Protein 6LN0 (pdb70)

Secondary structure (DSSP, 8-state):
--GGG----EEEEEEEE-S-GGG---SSEEEEEE--TT----SHHHHHHHHHH-HHHHHHHHHH-S-SS-EEEE-GGGGGGTEEEEEEE----SSSTTHHHHHHHHHHHH--SSS-EEEEPSS-STT---HHHHHHHHHHH--SSEEEEEEE-S-SSHHHHHHHHT-EEEEEESSSSS-EEEEE-HHHHHHHTEE-SSSB-SSPPTT-EEEE--HHHHHHHHHTT--HHHHHHHHHHTT----EEEETTEEEE---TTTHHHHHHHHHHHTS---B-HHHHHHHHHHTTT--HHHHHHHHHHTT--BTB---HHHHHHHHHHTBT-EEEEEETTT--EEEEES-EE--SS--TTS--EEETTTTEEE-EEEEESSEEEEEEEESS--SSSEEEEETTEEEEE-SSS-BSS--S--EEEEEEEE--

InterPro domains:
  IPR001205 RNA-directed RNA polymerase, C-terminal domain [PF00680] (4105-4417)
  IPR002589 Macro domain [PF01661] (970-1069)
  IPR002589 Macro domain [PS51154] (939-1108)
  IPR002589 Macro domain [SM00506] (951-1076)
  IPR007094 RNA-directed RNA polymerase, catalytic domain [PS50507] (4230-4391)
  IPR008740 Peptidase C30, coronavirus [PF05409] (2537-2825)
  IPR008740 Peptidase C30, coronavirus [PS51442] (2509-2816)
  IPR009003 Peptidase S1, PA clan [SSF50494] (2509-2810)
  IPR009461 Non-structural protein NSP16, coronavirus-like [PF06460] (5991-6260)
  IPR009466 Non-structural protein 14, coronavirus [PF06471] (5151-5659)
  IPR009469 RNA-dependent RNA polymerase, N-terminal, coronavirus [PF06478] (3630-3985)
  IPR013016 Peptidase C16, coronavirus [PF08715] (1163-1264)
  IPR014822 Non-structural protein NSP9, coronavirus [PF08710] (3378-3486)
  IPR014822 Non-structural protein NSP9, coronavirus [PS51951] (3378-3486)
  IPR014828 Non-structural protein NSP7, coronavirus [PF08716] (3093-3188)
  IPR014828 Non-structural protein NSP7, coronavirus [PS51949] (3093-3188)
  IPR014829 Non-structural protein NSP8, coronavirus [PF08717] (3189-3371)
  IPR014829 Non-structural protein NSP8, coronavirus [PS51950] (3189-3390)
  IPR018995 RNA synthesis protein NSP10, coronavirus [PF09401] (3496-3614)
  IPR018995 RNA synthesis protein NSP10, coronavirus [PS51952] (3488-3625)

Radius of gyration: 37.44 Å; Cα contacts (8 Å, |Δi|>4): 862; chains: 1; bounding box: 105×47×66 Å

Organism: NCBI:txid1586324

Sequence (425 aa):
LPPEAIKQPSPTKVELVVGELASIKFDNSVLVNPANAQLTNGGGAARAIAKLAGPKYQEYCNSVAPISGPLTTDSFDAKKLGVACILHVVPPKGSDPNVQELLYQAYKSILTEPAHYVIPILGAGIFGCNPVHSLDAFRKACPSDIGRVTLVTMNKNHLQVWDALNRTIVRTTTDYDQVTTKALTPQGVLEANLFDGEDFVQEPKPGQIYLEVTEEVQNQAKELDLNLQQYCVYLKTCHHKWVVSRTNGLMHLKQKDNNCFVSAGVNLFQNTAYQFRPAIDALYREYLNGNPNRFVAWIYASTNRRVGEMGCPQQVISLLVSNSDAAFSATTACCNTYFNHTGVISVAREYDPIQPKVYCMKCDVWTPFTPQSGKGAVAIGTSADEPTGPAIKFAAAHCWYTNGKKTVNGYDTKANVVATYHRFD

Nearest PDB structures (foldseek):
  6ln0-assembly1_A  TM=1.002E+00  e=4.516E-94  Porcine deltacoronavirus
  4x2z-assembly1_A  TM=6.711E-01  e=6.986E-16  Avian infectious bronchitis virus (strain Beaudette)
  3ewo-assembly3_B  TM=8.599E-01  e=9.770E-12  unclassified
  5bz0-assembly1_A  TM=7.865E-01  e=4.297E-13  Avian infectious bronchitis virus (strain Beaudette)
  3ejf-assembly1_A  TM=8.485E-01  e=4.659E-11  Infectious bronchitis virus

Foldseek 3Di:
DDVQFADFWDFEDEDEDADADLPDQAALEAEEAAAAQQLCLPDDNSVVLDVQQDDVVVVVSVVVGGDDAKDKAASHNNVVRHHRIYIYGHQDQAPDPPRLVSLLVRLLSPADHQGEYEEEQFFDDPSGHDSLSSLLSNVVRHDGTNYYYYYYYNPVCVVVSNVQSQWDWAWEDQAVPDIDIDTAHLVVQVVQQWADLDHGDSDDDPPDYTYRCDVVSVVLCVLLVADSNLVVLLRVQLPDDWWWDCDPNATATPDDLQCQLQRQLVVLVVPADWAFDDVLNVQVVCSRVTRVRNNSSSQCSQQVHHRNDHDHSVSSNQVRQQRTPAKWWWAWPVPGDIDIDGTAAEQAPPDDQAFQFHADPVVGDTTGTATDDGFWHKYFYKDQDAHQAWFWFDDPSGIWIAGRPRRTPDDPDRTITTMHIGTRD

B-factor: mean 60.05, std 14.32, range [29.2, 106.57]

CATH classification: 3.40.220.10 (+1 more: 1.10.8.1190)

Structure (mmCIF, N/CA/C/O backbone):
data_6LN0
#
_entry.id   6LN0
#
_cell.length_a   139.922
_cell.length_b   71.348
_cell.length_c   64.433
_cell.angle_alpha   90.000
_cell.angle_beta   92.260
_cell.angle_gamma   90.000
#
_symmetry.space_group_name_H-M   'C 1 2 1'
#
loop_
_entity.id
_entity.type
_entity.pdbx_description
1 polymer 'Non-structural protein 3'
2 non-polymer 'ZINC ION'
3 water water
#
loop_
_atom_site.group_PDB
_atom_site.id
_atom_site.type_symbol
_atom_site.label_atom_id
_atom_site.label_alt_id
_atom_site.label_comp_id
_atom_site.label_asym_id
_atom_site.label_entity_id
_atom_site.label_seq_id
_atom_site.pdbx_PDB_ins_code
_atom_site.Cartn_x
_atom_site.Cartn_y
_atom_site.Cartn_z
_atom_site.occupancy
_atom_site.B_iso_or_equiv
_atom_site.auth_seq_id
_atom_site.auth_comp_id
_atom_site.auth_asym_id
_atom_site.auth_atom_id
_atom_site.pdbx_PDB_model_num
ATOM 1 N N . LEU A 1 1 ? -32.232 -9.060 16.929 1.00 63.88 1 LEU A N 1
ATOM 2 C CA . LEU A 1 1 ? -32.799 -8.120 15.970 1.00 58.15 1 LEU A CA 1
ATOM 3 C C . LEU A 1 1 ? -33.269 -6.732 16.452 1.00 62.84 1 LEU A C 1
ATOM 4 O O . LEU A 1 1 ? -33.657 -5.937 15.612 1.00 71.06 1 LEU A O 1
ATOM 9 N N . PRO A 1 2 ? -33.296 -6.422 17.751 1.00 64.50 2 PRO A N 1
ATOM 10 C CA . PRO A 1 2 ? -33.831 -5.110 18.166 1.00 65.63 2 PRO A CA 1
ATOM 11 C C . PRO A 1 2 ? -33.020 -3.977 17.569 1.00 64.03 2 PRO A C 1
ATOM 12 O O . PRO A 1 2 ? -31.781 -4.006 17.587 1.00 61.35 2 PRO A O 1
ATOM 16 N N . PRO A 1 3 ? -33.692 -2.940 17.071 1.00 67.73 3 PRO A N 1
ATOM 17 C CA . PRO A 1 3 ? -32.974 -1.885 16.347 1.00 65.64 3 PRO A CA 1
ATOM 18 C C . PRO A 1 3 ? -31.972 -1.133 17.196 1.00 64.05 3 PRO A C 1
ATOM 19 O O . PRO A 1 3 ? -30.997 -0.616 16.650 1.00 68.95 3 PRO A O 1
ATOM 23 N N . GLU A 1 4 ? -32.158 -1.042 18.508 1.00 63.47 4 GLU A N 1
ATOM 24 C CA . GLU A 1 4 ? -31.187 -0.273 19.282 1.00 63.75 4 GLU A CA 1
ATOM 25 C C . GLU A 1 4 ? -29.869 -1.010 19.469 1.00 64.76 4 GLU A C 1
ATOM 26 O O . GLU A 1 4 ? -28.895 -0.387 19.906 1.00 66.22 4 GLU A O 1
ATOM 32 N N . ALA A 1 5 ? -29.808 -2.304 19.134 1.00 65.57 5 ALA A N 1
ATOM 33 C CA . ALA A 1 5 ? -28.616 -3.122 19.332 1.00 64.55 5 ALA A CA 1
ATOM 34 C C . ALA A 1 5 ? -27.671 -3.113 18.131 1.00 66.67 5 ALA A C 1
ATOM 35 O O . ALA A 1 5 ? -26.580 -3.697 18.209 1.00 62.06 5 ALA A O 1
ATOM 37 N N . ILE A 1 6 ? -28.060 -2.473 17.035 1.00 67.40 6 ILE A N 1
ATOM 38 C CA . ILE A 1 6 ? -27.316 -2.572 15.787 1.00 70.30 6 ILE A CA 1
ATOM 39 C C . ILE A 1 6 ? -26.136 -1.609 15.813 1.00 71.51 6 ILE A C 1
ATOM 40 O O . ILE A 1 6 ? -26.262 -0.448 16.225 1.00 73.18 6 ILE A O 1
ATOM 45 N N . LYS A 1 7 ? -24.963 -2.100 15.413 1.00 69.94 7 LYS A N 1
ATOM 46 C CA . LYS A 1 7 ? -23.809 -1.247 15.160 1.00 72.22 7 LYS A CA 1
ATOM 47 C C . LYS A 1 7 ? -23.230 -1.597 13.798 1.00 74.54 7 LYS A C 1
ATOM 48 O O . LYS A 1 7 ? -23.139 -2.774 13.440 1.00 78.29 7 LYS A O 1
ATOM 54 N N . GLN A 1 8 ? -22.867 -0.577 13.028 1.00 81.89 8 GLN A N 1
ATOM 55 C CA . GLN A 1 8 ? -22.359 -0.820 11.687 1.00 82.10 8 GLN A CA 1
ATOM 56 C C . GLN A 1 8 ? -21.020 -1.548 11.760 1.00 80.05 8 GLN A C 1
ATOM 57 O O . GLN A 1 8 ? -20.257 -1.362 12.712 1.00 77.99 8 GLN A O 1
ATOM 63 N N . PRO A 1 9 ? -20.740 -2.421 10.779 1.00 83.31 9 PRO A N 1
ATOM 64 C CA . PRO A 1 9 ? -19.484 -3.183 10.762 1.00 80.68 9 PRO A CA 1
ATOM 65 C C . PRO A 1 9 ? -18.229 -2.437 11.195 1.00 81.35 9 PRO A C 1
ATOM 66 O O . PRO A 1 9 ? -18.091 -1.227 10.990 1.00 82.82 9 PRO A O 1
ATOM 70 N N . SER A 1 10 ? -17.316 -3.190 11.813 1.00 80.76 10 SER A N 1
ATOM 71 C CA . SER A 1 10 ? -16.047 -2.716 12.348 1.00 76.69 10 SER A CA 1
ATOM 72 C C . SER A 1 10 ? -15.149 -3.929 12.517 1.00 81.58 10 SER A C 1
ATOM 73 O O . SER A 1 10 ? -15.654 -5.025 12.770 1.00 80.71 10 SER A O 1
ATOM 76 N N . PRO A 1 11 ? -13.836 -3.781 12.356 1.00 83.24 11 PRO A N 1
ATOM 77 C CA . PRO A 1 11 ? -12.948 -4.936 12.546 1.00 81.84 11 PRO A CA 1
ATOM 78 C C . PRO A 1 11 ? -13.156 -5.528 13.931 1.00 79.28 11 PRO A C 1
ATOM 79 O O . PRO A 1 11 ? -13.178 -4.800 14.924 1.00 79.42 11 PRO A O 1
ATOM 83 N N . THR A 1 12 ? -13.336 -6.853 13.995 1.00 76.67 12 THR A N 1
ATOM 84 C CA . THR A 1 12 ? -13.646 -7.482 15.276 1.00 76.41 12 THR A CA 1
ATOM 85 C C . THR A 1 12 ? -12.465 -7.413 16.223 1.00 78.31 12 THR A C 1
ATOM 86 O O . THR A 1 12 ? -11.330 -7.723 15.846 1.00 81.00 12 THR A O 1
ATOM 90 N N . LYS A 1 13 ? -12.745 -7.023 17.463 1.00 74.72 13 LYS A N 1
ATOM 91 C CA . LYS A 1 13 ? -11.774 -7.086 18.549 1.00 74.52 13 LYS A CA 1
ATOM 92 C C . LYS A 1 13 ? -12.443 -7.826 19.705 1.00 73.36 13 LYS A C 1
ATOM 93 O O . LYS A 1 13 ? -13.205 -7.246 20.486 1.00 70.74 13 LYS A O 1
ATOM 99 N N . VAL A 1 14 ? -12.165 -9.129 19.760 1.00 72.60 14 VAL A N 1
ATOM 100 C CA . VAL A 1 14 ? -12.638 -10.010 20.814 1.00 65.49 14 VAL A CA 1
ATOM 101 C C . VAL A 1 14 ? -11.982 -9.635 22.135 1.00 71.95 14 VAL A C 1
ATOM 102 O O . VAL A 1 14 ? -10.811 -9.234 22.175 1.00 77.37 14 VAL A O 1
ATOM 106 N N . GLU A 1 15 ? -12.729 -9.760 23.227 1.00 65.78 15 GLU A N 1
ATOM 107 C CA . GLU A 1 15 ? -12.162 -9.602 24.556 1.00 66.94 15 GLU A CA 1
ATOM 108 C C . GLU A 1 15 ? -12.711 -10.697 25.463 1.00 75.29 15 GLU A C 1
ATOM 109 O O . GLU A 1 15 ? -13.902 -11.026 25.414 1.00 76.64 15 GLU A O 1
ATOM 115 N N . LEU A 1 16 ? -11.831 -11.280 26.273 1.00 73.92 16 LEU A N 1
ATOM 116 C CA . LEU A 1 16 ? -12.186 -12.375 27.164 1.00 66.52 16 LEU A CA 1
ATOM 117 C C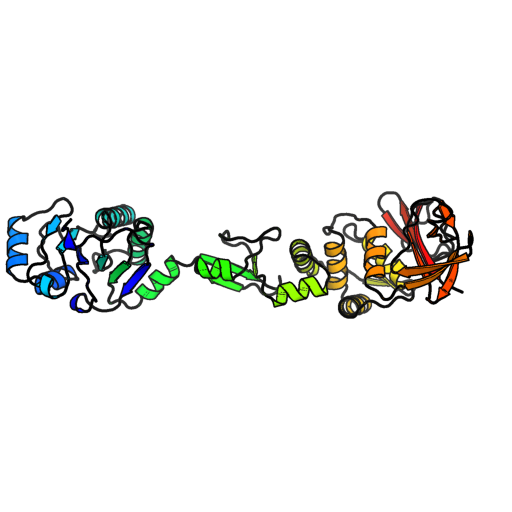 . LEU A 1 16 ? -12.148 -11.838 28.583 1.00 76.08 16 LEU A C 1
ATOM 118 O O . LEU A 1 16 ? -11.069 -11.564 29.118 1.00 78.92 16 LEU A O 1
ATOM 123 N N . VAL A 1 17 ? -13.319 -11.695 29.190 1.00 77.37 17 VAL A N 1
ATOM 124 C CA . VAL A 1 17 ? -13.446 -11.039 30.482 1.00 74.91 17 VAL A CA 1
ATOM 125 C C . VAL A 1 17 ? -13.644 -12.081 31.579 1.00 78.68 17 VAL A C 1
ATOM 126 O O . VAL A 1 17 ? -14.200 -13.172 31.366 1.00 70.85 17 VAL A O 1
ATOM 130 N N . VAL A 1 18 ? -13.172 -11.722 32.774 1.00 85.45 18 VAL A N 1
ATOM 131 C CA . VAL A 1 18 ? -12.909 -12.624 33.890 1.00 84.58 18 VAL A CA 1
ATOM 132 C C . VAL A 1 18 ? -14.178 -13.062 34.627 1.00 80.78 18 VAL A C 1
ATOM 133 O O . VAL A 1 18 ? -14.643 -14.195 34.444 1.00 78.90 18 VAL A O 1
ATOM 137 N N . GLY A 1 19 ? -14.748 -12.167 35.457 1.00 84.37 19 GLY A N 1
ATOM 138 C CA . GLY A 1 19 ? -15.774 -12.517 36.433 1.00 88.25 19 GLY A CA 1
ATOM 139 C C . GLY A 1 19 ? -17.145 -12.845 35.873 1.00 84.63 19 GLY A C 1
ATOM 140 O O . GLY A 1 19 ? -17.285 -13.265 34.721 1.00 87.93 19 GLY A O 1
ATOM 141 N N . GLU A 1 20 ? -18.182 -12.651 36.691 1.00 86.91 20 GLU A N 1
ATOM 142 C CA . GLU A 1 20 ? -19.517 -13.103 36.296 1.00 83.42 20 GLU A CA 1
ATOM 143 C C . GLU A 1 20 ? -20.324 -12.017 35.579 1.00 79.14 20 GLU A C 1
ATOM 144 O O . GLU A 1 20 ? -19.943 -10.853 35.522 1.00 76.30 20 GLU A O 1
ATOM 150 N N . LEU A 1 21 ? -21.465 -12.436 35.023 1.00 75.14 21 LEU A N 1
ATOM 151 C CA . LEU A 1 21 ? -22.171 -11.648 34.016 1.00 74.50 21 LEU A CA 1
ATOM 152 C C . LEU A 1 21 ? -22.566 -10.277 34.539 1.00 74.00 21 LEU A C 1
ATOM 153 O O . LEU A 1 21 ? -22.377 -9.273 33.844 1.00 75.62 21 LEU A O 1
ATOM 158 N N . ALA A 1 22 ? -23.073 -10.208 35.777 1.00 71.58 22 ALA A N 1
ATOM 159 C CA . ALA A 1 22 ? -23.434 -8.925 36.375 1.00 75.21 22 ALA A CA 1
ATOM 160 C C . ALA A 1 22 ? -22.315 -7.894 36.275 1.00 71.95 22 ALA A C 1
ATOM 161 O O . ALA A 1 22 ? -22.585 -6.692 36.255 1.00 70.74 22 ALA A O 1
ATOM 163 N N . SER A 1 23 ? -21.069 -8.336 36.170 1.00 80.13 23 SER A N 1
ATOM 164 C CA . SER A 1 23 ? -19.923 -7.445 36.082 1.00 75.92 23 SER A CA 1
ATOM 165 C C . SER A 1 23 ? -19.811 -6.710 34.753 1.00 74.33 23 SER A C 1
ATOM 166 O O . SER A 1 23 ? -19.241 -5.610 34.720 1.00 81.02 23 SER A O 1
ATOM 169 N N . ILE A 1 24 ? -20.363 -7.264 33.669 1.00 72.52 24 ILE A N 1
ATOM 170 C CA . ILE A 1 24 ? -19.913 -6.869 32.342 1.00 71.78 24 ILE A CA 1
ATOM 171 C C . ILE A 1 24 ? -20.296 -5.422 32.056 1.00 71.41 24 ILE A C 1
ATOM 172 O O . ILE A 1 24 ? -21.334 -4.919 32.509 1.00 71.22 24 ILE A O 1
ATOM 177 N N . LYS A 1 25 ? -19.432 -4.742 31.315 1.00 68.68 25 LYS A N 1
ATOM 178 C CA . LYS A 1 25 ? -19.694 -3.415 30.768 1.00 71.66 25 LYS A CA 1
ATOM 179 C C . LYS A 1 25 ? -20.569 -3.561 29.518 1.00 74.44 25 LYS A C 1
ATOM 180 O O . LYS A 1 25 ? -20.066 -3.837 28.422 1.00 74.54 25 LYS A O 1
ATOM 186 N N . PHE A 1 26 ? -21.888 -3.373 29.667 1.00 69.48 26 PHE A N 1
ATOM 187 C CA . PHE A 1 26 ? -22.833 -3.597 28.577 1.00 65.57 26 PHE A CA 1
ATOM 188 C C . PHE A 1 26 ? -22.990 -2.352 27.697 1.00 67.76 26 PHE A C 1
ATOM 189 O O . PHE A 1 26 ? -22.515 -1.261 28.018 1.00 72.71 26 PHE A O 1
ATOM 197 N N . ASP A 1 27 ? -23.676 -2.537 26.563 1.00 69.37 27 ASP A N 1
ATOM 198 C CA . ASP A 1 27 ? -23.868 -1.504 25.544 1.00 67.35 27 ASP A CA 1
ATOM 199 C C . ASP A 1 27 ? -24.903 -1.954 24.508 1.00 68.38 27 ASP A C 1
ATOM 200 O O . ASP A 1 27 ? -24.549 -2.295 23.369 1.00 65.38 27 ASP A O 1
ATOM 205 N N . ASN A 1 28 ? -26.184 -1.954 24.898 1.00 69.22 28 ASN A N 1
ATOM 206 C CA . ASN A 1 28 ? -27.283 -2.483 24.077 1.00 65.13 28 ASN A CA 1
ATOM 207 C C . ASN A 1 28 ? -26.941 -3.872 23.544 1.00 59.78 28 ASN A C 1
ATOM 208 O O . ASN A 1 28 ? -27.155 -4.197 22.378 1.00 57.17 28 ASN A O 1
ATOM 213 N N . SER A 1 29 ? -26.437 -4.704 24.441 1.00 58.42 29 SER A N 1
ATOM 214 C CA . SER A 1 29 ? -25.759 -5.926 24.067 1.00 55.38 29 SER A CA 1
ATOM 215 C C . SER A 1 29 ? -26.750 -7.054 23.849 1.00 53.96 29 SER A C 1
ATOM 216 O O . SER A 1 29 ? -27.868 -7.047 24.363 1.00 55.24 29 SER A O 1
ATOM 219 N N . VAL A 1 30 ? -26.322 -8.030 23.061 1.00 55.47 30 VAL A N 1
ATOM 220 C CA . VAL A 1 30 ? -27.005 -9.309 22.980 1.00 48.71 30 VAL A CA 1
ATOM 221 C C . VAL A 1 30 ? -26.326 -10.216 23.987 1.00 56.72 30 VAL A C 1
ATOM 222 O O . VAL A 1 30 ? -25.157 -10.571 23.826 1.00 53.84 30 VAL A O 1
ATOM 226 N N . LEU A 1 31 ? -27.049 -10.567 25.042 1.00 55.06 31 LEU A N 1
ATOM 227 C CA . LEU A 1 31 ? -26.524 -11.455 26.063 1.00 50.64 31 LEU A CA 1
ATOM 228 C C . LEU A 1 31 ? -26.930 -12.867 25.699 1.00 48.13 31 LEU A C 1
ATOM 229 O O . LEU A 1 31 ? -28.128 -13.156 25.600 1.00 51.79 31 LEU A O 1
ATOM 234 N N . VAL A 1 32 ? -25.943 -13.742 25.485 1.00 44.60 32 VAL A N 1
ATOM 235 C CA . VAL A 1 32 ? -26.221 -15.128 25.126 1.00 48.52 32 VAL A CA 1
ATOM 236 C C . VAL A 1 32 ? -26.449 -15.953 26.386 1.00 47.74 32 VAL A C 1
ATOM 237 O O . VAL A 1 32 ? -25.696 -15.856 27.361 1.00 45.26 32 VAL A O 1
ATOM 241 N N . ASN A 1 33 ? -27.470 -16.799 26.344 1.00 49.17 33 ASN A N 1
ATOM 242 C CA . ASN A 1 33 ? -27.862 -17.649 27.469 1.00 53.76 33 ASN A CA 1
ATOM 243 C C . ASN A 1 33 ? -27.713 -19.106 27.063 1.00 50.31 33 ASN A C 1
ATOM 244 O O . ASN A 1 33 ? -28.502 -19.601 26.235 1.00 49.77 33 ASN A O 1
ATOM 249 N N . PRO A 1 34 ? -26.753 -19.833 27.603 1.00 54.68 34 PRO A N 1
ATOM 250 C CA . PRO A 1 34 ? -26.581 -21.243 27.233 1.00 53.97 34 PRO A CA 1
ATOM 251 C C . PRO A 1 34 ? -27.548 -22.110 28.028 1.00 59.45 34 PRO A C 1
ATOM 252 O O . PRO A 1 34 ? -27.399 -22.290 29.241 1.00 59.43 34 PRO A O 1
ATOM 256 N N . ALA A 1 35 ? -28.548 -22.649 27.339 1.00 52.87 35 ALA A N 1
ATOM 257 C CA . ALA A 1 35 ? -29.779 -23.083 27.957 1.00 56.74 35 ALA A CA 1
ATOM 258 C C . ALA A 1 35 ? -30.075 -24.520 27.569 1.00 64.58 35 ALA A C 1
ATOM 259 O O . ALA A 1 35 ? -29.420 -25.105 26.700 1.00 63.66 35 ALA A O 1
ATOM 261 N N . ASN A 1 36 ? -31.081 -25.088 28.230 1.00 64.66 36 ASN A N 1
ATOM 262 C CA . ASN A 1 36 ? -31.644 -26.363 27.818 1.00 63.13 36 ASN A CA 1
ATOM 263 C C . ASN A 1 36 ? -32.947 -26.099 27.081 1.00 61.32 36 ASN A C 1
ATOM 264 O O . ASN A 1 36 ? -33.497 -25.005 27.143 1.00 63.39 36 ASN A O 1
ATOM 269 N N . ALA A 1 37 ? -33.430 -27.114 26.364 1.00 64.22 37 ALA A N 1
ATOM 270 C CA . ALA A 1 37 ? -34.633 -26.939 25.556 1.00 65.54 37 ALA A CA 1
ATOM 271 C C . ALA A 1 37 ? -35.837 -26.488 26.377 1.00 74.00 37 ALA A C 1
ATOM 272 O O . ALA A 1 37 ? -36.762 -25.889 25.810 1.00 72.66 37 ALA A O 1
ATOM 274 N N . GLN A 1 38 ? -35.847 -26.746 27.691 1.00 73.54 38 GLN A N 1
ATOM 275 C CA . GLN A 1 38 ? -36.957 -26.368 28.558 1.00 70.68 38 GLN A CA 1
ATOM 276 C C . GLN A 1 38 ? -36.725 -25.050 29.278 1.00 69.63 38 GLN A C 1
ATOM 277 O O . GLN A 1 38 ? -37.536 -24.677 30.130 1.00 71.97 38 GLN A O 1
ATOM 283 N N . LEU A 1 39 ? -35.629 -24.351 28.974 1.00 67.61 39 LEU A N 1
ATOM 284 C CA . LEU A 1 39 ? -35.345 -23.021 29.532 1.00 65.98 39 LEU A CA 1
ATOM 285 C C . LEU A 1 39 ? -35.552 -22.980 31.043 1.00 63.54 39 LEU A C 1
ATOM 286 O O . LEU A 1 39 ? -35.858 -21.939 31.624 1.00 69.16 39 LEU A O 1
ATOM 291 N N . THR A 1 40 ? -35.372 -24.120 31.692 1.00 64.08 40 THR A N 1
ATOM 292 C CA . THR A 1 40 ? -35.489 -24.169 33.137 1.00 66.86 40 THR A CA 1
ATOM 293 C C . THR A 1 40 ? -34.535 -23.206 33.827 1.00 63.14 40 THR A C 1
ATOM 294 O O . THR A 1 40 ? -34.756 -22.869 34.990 1.00 63.50 40 THR A O 1
ATOM 298 N N . ASN A 1 41 ? -33.497 -22.742 33.139 1.00 61.64 41 ASN A N 1
ATOM 299 C CA . ASN A 1 41 ? -32.439 -21.941 33.753 1.00 63.05 41 ASN A CA 1
ATOM 300 C C . ASN A 1 41 ? -31.990 -22.550 35.079 1.00 69.95 41 ASN A C 1
ATOM 301 O O . ASN A 1 41 ? -31.920 -21.879 36.112 1.00 73.81 41 ASN A O 1
ATOM 306 N N . GLY A 1 42 ? -31.689 -23.852 35.033 1.00 75.82 42 GLY A N 1
ATOM 307 C CA . GLY A 1 42 ? -31.253 -24.624 36.186 1.00 71.64 42 GLY A CA 1
ATOM 308 C C . GLY A 1 42 ? -30.064 -24.052 36.935 1.00 69.32 42 GLY A C 1
ATOM 309 O O . GLY A 1 42 ? -30.152 -23.774 38.135 1.00 70.53 42 GLY A O 1
ATOM 310 N N . GLY A 1 43 ? -28.948 -23.873 36.256 1.00 67.31 43 GLY A N 1
ATOM 311 C CA . GLY A 1 43 ? -27.762 -23.305 36.872 1.00 70.60 43 GLY A CA 1
ATOM 312 C C . GLY A 1 43 ? -26.832 -22.656 35.872 1.00 67.02 43 GLY A C 1
ATOM 313 O O . GLY A 1 43 ? -27.248 -22.221 34.793 1.00 65.56 43 GLY A O 1
ATOM 314 N N . GLY A 1 44 ? -25.562 -22.583 36.247 1.00 67.75 44 GLY A N 1
ATOM 315 C CA . GLY A 1 44 ? -24.539 -22.027 35.396 1.00 68.02 44 GLY A CA 1
ATOM 316 C C . GLY A 1 44 ? -24.825 -20.576 35.076 1.00 71.42 44 GLY A C 1
ATOM 317 O O . GLY A 1 44 ? -25.462 -19.848 35.852 1.00 72.35 44 GLY A O 1
ATOM 318 N N . ALA A 1 45 ? -24.343 -20.151 33.904 1.00 61.93 45 ALA A N 1
ATOM 319 C CA . ALA A 1 45 ? -24.659 -18.816 33.409 1.00 66.25 45 ALA A CA 1
ATOM 320 C C . ALA A 1 45 ? -26.161 -18.618 33.213 1.00 62.03 45 ALA A C 1
ATOM 321 O O . ALA A 1 45 ? -26.658 -17.501 33.387 1.00 57.53 45 ALA A O 1
ATOM 323 N N . ALA A 1 46 ? -26.898 -19.691 32.883 1.00 61.11 46 ALA A N 1
ATOM 324 C CA . ALA A 1 46 ? -28.313 -19.568 32.543 1.00 56.05 46 ALA A CA 1
ATOM 325 C C . ALA A 1 46 ? -29.148 -19.154 33.751 1.00 68.05 46 ALA A C 1
ATOM 326 O O . ALA A 1 46 ? -30.077 -18.344 33.625 1.00 68.51 46 ALA A O 1
ATOM 328 N N . ARG A 1 47 ? -28.850 -19.706 34.931 1.00 69.41 47 ARG A N 1
ATOM 329 C CA . ARG A 1 47 ? -29.538 -19.240 36.128 1.00 66.95 47 ARG A CA 1
ATOM 330 C C . ARG A 1 47 ? -29.037 -17.870 36.563 1.00 67.37 47 ARG A C 1
ATOM 331 O O . ARG A 1 47 ? -29.783 -17.132 37.214 1.00 72.12 47 ARG A O 1
ATOM 339 N N . ALA A 1 48 ? -27.800 -17.505 36.222 1.00 60.51 48 ALA A N 1
ATOM 340 C CA . ALA A 1 48 ? -27.321 -16.177 36.591 1.00 60.30 48 ALA A CA 1
ATOM 341 C C . ALA A 1 48 ? -27.962 -15.102 35.727 1.00 62.53 48 ALA A C 1
ATOM 342 O O . ALA A 1 48 ? -28.080 -13.944 36.151 1.00 61.52 48 ALA A O 1
ATOM 344 N N . ILE A 1 49 ? -28.368 -15.468 34.512 1.00 62.80 49 ILE A N 1
ATOM 345 C CA . ILE A 1 49 ? -29.068 -14.537 33.638 1.00 65.16 49 ILE A CA 1
ATOM 346 C C . ILE A 1 49 ? -30.519 -14.420 34.071 1.00 61.02 49 ILE A C 1
ATOM 347 O O . ILE A 1 49 ? -31.077 -13.320 34.137 1.00 61.68 49 ILE A O 1
ATOM 352 N N . ALA A 1 50 ? -31.135 -15.561 34.374 1.00 63.48 50 ALA A N 1
ATOM 353 C CA . ALA A 1 50 ? -32.518 -15.593 34.822 1.00 65.88 50 ALA A CA 1
ATOM 354 C C . ALA A 1 50 ? -32.727 -14.730 36.061 1.00 62.77 50 ALA A C 1
ATOM 355 O O . ALA A 1 50 ? -33.703 -13.973 36.137 1.00 66.91 50 ALA A O 1
ATOM 357 N N . LYS A 1 51 ? -31.828 -14.810 37.042 1.00 62.78 51 LYS A N 1
ATOM 358 C CA . LYS A 1 51 ? -31.981 -13.960 38.219 1.00 66.79 51 LYS A CA 1
ATOM 359 C C . LYS A 1 51 ? -31.374 -12.583 38.011 1.00 65.68 51 LYS A C 1
ATOM 360 O O . LYS A 1 51 ? -30.865 -11.966 38.957 1.00 73.60 51 LYS A O 1
ATOM 366 N N . LEU A 1 52 ? -31.412 -12.107 36.781 1.00 64.53 52 LEU A N 1
ATOM 367 C CA . LEU A 1 52 ? -30.927 -10.787 36.427 1.00 67.45 52 LEU A CA 1
ATOM 368 C C . LEU A 1 52 ? -31.988 -10.120 35.567 1.00 61.18 52 LEU A C 1
ATOM 369 O O . LEU A 1 52 ? -32.153 -8.895 35.578 1.00 57.38 52 LEU A O 1
ATOM 374 N N . ALA A 1 53 ? -32.697 -10.946 34.811 1.00 56.69 53 ALA A N 1
ATOM 375 C CA . ALA A 1 53 ? -33.768 -10.501 33.947 1.00 56.93 53 ALA A CA 1
ATOM 376 C C . ALA A 1 53 ? -35.095 -10.421 34.681 1.00 62.70 53 ALA A C 1
ATOM 377 O O . ALA A 1 53 ? -35.981 -9.670 34.257 1.00 55.58 53 ALA A O 1
ATOM 379 N N . GLY A 1 54 ? -35.248 -11.190 35.757 1.00 64.12 54 GLY A N 1
ATOM 380 C CA . GLY A 1 54 ? -36.389 -11.077 36.622 1.00 61.97 54 GLY A CA 1
ATOM 381 C C . GLY A 1 54 ? -37.300 -12.276 36.525 1.00 64.85 54 GLY A C 1
ATOM 382 O O . GLY A 1 54 ? -37.049 -13.227 35.776 1.00 60.82 54 GLY A O 1
ATOM 383 N N . PRO A 1 55 ? -38.391 -12.244 37.296 1.00 60.95 55 PRO A N 1
ATOM 384 C CA . PRO A 1 55 ? -39.308 -13.387 37.330 1.00 58.54 55 PRO A CA 1
ATOM 385 C C . PRO A 1 55 ? -40.258 -13.411 36.148 1.00 56.71 55 PRO A C 1
ATOM 386 O O . PRO A 1 55 ? -40.612 -14.490 35.661 1.00 52.54 55 PRO A O 1
ATOM 390 N N . LYS A 1 56 ? -40.686 -12.239 35.674 1.00 60.15 56 LYS A N 1
ATOM 391 C CA . LYS A 1 56 ? -41.493 -12.218 34.456 1.00 62.03 56 LYS A CA 1
ATOM 392 C C . LYS A 1 56 ? -40.704 -12.780 33.275 1.00 57.47 56 LYS A C 1
ATOM 393 O O . LYS A 1 56 ? -41.275 -13.426 32.385 1.00 58.23 56 LYS A O 1
ATOM 399 N N . TYR A 1 57 ? -39.387 -12.587 33.268 1.00 55.31 57 TYR A N 1
ATOM 400 C CA . TYR A 1 57 ? -38.560 -13.265 32.269 1.00 59.19 57 TYR A CA 1
ATOM 401 C C . TYR A 1 57 ? -38.739 -14.778 32.354 1.00 57.89 57 TYR A C 1
ATOM 402 O O . TYR A 1 57 ? -39.016 -15.440 31.344 1.00 56.04 57 TYR A O 1
ATOM 411 N N . GLN A 1 58 ? -38.645 -15.339 33.568 1.00 53.61 58 GLN A N 1
ATOM 412 C CA . GLN A 1 58 ? -38.751 -16.790 33.710 1.00 52.04 58 GLN A CA 1
ATOM 413 C C . GLN A 1 58 ? -40.134 -17.314 33.333 1.00 58.88 58 GLN A C 1
ATOM 414 O O . GLN A 1 58 ? -40.244 -18.437 32.805 1.00 57.44 58 GLN A O 1
ATOM 420 N N . GLU A 1 59 ? -41.197 -16.535 33.593 1.00 54.74 59 GLU A N 1
ATOM 421 C CA . GLU A 1 59 ? -42.542 -16.991 33.235 1.00 58.33 59 GLU A CA 1
ATOM 422 C C . GLU A 1 59 ? -42.721 -17.042 31.725 1.00 53.73 59 GLU A C 1
ATOM 423 O O . GLU A 1 59 ? -43.339 -17.975 31.194 1.00 50.11 59 GLU A O 1
ATOM 429 N N . TYR A 1 60 ? -42.209 -16.033 31.012 1.00 54.26 60 TYR A N 1
ATOM 430 C CA . TYR A 1 60 ? -42.327 -16.060 29.560 1.00 49.98 60 TYR A CA 1
ATOM 431 C C . TYR A 1 60 ? -41.563 -17.247 28.978 1.00 51.14 60 TYR A C 1
ATOM 432 O O . TYR A 1 60 ? -42.038 -17.893 28.039 1.00 54.83 60 TYR A O 1
ATOM 441 N N . CYS A 1 61 ? -40.412 -17.596 29.562 1.00 48.51 61 CYS A N 1
ATOM 442 C CA . CYS A 1 61 ? -39.696 -18.787 29.093 1.00 56.21 61 CYS A CA 1
ATOM 443 C C . CYS A 1 61 ? -40.535 -20.052 29.250 1.00 58.03 61 CYS A C 1
ATOM 444 O O . CYS A 1 61 ? -40.509 -20.934 28.374 1.00 55.58 61 CYS A O 1
ATOM 447 N N . ASN A 1 62 ? -41.277 -20.173 30.366 1.00 57.57 62 ASN A N 1
ATOM 448 C CA . ASN A 1 62 ? -42.092 -21.374 30.572 1.00 52.29 62 ASN A CA 1
ATOM 449 C C . ASN A 1 62 ? -43.241 -21.445 29.573 1.00 54.69 62 ASN A C 1
ATOM 450 O O . ASN A 1 62 ? -43.572 -22.534 29.082 1.00 54.43 62 ASN A O 1
ATOM 455 N N . SER A 1 63 ? -43.873 -20.301 29.281 1.00 54.08 63 SER A N 1
ATOM 456 C CA . SER A 1 63 ? -44.880 -20.232 28.221 1.00 53.83 63 SER A CA 1
ATOM 457 C C . SER A 1 63 ? -44.393 -20.913 26.947 1.00 59.40 63 SER A C 1
ATOM 458 O O . SER A 1 63 ? -45.070 -21.791 26.398 1.00 61.98 63 SER A O 1
ATOM 461 N N . VAL A 1 64 ? -43.207 -20.513 26.460 1.00 55.75 64 VAL A N 1
ATOM 462 C CA . VAL A 1 64 ? -42.739 -20.985 25.153 1.00 59.17 64 VAL A CA 1
ATOM 463 C C . VAL A 1 64 ? -42.056 -22.342 25.243 1.00 59.15 64 VAL A C 1
ATOM 464 O O . VAL A 1 64 ? -41.860 -22.999 24.209 1.00 60.34 64 VAL A O 1
ATOM 468 N N . ALA A 1 65 ? -41.707 -22.783 26.454 1.00 61.74 65 ALA A N 1
ATOM 469 C CA . ALA A 1 65 ? -41.826 -24.193 26.831 1.00 63.75 65 ALA A CA 1
ATOM 470 C C . ALA A 1 65 ? -40.679 -24.971 26.180 1.00 63.42 65 ALA A C 1
ATOM 471 O O . ALA A 1 65 ? -39.539 -24.669 26.543 1.00 71.40 65 ALA A O 1
ATOM 473 N N . PRO A 1 66 ? -40.835 -25.947 25.270 1.00 66.55 66 PRO A N 1
ATOM 474 C CA . PRO A 1 66 ? -39.595 -26.462 24.678 1.00 67.41 66 PRO A CA 1
ATOM 475 C C . PRO A 1 66 ? -39.219 -25.676 23.431 1.00 67.14 66 PRO A C 1
ATOM 476 O O . PRO A 1 66 ? -40.071 -25.333 22.608 1.00 61.68 66 PRO A O 1
ATOM 480 N N . ILE A 1 67 ? -37.925 -25.364 23.303 1.00 69.69 67 ILE A N 1
ATOM 481 C CA . ILE A 1 67 ? -37.399 -24.662 22.132 1.00 68.80 67 ILE A CA 1
ATOM 482 C C . ILE A 1 67 ? -36.516 -25.607 21.335 1.00 72.18 67 ILE A C 1
ATOM 483 O O . ILE A 1 67 ? -35.644 -26.289 21.894 1.00 68.86 67 ILE A O 1
ATOM 488 N N . SER A 1 68 ? -36.725 -25.615 20.021 1.00 76.19 68 SER A N 1
ATOM 489 C CA . SER A 1 68 ? -35.947 -26.413 19.084 1.00 70.27 68 SER A CA 1
ATOM 490 C C . SER A 1 68 ? -34.732 -25.658 18.533 1.00 78.10 68 SER A C 1
ATOM 491 O O . SER A 1 68 ? -33.621 -26.204 18.485 1.00 81.78 68 SER A O 1
ATOM 494 N N . GLY A 1 69 ? -34.920 -24.414 18.096 1.00 73.00 69 GLY A N 1
ATOM 495 C CA . GLY A 1 69 ? -33.814 -23.608 17.632 1.00 64.37 69 GLY A CA 1
ATOM 496 C C . GLY A 1 69 ? -33.616 -22.421 18.543 1.00 63.77 69 GLY A C 1
ATOM 497 O O . GLY A 1 69 ? -34.335 -22.260 19.539 1.00 59.66 69 GLY A O 1
ATOM 498 N N . PRO A 1 70 ? -32.653 -21.554 18.211 1.00 54.50 70 PRO A N 1
ATOM 499 C CA . PRO A 1 70 ? -32.384 -20.385 19.061 1.00 49.41 70 PRO A CA 1
ATOM 500 C C . PRO A 1 70 ? -33.603 -19.488 19.169 1.00 52.61 70 PRO A C 1
ATOM 501 O O . PRO A 1 70 ? -34.371 -19.341 18.220 1.00 55.02 70 PRO A O 1
ATOM 505 N N . LEU A 1 71 ? -33.771 -18.894 20.348 1.00 48.29 71 LEU A N 1
ATOM 506 C CA . LEU A 1 71 ? -34.887 -18.015 20.649 1.00 48.14 71 LEU A CA 1
ATOM 507 C C . LEU A 1 71 ? -34.356 -16.654 21.078 1.00 47.42 71 LEU A C 1
ATOM 508 O O . LEU A 1 71 ? -33.436 -16.574 21.899 1.00 49.93 71 LEU A O 1
ATOM 513 N N . THR A 1 72 ? -34.921 -15.585 20.530 1.00 44.15 72 THR A N 1
ATOM 514 C CA . THR A 1 72 ? -34.579 -14.259 21.024 1.00 50.67 72 THR A CA 1
ATOM 515 C C . THR A 1 72 ? -35.656 -13.768 21.971 1.00 44.47 72 THR A C 1
ATOM 516 O O . THR A 1 72 ? -36.845 -13.975 21.747 1.00 49.14 72 THR A O 1
ATOM 520 N N . THR A 1 73 ? -35.224 -13.084 23.011 1.00 43.70 73 THR A N 1
ATOM 521 C CA . THR A 1 73 ? -36.083 -12.638 24.074 1.00 41.93 73 THR A CA 1
ATOM 522 C C . THR A 1 73 ? -35.668 -11.231 24.466 1.00 48.63 73 THR A C 1
ATOM 523 O O . THR A 1 73 ? -34.493 -10.863 24.345 1.00 50.19 73 THR A O 1
ATOM 527 N N . ASP A 1 74 ? -36.643 -10.434 24.897 1.00 44.09 74 ASP A N 1
ATOM 528 C CA . ASP A 1 74 ? -36.346 -9.154 25.512 1.00 44.66 74 ASP A CA 1
ATOM 529 C C . ASP A 1 74 ? -35.513 -9.380 26.772 1.00 47.81 74 ASP A C 1
ATOM 530 O O . ASP A 1 74 ? -35.445 -10.478 27.306 1.00 47.05 74 ASP A O 1
ATOM 535 N N . SER A 1 75 ? -34.858 -8.330 27.253 1.00 53.05 75 SER A N 1
ATOM 536 C CA . SER A 1 75 ? -34.015 -8.479 28.437 1.00 52.56 75 SER A CA 1
ATOM 537 C C . SER A 1 75 ? -34.718 -8.149 29.753 1.00 57.86 75 SER A C 1
ATOM 538 O O . SER A 1 75 ? -34.077 -8.230 30.809 1.00 56.51 75 SER A O 1
ATOM 541 N N . PHE A 1 76 ? -35.993 -7.747 29.719 1.00 52.98 76 PHE A N 1
ATOM 542 C CA . PHE A 1 76 ? -36.771 -7.500 30.925 1.00 49.17 76 PHE A CA 1
ATOM 543 C C . PHE A 1 76 ? -36.017 -6.651 31.941 1.00 55.92 76 PHE A C 1
ATOM 544 O O . PHE A 1 76 ? -35.623 -5.522 31.633 1.00 59.26 76 PHE A O 1
ATOM 552 N N . ASP A 1 77 ? -35.810 -7.179 33.154 1.00 58.74 77 ASP A N 1
ATOM 553 C CA . ASP A 1 77 ? -35.181 -6.380 34.204 1.00 58.58 77 ASP A CA 1
ATOM 554 C C . ASP A 1 77 ? -33.755 -5.990 33.847 1.00 63.37 77 ASP A C 1
ATOM 555 O O . ASP A 1 77 ? -33.315 -4.888 34.197 1.00 65.99 77 ASP A O 1
ATOM 560 N N . ALA A 1 78 ? -33.028 -6.856 33.130 1.00 56.89 78 ALA A N 1
ATOM 561 C CA . ALA A 1 78 ? -31.635 -6.578 32.800 1.00 60.19 78 ALA A CA 1
ATOM 562 C C . ALA A 1 78 ? -31.465 -5.429 31.821 1.00 61.32 78 ALA A C 1
ATOM 563 O O . ALA A 1 78 ? -30.324 -5.013 31.582 1.00 62.41 78 ALA A O 1
ATOM 565 N N . LYS A 1 79 ? -32.556 -4.912 31.247 1.00 60.32 79 LYS A N 1
ATOM 566 C CA . LYS A 1 79 ? -32.441 -3.750 30.369 1.00 61.93 79 LYS A CA 1
ATOM 567 C C . LYS A 1 79 ? -31.765 -2.577 31.083 1.00 63.30 79 LYS A C 1
ATOM 568 O O . LYS A 1 79 ? -30.997 -1.834 30.462 1.00 61.81 79 LYS A O 1
ATOM 574 N N . LYS A 1 80 ? -32.019 -2.412 32.399 1.00 67.63 80 LYS A N 1
ATOM 575 C CA . LYS A 1 80 ? -31.366 -1.356 33.180 1.00 64.51 80 LYS A CA 1
ATOM 576 C C . LYS A 1 80 ? -29.855 -1.384 33.014 1.00 65.34 80 LYS A C 1
ATOM 577 O O . LYS A 1 80 ? -29.197 -0.342 33.101 1.00 67.80 80 LYS A O 1
ATOM 583 N N . LEU A 1 81 ? -29.289 -2.565 32.792 1.00 67.85 81 LEU A N 1
ATOM 584 C CA . LEU A 1 81 ? -27.847 -2.733 32.777 1.00 67.64 81 LEU A CA 1
ATOM 585 C C . LEU A 1 81 ? -27.218 -2.486 31.413 1.00 64.74 81 LEU A C 1
ATOM 586 O O . LEU A 1 81 ? -25.991 -2.355 31.339 1.00 67.32 81 LEU A O 1
ATOM 591 N N . GLY A 1 82 ? -28.017 -2.381 30.351 1.00 63.44 82 GLY A N 1
ATOM 592 C CA . GLY A 1 82 ? -27.514 -2.224 28.998 1.00 57.28 82 GLY A CA 1
ATOM 593 C C . GLY A 1 82 ? -27.709 -3.428 28.099 1.00 57.70 82 GLY A C 1
ATOM 594 O O . GLY A 1 82 ? -27.136 -3.457 27.006 1.00 59.47 82 GLY A O 1
ATOM 595 N N . VAL A 1 83 ? -28.489 -4.419 28.526 1.00 54.51 83 VAL A N 1
ATOM 596 C CA . VAL A 1 83 ? -28.747 -5.627 27.752 1.00 54.50 83 VAL A CA 1
ATOM 597 C C . VAL A 1 83 ? -29.979 -5.379 26.888 1.00 58.10 83 VAL A C 1
ATOM 598 O O . VAL A 1 83 ? -31.094 -5.237 27.405 1.00 53.04 83 VAL A O 1
ATOM 602 N N . ALA A 1 84 ? -29.776 -5.321 25.564 1.00 52.56 84 ALA A N 1
ATOM 603 C CA . ALA A 1 84 ? -30.894 -5.073 24.664 1.00 50.69 84 ALA A CA 1
ATOM 604 C C . ALA A 1 84 ? -31.795 -6.288 24.562 1.00 52.30 84 ALA A C 1
ATOM 605 O O . ALA A 1 84 ? -33.016 -6.148 24.455 1.00 55.30 84 ALA A O 1
ATOM 607 N N . CYS A 1 85 ? -31.217 -7.487 24.580 1.00 52.16 85 CYS A N 1
ATOM 608 C CA . CYS A 1 85 ? -32.018 -8.698 24.488 1.00 48.99 85 CYS A CA 1
ATOM 609 C C . CYS A 1 85 ? -31.170 -9.894 24.905 1.00 51.97 85 CYS A C 1
ATOM 610 O O . CYS A 1 85 ? -29.960 -9.783 25.121 1.00 48.29 85 CYS A O 1
ATOM 613 N N . ILE A 1 86 ? -31.836 -11.046 25.004 1.00 51.21 86 ILE A N 1
ATOM 614 C CA . ILE A 1 86 ? -31.250 -12.296 25.466 1.00 45.99 86 ILE A CA 1
ATOM 615 C C . ILE A 1 86 ? -31.468 -13.344 24.388 1.00 46.65 86 ILE A C 1
ATOM 616 O O . ILE A 1 86 ? -32.592 -13.534 23.922 1.00 46.65 86 ILE A O 1
ATOM 621 N N . LEU A 1 87 ? -30.400 -14.028 24.005 1.00 41.89 87 LEU A N 1
ATOM 622 C CA . LEU A 1 87 ? -30.455 -15.035 22.961 1.00 47.57 87 LEU A CA 1
ATOM 623 C C . LEU A 1 87 ? -30.193 -16.394 23.596 1.00 47.19 87 LEU A C 1
ATOM 624 O O . LEU A 1 87 ? -29.242 -16.541 24.369 1.00 49.16 87 LEU A O 1
ATOM 629 N N . HIS A 1 88 ? -31.039 -17.369 23.293 1.00 43.10 88 HIS A N 1
ATOM 630 C CA . HIS A 1 88 ? -30.978 -18.681 23.922 1.00 50.61 88 HIS A CA 1
ATOM 631 C C . HIS A 1 88 ? -30.534 -19.701 22.896 1.00 52.32 88 HIS A C 1
ATOM 632 O O . HIS A 1 88 ? -31.142 -19.802 21.828 1.00 55.06 88 HIS A O 1
ATOM 639 N N . VAL A 1 89 ? -29.520 -20.491 23.246 1.00 48.80 89 VAL A N 1
ATOM 640 C CA . VAL A 1 89 ? -29.055 -21.584 22.406 1.00 57.90 89 VAL A CA 1
ATOM 641 C C . VAL A 1 89 ? -28.700 -22.785 23.269 1.00 57.72 89 VAL A C 1
ATOM 642 O O . VAL A 1 89 ? -28.227 -22.645 24.401 1.00 55.41 89 VAL A O 1
ATOM 646 N N . VAL A 1 90 ? -28.912 -23.972 22.708 1.00 53.97 90 VAL A N 1
ATOM 647 C CA . VAL A 1 90 ? -28.710 -25.235 23.414 1.00 57.32 90 VAL A CA 1
ATOM 648 C C . VAL A 1 90 ? -27.339 -25.802 23.057 1.00 64.91 90 VAL A C 1
ATOM 649 O O . VAL A 1 90 ? -27.171 -26.365 21.962 1.00 65.56 90 VAL A O 1
ATOM 653 N N . PRO A 1 91 ? -26.335 -25.668 23.921 1.00 62.82 91 PRO A N 1
ATOM 654 C CA . PRO A 1 91 ? -25.038 -26.260 23.625 1.00 62.76 91 PRO A CA 1
ATOM 655 C C . PRO A 1 91 ? -25.171 -27.771 23.463 1.00 69.44 91 PRO A C 1
ATOM 656 O O . PRO A 1 91 ? -26.079 -28.389 24.043 1.00 74.53 91 PRO A O 1
ATOM 660 N N . PRO A 1 92 ? -24.299 -28.384 22.675 1.00 70.68 92 PRO A N 1
ATOM 661 C CA . PRO A 1 92 ? -24.206 -29.844 22.712 1.00 74.39 92 PRO A CA 1
ATOM 662 C C . PRO A 1 92 ? -23.599 -30.265 24.039 1.00 78.08 92 PRO A C 1
ATOM 663 O O . PRO A 1 92 ? -22.839 -29.518 24.665 1.00 76.36 92 PRO A O 1
ATOM 667 N N . LYS A 1 93 ? -23.940 -31.472 24.484 1.00 81.13 93 LYS A N 1
ATOM 668 C CA . LYS A 1 93 ? -23.519 -31.882 25.818 1.00 88.82 93 LYS A CA 1
ATOM 669 C C . LYS A 1 93 ? -22.129 -32.539 25.845 1.00 88.66 93 LYS A C 1
ATOM 670 O O . LYS A 1 93 ? -21.777 -33.186 26.838 1.00 93.24 93 LYS A O 1
ATOM 676 N N . GLY A 1 94 ? -21.333 -32.390 24.790 1.00 82.10 94 GLY A N 1
ATOM 677 C CA . GLY A 1 94 ? -19.937 -32.776 24.896 1.00 86.64 94 GLY A CA 1
ATOM 678 C C . GLY A 1 94 ? -19.664 -34.238 25.130 1.00 90.13 94 GLY A C 1
ATOM 679 O O . GLY A 1 94 ? -18.575 -34.587 25.585 1.00 90.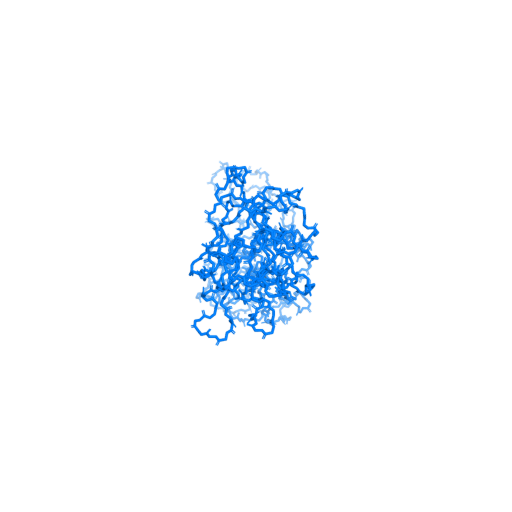97 94 GLY A O 1
ATOM 680 N N . SER A 1 95 ? -20.623 -35.107 24.835 1.00 92.60 95 SER A N 1
ATOM 681 C CA . SER A 1 95 ? -20.489 -36.533 25.088 1.00 92.76 95 SER A CA 1
ATOM 682 C C . SER A 1 95 ? -20.945 -37.336 23.883 1.00 96.61 95 SER A C 1
ATOM 683 O O . SER A 1 95 ? -21.496 -38.426 24.034 1.00 98.52 95 SER A O 1
ATOM 686 N N . ASP A 1 96 ? -20.726 -36.811 22.684 1.00 96.23 96 ASP A N 1
ATOM 687 C CA . ASP A 1 96 ? -21.381 -37.353 21.506 1.00 98.92 96 ASP A CA 1
ATOM 688 C C . ASP A 1 96 ? -20.648 -36.861 20.272 1.00 98.53 96 ASP A C 1
ATOM 689 O O . ASP A 1 96 ? -19.996 -35.809 20.309 1.00 94.23 96 ASP A O 1
ATOM 694 N N . PRO A 1 97 ? -20.749 -37.589 19.160 1.00 103.00 97 PRO A N 1
ATOM 695 C CA . PRO A 1 97 ? -20.177 -37.114 17.897 1.00 100.93 97 PRO A CA 1
ATOM 696 C C . PRO A 1 97 ? -21.201 -36.361 17.059 1.00 102.58 97 PRO A C 1
ATOM 697 O O . PRO A 1 97 ? -22.378 -36.721 16.982 1.00 105.32 97 PRO A O 1
ATOM 701 N N . ASN A 1 98 ? -20.743 -35.266 16.463 1.00 99.66 98 ASN A N 1
ATOM 702 C CA . ASN A 1 98 ? -19.416 -34.741 16.764 1.00 101.03 98 ASN A CA 1
ATOM 703 C C . ASN A 1 98 ? -19.583 -33.446 17.537 1.00 96.50 98 ASN A C 1
ATOM 704 O O . ASN A 1 98 ? -20.177 -32.492 17.037 1.00 93.85 98 ASN A O 1
ATOM 709 N N . VAL A 1 99 ? -19.047 -33.410 18.757 1.00 95.44 99 VAL A N 1
ATOM 710 C CA . VAL A 1 99 ? -19.346 -32.286 19.631 1.00 90.21 99 VAL A CA 1
ATOM 711 C C . VAL A 1 99 ? -18.734 -30.988 19.117 1.00 86.66 99 VAL A C 1
ATOM 712 O O . VAL A 1 99 ? -19.313 -29.912 19.309 1.00 87.17 99 VAL A O 1
ATOM 716 N N . GLN A 1 100 ? -17.573 -31.044 18.464 1.00 86.36 100 GLN A N 1
ATOM 717 C CA . GLN A 1 100 ? -16.939 -29.798 18.042 1.00 88.07 100 GLN A CA 1
ATOM 718 C C . GLN A 1 100 ? -17.553 -29.223 16.774 1.00 83.32 100 GLN A C 1
ATOM 719 O O . GLN A 1 100 ? -17.415 -28.020 16.525 1.00 78.51 100 GLN A O 1
ATOM 725 N N . GLU A 1 101 ? -18.228 -30.048 15.975 1.00 85.07 101 GLU A N 1
ATOM 726 C CA . GLU A 1 101 ? -19.069 -29.514 14.911 1.00 85.74 101 GLU A CA 1
ATOM 727 C C . GLU A 1 101 ? -20.281 -28.793 15.498 1.00 83.49 101 GLU A C 1
ATOM 728 O O . GLU A 1 101 ? -20.542 -27.627 15.175 1.00 79.63 101 GLU A O 1
ATOM 734 N N . LEU A 1 102 ? -21.018 -29.469 16.389 1.00 81.09 102 LEU A N 1
ATOM 735 C CA . LEU A 1 102 ? -22.165 -28.845 17.042 1.00 79.43 102 LEU A CA 1
ATOM 736 C C . LEU A 1 102 ? -21.757 -27.613 17.842 1.00 77.16 102 LEU A C 1
ATOM 737 O O . LEU A 1 102 ? -22.532 -26.652 17.945 1.00 74.96 102 LEU A O 1
ATOM 742 N N . LEU A 1 103 ? -20.558 -27.625 18.426 1.00 75.07 103 LEU A N 1
ATOM 743 C CA . LEU A 1 103 ? -20.026 -26.414 19.037 1.00 73.12 103 LEU A CA 1
ATOM 744 C C . LEU A 1 103 ? -19.885 -25.308 18.000 1.00 72.72 103 LEU A C 1
ATOM 745 O O . LEU A 1 103 ? -20.266 -24.155 18.242 1.00 67.18 103 LEU A O 1
ATOM 750 N N . TYR A 1 104 ? -19.343 -25.651 16.827 1.00 72.75 104 TYR A N 1
ATOM 751 C CA . TYR A 1 104 ? -19.131 -24.648 15.791 1.00 72.17 104 TYR A CA 1
ATOM 752 C C . TYR A 1 104 ? -20.453 -24.126 15.255 1.00 68.46 104 TYR A C 1
ATOM 753 O O . TYR A 1 104 ? -20.606 -22.919 15.032 1.00 66.87 104 TYR A O 1
ATOM 762 N N . GLN A 1 105 ? -21.414 -25.012 15.023 1.00 68.59 105 GLN A N 1
ATOM 763 C CA . GLN A 1 105 ? -22.704 -24.533 14.560 1.00 70.92 105 GLN A CA 1
ATOM 764 C C . GLN A 1 105 ? -23.518 -23.883 15.677 1.00 72.84 105 GLN A C 1
ATOM 765 O O . GLN A 1 105 ? -24.578 -23.312 15.395 1.00 71.02 105 GLN A O 1
ATOM 771 N N . ALA A 1 106 ? -23.046 -23.933 16.929 1.00 68.68 106 ALA A N 1
ATOM 772 C CA . ALA A 1 106 ? -23.698 -23.158 17.977 1.00 67.14 106 ALA A CA 1
ATOM 773 C C . ALA A 1 106 ? -23.248 -21.706 17.940 1.00 64.08 106 ALA A C 1
ATOM 774 O O . ALA A 1 106 ? -24.072 -20.795 18.057 1.00 61.70 106 ALA A O 1
ATOM 776 N N . TYR A 1 107 ? -21.952 -21.464 17.757 1.00 65.76 107 TYR A N 1
ATOM 777 C CA . TYR A 1 107 ? -21.479 -20.085 17.669 1.00 63.58 107 TYR A CA 1
ATOM 778 C C . TYR A 1 107 ? -21.886 -19.440 16.351 1.00 64.40 107 TYR A C 1
ATOM 779 O O . TYR A 1 107 ? -22.131 -18.226 16.301 1.00 59.24 107 TYR A O 1
ATOM 788 N N . LYS A 1 108 ? -21.914 -20.230 15.266 1.00 67.57 108 LYS A N 1
ATOM 789 C CA . LYS A 1 108 ? -22.491 -19.763 14.009 1.00 66.16 108 LYS A CA 1
ATOM 790 C C . LYS A 1 108 ? -23.923 -19.326 14.232 1.00 65.55 108 LYS A C 1
ATOM 791 O O . LYS A 1 108 ? -24.367 -18.291 13.722 1.00 66.40 108 LYS A O 1
ATOM 797 N N . SER A 1 109 ? -24.650 -20.107 15.021 1.00 66.09 109 SER A N 1
ATOM 798 C CA . SER A 1 109 ? -26.027 -19.811 15.351 1.00 62.52 109 SER A CA 1
ATOM 799 C C . SER A 1 109 ? -26.177 -18.494 16.103 1.00 59.23 109 SER A C 1
ATOM 800 O O . SER A 1 109 ? -27.248 -17.883 16.047 1.00 57.89 109 SER A O 1
ATOM 803 N N . ILE A 1 110 ? -25.123 -18.032 16.765 1.00 56.80 110 ILE A N 1
ATOM 804 C CA . ILE A 1 110 ? -25.192 -16.853 17.617 1.00 54.90 110 ILE A CA 1
ATOM 805 C C . ILE A 1 110 ? -24.802 -15.594 16.860 1.00 59.79 110 ILE A C 1
ATOM 806 O O . ILE A 1 110 ? -25.477 -14.564 16.946 1.00 56.60 110 ILE A O 1
ATOM 811 N N . LEU A 1 111 ? -23.682 -15.654 16.139 1.00 62.21 111 LEU A N 1
ATOM 812 C CA . LEU A 1 111 ? -23.001 -14.461 15.640 1.00 62.29 111 LEU A CA 1
ATOM 813 C C . LEU A 1 111 ? -23.436 -14.247 14.196 1.00 66.17 111 LEU A C 1
ATOM 814 O O . LEU A 1 111 ? -22.772 -14.673 13.249 1.00 63.97 111 LEU A O 1
ATOM 819 N N . THR A 1 112 ? -24.582 -13.588 14.038 1.00 65.48 112 THR A N 1
ATOM 820 C CA . THR A 1 112 ? -25.235 -13.457 12.749 1.00 67.11 112 THR A CA 1
ATOM 821 C C . THR A 1 112 ? -25.501 -12.019 12.352 1.00 70.72 112 THR A C 1
ATOM 822 O O . THR A 1 112 ? -25.713 -11.755 11.165 1.00 74.95 112 THR A O 1
ATOM 826 N N . GLU A 1 113 ? -25.485 -11.092 13.294 1.00 69.31 113 GLU A N 1
ATOM 827 C CA . GLU A 1 113 ? -25.888 -9.712 13.091 1.00 68.79 113 GLU A CA 1
ATOM 828 C C . GLU A 1 113 ? -24.824 -8.802 13.676 1.00 70.11 113 GLU A C 1
ATOM 829 O O . GLU A 1 113 ? -24.064 -9.214 14.554 1.00 70.27 113 GLU A O 1
ATOM 835 N N . PRO A 1 114 ? -24.723 -7.581 13.208 1.00 73.10 114 PRO A N 1
ATOM 836 C CA . PRO A 1 114 ? -23.660 -6.712 13.730 1.00 72.31 114 PRO A CA 1
ATOM 837 C C . PRO A 1 114 ? -24.081 -6.018 15.019 1.00 69.54 114 PRO A C 1
ATOM 838 O O . PRO A 1 114 ? -24.633 -4.913 15.022 1.00 68.89 114 PRO A O 1
ATOM 842 N N . ALA A 1 115 ? -23.820 -6.714 16.125 1.00 65.83 115 ALA A N 1
ATOM 843 C CA . ALA A 1 115 ? -24.187 -6.294 17.468 1.00 63.66 115 ALA A CA 1
ATOM 844 C C . ALA A 1 115 ? -23.036 -6.627 18.402 1.00 60.08 115 ALA A C 1
ATOM 845 O O . ALA A 1 115 ? -22.095 -7.338 18.031 1.00 59.98 115 ALA A O 1
ATOM 847 N N . HIS A 1 116 ? -23.127 -6.124 19.633 1.00 58.39 116 HIS A N 1
ATOM 848 C CA . HIS A 1 116 ? -22.158 -6.444 20.673 1.00 58.45 116 HIS A CA 1
ATOM 849 C C . HIS A 1 116 ? -22.638 -7.669 21.440 1.00 56.49 116 HIS A C 1
ATOM 850 O O . HIS A 1 116 ? -23.633 -7.608 22.166 1.00 60.21 116 HIS A O 1
ATOM 857 N N . TYR A 1 117 ? -21.910 -8.764 21.314 1.00 59.12 117 TYR A N 1
ATOM 858 C CA . TYR A 1 117 ? -22.276 -10.026 21.930 1.00 55.50 117 TYR A CA 1
ATOM 859 C C . TYR A 1 117 ? -21.514 -10.224 23.232 1.00 58.59 117 TYR A C 1
ATOM 860 O O . TYR A 1 117 ? -20.328 -9.892 23.332 1.00 61.62 117 TYR A O 1
ATOM 869 N N . VAL A 1 118 ? -22.201 -10.775 24.226 1.00 52.23 118 VAL A N 1
ATOM 870 C CA . VAL A 1 118 ? -21.585 -11.180 25.478 1.00 51.08 118 VAL A CA 1
ATOM 871 C C . VAL A 1 118 ? -21.852 -12.663 25.613 1.00 53.51 118 VAL A C 1
ATOM 872 O O . VAL A 1 118 ? -23.013 -13.087 25.636 1.00 55.91 118 VAL A O 1
ATOM 876 N N . ILE A 1 119 ? -20.791 -13.459 25.642 1.00 48.63 119 ILE A N 1
ATOM 877 C CA . ILE A 1 119 ? -20.987 -14.898 25.536 1.00 54.08 119 ILE A CA 1
ATOM 878 C C . ILE A 1 119 ? -20.258 -15.616 26.667 1.00 61.38 119 ILE A C 1
ATOM 879 O O . ILE A 1 119 ? -19.019 -15.593 26.732 1.00 57.64 119 ILE A O 1
ATOM 884 N N . PRO A 1 120 ? -20.985 -16.224 27.602 1.00 61.16 120 PRO A N 1
ATOM 885 C CA . PRO A 1 120 ? -20.385 -17.282 28.422 1.00 61.51 120 PRO A CA 1
ATOM 886 C C . PRO A 1 120 ? -19.876 -18.395 27.519 1.00 62.15 120 PRO A C 1
ATOM 887 O O . PRO A 1 120 ? -20.600 -18.881 26.646 1.00 62.07 120 PRO A O 1
ATOM 891 N N . ILE A 1 121 ? -18.620 -18.797 27.732 1.00 62.94 121 ILE A N 1
ATOM 892 C CA . ILE A 1 121 ? -18.052 -19.871 26.926 1.00 64.73 121 ILE A CA 1
ATOM 893 C C . ILE A 1 121 ? -18.949 -21.091 27.029 1.00 65.84 121 ILE A C 1
ATOM 894 O O . ILE A 1 121 ? -19.376 -21.477 28.126 1.00 71.10 121 ILE A O 1
ATOM 899 N N . LEU A 1 122 ? -19.289 -21.668 25.878 1.00 63.20 122 LEU A N 1
ATOM 900 C CA . LEU A 1 122 ? -20.240 -22.766 25.833 1.00 67.77 122 LEU A CA 1
ATOM 901 C C . LEU A 1 122 ? -19.578 -24.048 26.312 1.00 71.71 122 LEU A C 1
ATOM 902 O O . LEU A 1 122 ? -18.369 -24.236 26.169 1.00 70.51 122 LEU A O 1
ATOM 907 N N . GLY A 1 123 ? -20.380 -24.932 26.894 1.00 76.20 123 GLY A N 1
ATOM 908 C CA . GLY A 1 123 ? -19.854 -26.200 27.355 1.00 75.07 123 GLY A CA 1
ATOM 909 C C . GLY A 1 123 ? -19.172 -26.161 28.702 1.00 77.41 123 GLY A C 1
ATOM 910 O O . GLY A 1 123 ? -18.217 -26.914 28.927 1.00 83.03 123 GLY A O 1
ATOM 911 N N . ALA A 1 124 ? -19.620 -25.297 29.607 1.00 79.18 124 ALA A N 1
ATOM 912 C CA . ALA A 1 124 ? -19.206 -25.406 30.995 1.00 81.42 124 ALA A CA 1
ATOM 913 C C . ALA A 1 124 ? -20.073 -26.444 31.716 1.00 80.87 124 ALA A C 1
ATOM 914 O O . ALA A 1 124 ? -21.092 -26.917 31.200 1.00 75.13 124 ALA A O 1
ATOM 916 N N . GLY A 1 125 ? -19.648 -26.811 32.919 1.00 82.79 125 GLY A N 1
ATOM 917 C CA . GLY A 1 125 ? -20.296 -27.862 33.672 1.00 83.78 125 GLY A CA 1
ATOM 918 C C . GLY A 1 125 ? -19.559 -29.188 33.557 1.00 87.09 125 GLY A C 1
ATOM 919 O O . GLY A 1 125 ? -18.716 -29.398 32.680 1.00 89.56 125 GLY A O 1
ATOM 920 N N . ILE A 1 126 ? -19.873 -30.098 34.485 1.00 86.59 126 ILE A N 1
ATOM 921 C CA . ILE A 1 126 ? -19.332 -31.455 34.427 1.00 92.54 126 ILE A CA 1
ATOM 922 C C . ILE A 1 126 ? -19.954 -32.276 33.306 1.00 95.03 126 ILE A C 1
ATOM 923 O O . ILE A 1 126 ? -19.460 -33.369 32.994 1.00 90.91 126 ILE A O 1
ATOM 928 N N . PHE A 1 127 ? -21.051 -31.791 32.722 1.00 93.21 127 PHE A N 1
ATOM 929 C CA . PHE A 1 127 ? -21.613 -32.350 31.506 1.00 91.03 127 PHE A CA 1
ATOM 930 C C . PHE A 1 127 ? -21.117 -31.621 30.260 1.00 91.74 127 PHE A C 1
ATOM 931 O O . PHE A 1 127 ? -21.708 -31.762 29.184 1.00 89.91 127 PHE A O 1
ATOM 939 N N . GLY A 1 128 ? -20.034 -30.867 30.379 1.00 88.76 128 GLY A N 1
ATOM 940 C CA . GLY A 1 128 ? -19.669 -29.861 29.403 1.00 90.62 128 GLY A CA 1
ATOM 941 C C . GLY A 1 128 ? -18.789 -30.352 28.277 1.00 90.59 128 GLY A C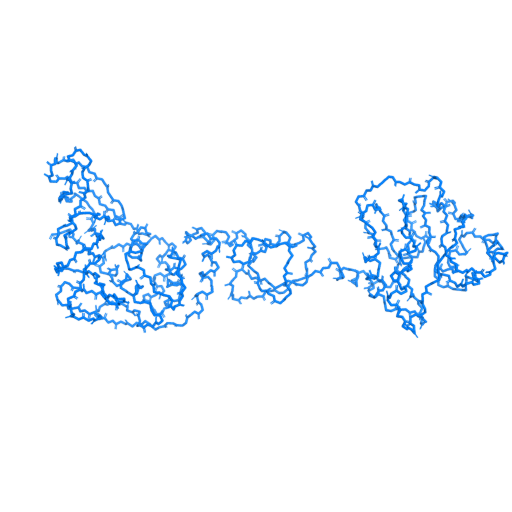 1
ATOM 942 O O . GLY A 1 128 ? -18.886 -31.497 27.819 1.00 91.42 128 GLY A O 1
ATOM 943 N N . CYS A 1 129 ? -17.926 -29.452 27.811 1.00 86.13 129 CYS A N 1
ATOM 944 C CA . CYS A 1 129 ? -17.056 -29.709 26.678 1.00 86.92 129 CYS A CA 1
ATOM 945 C C . CYS A 1 129 ? -15.686 -29.129 26.975 1.00 81.91 129 CYS A C 1
ATOM 946 O O . CYS A 1 129 ? -15.540 -28.226 27.804 1.00 77.29 129 CYS A O 1
ATOM 949 N N . ASN A 1 130 ? -14.684 -29.672 26.296 1.00 81.14 130 ASN A N 1
ATOM 950 C CA . ASN A 1 130 ? -13.329 -29.160 26.408 1.00 81.65 130 ASN A CA 1
ATOM 951 C C . ASN A 1 130 ? -13.311 -27.674 26.058 1.00 80.01 130 ASN A C 1
ATOM 952 O O . ASN A 1 130 ? -13.676 -27.311 24.929 1.00 79.79 130 ASN A O 1
ATOM 957 N N . PRO A 1 131 ? -12.903 -26.789 26.973 1.00 77.75 131 PRO A N 1
ATOM 958 C CA . PRO A 1 131 ? -12.956 -25.349 26.670 1.00 76.78 131 PRO A CA 1
ATOM 959 C C . PRO A 1 131 ? -12.031 -24.931 25.550 1.00 81.03 131 PRO A C 1
ATOM 960 O O . PRO A 1 131 ? -12.246 -23.864 24.953 1.00 79.99 131 PRO A O 1
ATOM 964 N N . VAL A 1 132 ? -10.998 -25.717 25.244 1.00 83.08 132 VAL A N 1
ATOM 965 C CA . VAL A 1 132 ? -10.159 -25.347 24.113 1.00 79.13 132 VAL A CA 1
ATOM 966 C C . VAL A 1 132 ? -10.903 -25.579 22.802 1.00 80.47 132 VAL A C 1
ATOM 967 O O . VAL A 1 132 ? -10.711 -24.838 21.834 1.00 82.00 132 VAL A O 1
ATOM 971 N N . HIS A 1 133 ? -11.792 -26.567 22.753 1.00 77.43 133 HIS A N 1
ATOM 972 C CA . HIS A 1 133 ? -12.631 -26.743 21.568 1.00 78.35 133 HIS A CA 1
ATOM 973 C C . HIS A 1 133 ? -13.649 -25.625 21.439 1.00 79.88 133 HIS A C 1
ATOM 974 O O . HIS A 1 133 ? -13.877 -25.106 20.332 1.00 78.19 133 HIS A O 1
ATOM 981 N N . SER A 1 134 ? -14.284 -25.254 22.560 1.00 75.70 134 SER A N 1
ATOM 982 C CA . SER A 1 134 ? -15.225 -24.141 22.536 1.00 76.32 134 SER A CA 1
ATOM 983 C C . SER A 1 134 ? -14.557 -22.853 22.083 1.00 69.71 134 SER A C 1
ATOM 984 O O . SER A 1 134 ? -15.071 -22.156 21.198 1.00 66.88 134 SER A O 1
ATOM 987 N N . LEU A 1 135 ? -13.430 -22.495 22.701 1.00 68.84 135 LEU A N 1
ATOM 988 C CA . LEU A 1 135 ? -12.747 -21.287 22.263 1.00 70.54 135 LEU A CA 1
ATOM 989 C C . LEU A 1 135 ? -12.295 -21.406 20.813 1.00 73.21 135 LEU A C 1
ATOM 990 O O . LEU A 1 135 ? -12.218 -20.396 20.099 1.00 73.43 135 LEU A O 1
ATOM 995 N N . ASP A 1 136 ? -12.031 -22.632 20.351 1.00 73.75 136 ASP A N 1
ATOM 996 C CA . ASP A 1 136 ? -11.599 -22.839 18.973 1.00 77.35 136 ASP A CA 1
ATOM 997 C C . ASP A 1 136 ? -12.783 -22.811 18.013 1.00 75.63 136 ASP A C 1
ATOM 998 O O . ASP A 1 136 ? -12.709 -22.192 16.940 1.00 71.95 136 ASP A O 1
ATOM 1003 N N . ALA A 1 137 ? -13.880 -23.493 18.377 1.00 74.56 137 ALA A N 1
ATOM 1004 C CA . ALA A 1 137 ? -15.106 -23.382 17.592 1.00 70.78 137 ALA A CA 1
ATOM 1005 C C . ALA A 1 137 ? -15.482 -21.923 17.394 1.00 66.61 137 ALA A C 1
ATOM 1006 O O . ALA A 1 137 ? -15.918 -21.525 16.309 1.00 67.29 137 ALA A O 1
ATOM 1008 N N . PHE A 1 138 ? -15.263 -21.101 18.419 1.00 64.56 138 PHE A N 1
ATOM 1009 C CA . PHE A 1 138 ? -15.711 -19.717 18.361 1.00 67.66 138 PHE A CA 1
ATOM 1010 C C . PHE A 1 138 ? -14.896 -18.909 17.360 1.00 69.71 138 PHE A C 1
ATOM 1011 O O . PHE A 1 138 ? -15.465 -18.131 16.580 1.00 67.77 138 PHE A O 1
ATOM 1019 N N . ARG A 1 139 ? -13.563 -19.068 17.364 1.00 69.05 139 ARG A N 1
ATOM 1020 C CA . ARG A 1 139 ? -12.769 -18.334 16.382 1.00 67.92 139 ARG A CA 1
ATOM 1021 C C . ARG A 1 139 ? -13.047 -18.834 14.967 1.00 66.83 139 ARG A C 1
ATOM 1022 O O . ARG A 1 139 ? -13.055 -18.038 14.024 1.00 67.36 139 ARG A O 1
ATOM 1030 N N . LYS A 1 140 ? -13.341 -20.125 14.804 1.00 64.98 140 LYS A N 1
ATOM 1031 C CA . LYS A 1 140 ? -13.751 -20.621 13.491 1.00 68.65 140 LYS A CA 1
ATOM 1032 C C . LYS A 1 140 ? -15.069 -19.993 13.024 1.00 70.84 140 LYS A C 1
ATOM 1033 O O . LYS A 1 140 ? -15.302 -19.870 11.815 1.00 73.47 140 LYS A O 1
ATOM 1039 N N . ALA A 1 141 ? -15.946 -19.598 13.955 1.00 71.68 141 ALA A N 1
ATOM 1040 C CA . ALA A 1 141 ? -17.253 -19.072 13.581 1.00 62.09 141 ALA A CA 1
ATOM 1041 C C . ALA A 1 141 ? -17.326 -17.556 13.610 1.00 61.99 141 ALA A C 1
ATOM 1042 O O . ALA A 1 141 ? -18.187 -16.977 12.924 1.00 61.80 141 ALA A O 1
ATOM 1044 N N . CYS A 1 142 ? -16.453 -16.905 14.367 1.00 57.99 142 CYS A N 1
ATOM 1045 C CA . CYS A 1 142 ? -16.539 -15.465 14.517 1.00 64.33 142 CYS A CA 1
ATOM 1046 C C . CYS A 1 142 ? -16.289 -14.759 13.195 1.00 73.51 142 CYS A C 1
ATOM 1047 O O . CYS A 1 142 ? -15.214 -14.946 12.598 1.00 74.85 142 CYS A O 1
ATOM 1050 N N . PRO A 1 143 ? -17.244 -13.979 12.682 1.00 75.36 143 PRO A N 1
ATOM 1051 C CA . PRO A 1 143 ? -16.996 -13.176 11.485 1.00 72.05 143 PRO A CA 1
ATOM 1052 C C . PRO A 1 143 ? -15.973 -12.089 11.762 1.00 75.86 143 PRO A C 1
ATOM 1053 O O . PRO A 1 143 ? -15.658 -11.771 12.908 1.00 76.06 143 PRO A O 1
ATOM 1057 N N . SER A 1 144 ? -15.466 -11.492 10.674 1.00 70.17 144 SER A N 1
ATOM 1058 C CA . SER A 1 144 ? -14.351 -10.548 10.745 1.00 74.34 144 SER A CA 1
ATOM 1059 C C . SER A 1 144 ? -14.780 -9.096 10.933 1.00 78.51 144 SER A C 1
ATOM 1060 O O . SER A 1 144 ? -13.939 -8.257 11.276 1.00 80.16 144 SER A O 1
ATOM 1063 N N . ASP A 1 145 ? -16.065 -8.782 10.773 1.00 75.93 145 ASP A N 1
ATOM 1064 C CA . ASP A 1 145 ? -16.522 -7.397 10.764 1.00 77.05 145 ASP A CA 1
ATOM 1065 C C . ASP A 1 145 ? -17.521 -7.096 11.878 1.00 82.21 145 ASP A C 1
ATOM 1066 O O . ASP A 1 145 ? -18.244 -6.100 11.800 1.00 82.76 145 ASP A O 1
ATOM 1071 N N . ILE A 1 146 ? -17.562 -7.914 12.925 1.00 76.44 146 ILE A N 1
ATOM 1072 C CA . ILE A 1 146 ? -18.604 -7.821 13.940 1.00 74.33 146 ILE A CA 1
ATOM 1073 C C . ILE A 1 146 ? -18.004 -7.227 15.215 1.00 75.96 146 ILE A C 1
ATOM 1074 O O . ILE A 1 146 ? -18.073 -7.818 16.298 1.00 76.07 146 ILE A O 1
ATOM 1079 N N . GLY A 1 147 ? -17.371 -6.059 15.071 1.00 72.67 147 GLY A N 1
ATOM 1080 C CA . GLY A 1 147 ? -16.907 -5.204 16.155 1.00 70.71 147 GLY A CA 1
ATOM 1081 C C . GLY A 1 147 ? -16.467 -5.829 17.461 1.00 69.16 147 GLY A C 1
ATOM 1082 O O . GLY A 1 147 ? -15.812 -6.874 17.486 1.00 72.14 147 GLY A O 1
ATOM 1083 N N . ARG A 1 148 ? -16.828 -5.180 18.562 1.00 69.04 148 ARG A N 1
ATOM 1084 C CA . ARG A 1 148 ? -16.422 -5.636 19.885 1.00 70.80 148 ARG A CA 1
ATOM 1085 C C . ARG A 1 148 ? -17.249 -6.850 20.324 1.00 70.22 148 ARG A C 1
ATOM 1086 O O . ARG A 1 148 ? -18.478 -6.863 20.178 1.00 67.31 148 ARG A O 1
ATOM 1094 N N . VAL A 1 149 ? -16.567 -7.880 20.842 1.00 68.83 149 VAL A N 1
ATOM 1095 C CA . VAL A 1 149 ? -17.198 -9.118 21.315 1.00 68.22 149 VAL A CA 1
ATOM 1096 C C . VAL A 1 149 ? -16.611 -9.502 22.668 1.00 67.65 149 VAL A C 1
ATOM 1097 O O . VAL A 1 149 ? -15.397 -9.416 22.875 1.00 70.98 149 VAL A O 1
ATOM 1101 N N . THR A 1 150 ? -17.465 -9.967 23.577 1.00 66.60 150 THR A N 1
ATOM 1102 C CA . THR A 1 150 ? -17.082 -10.234 24.956 1.00 62.86 150 THR A CA 1
ATOM 1103 C C . THR A 1 150 ? -17.410 -11.674 25.309 1.00 61.98 150 THR A C 1
ATOM 1104 O O . THR A 1 150 ? -18.583 -12.058 25.313 1.00 63.90 150 THR A O 1
ATOM 1108 N N . LEU A 1 151 ? -16.389 -12.462 25.619 1.00 62.31 151 LEU A N 1
ATOM 1109 C CA . LEU A 1 151 ? -16.600 -13.771 26.216 1.00 60.61 151 LEU A CA 1
ATOM 1110 C C . LEU A 1 151 ? -16.366 -13.696 27.711 1.00 60.99 151 LEU A C 1
ATOM 1111 O O . LEU A 1 151 ? -15.629 -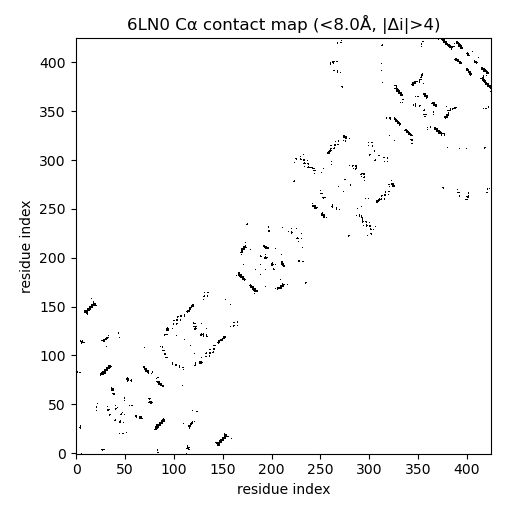12.842 28.209 1.00 65.23 151 LEU A O 1
ATOM 1116 N N . VAL A 1 152 ? -16.987 -14.628 28.421 1.00 61.14 152 VAL A N 1
ATOM 1117 C CA . VAL A 1 152 ? -17.075 -14.585 29.871 1.00 67.32 152 VAL A CA 1
ATOM 1118 C C . VAL A 1 152 ? -16.695 -15.951 30.407 1.00 64.71 152 VAL A C 1
ATOM 1119 O O . VAL A 1 152 ? -17.213 -16.971 29.935 1.00 59.11 152 VAL A O 1
ATOM 1123 N N . THR A 1 153 ? -15.816 -15.966 31.414 1.00 71.30 153 THR A N 1
ATOM 1124 C CA . THR A 1 153 ? -15.205 -17.220 31.839 1.00 80.14 153 THR A CA 1
ATOM 1125 C C . THR A 1 153 ? -15.488 -17.561 33.311 1.00 78.54 153 THR A C 1
ATOM 1126 O O . THR A 1 153 ? -16.401 -18.345 33.591 1.00 76.97 153 THR A O 1
ATOM 1130 N N . MET A 1 154 ? -14.738 -16.963 34.248 1.00 79.76 154 MET A N 1
ATOM 1131 C CA . MET A 1 154 ? -14.627 -17.404 35.651 1.00 86.26 154 MET A CA 1
ATOM 1132 C C . MET A 1 154 ? -13.854 -18.724 35.798 1.00 86.10 154 MET A C 1
ATOM 1133 O O . MET A 1 154 ? -14.181 -19.554 36.647 1.00 87.79 154 MET A O 1
ATOM 1138 N N . ASN A 1 155 ? -12.812 -18.915 34.984 1.00 87.80 155 ASN A N 1
ATOM 1139 C CA . ASN A 1 155 ? -11.896 -20.041 35.154 1.00 87.06 155 ASN A CA 1
ATOM 1140 C C . ASN A 1 155 ? -10.430 -19.624 35.161 1.00 85.37 155 ASN A C 1
ATOM 1141 O O . ASN A 1 155 ? -9.586 -20.432 35.558 1.00 89.71 155 ASN A O 1
ATOM 1146 N N . LYS A 1 156 ? -10.099 -18.404 34.729 1.00 82.42 156 LYS A N 1
ATOM 1147 C CA . LYS A 1 156 ? -8.778 -17.807 34.933 1.00 84.30 156 LYS A CA 1
ATOM 1148 C C . LYS A 1 156 ? -7.630 -18.590 34.284 1.00 87.51 156 LYS A C 1
ATOM 1149 O O . LYS A 1 156 ? -6.510 -18.075 34.187 1.00 87.67 156 LYS A O 1
ATOM 1155 N N . ASN A 1 157 ? -7.880 -19.839 33.864 1.00 86.90 157 ASN A N 1
ATOM 1156 C CA . ASN A 1 157 ? -6.976 -20.574 32.982 1.00 88.00 157 ASN A CA 1
ATOM 1157 C C . ASN A 1 157 ? -7.329 -20.388 31.522 1.00 86.07 157 ASN A C 1
ATOM 1158 O O . ASN A 1 157 ? -6.488 -20.639 30.648 1.00 82.21 157 ASN A O 1
ATOM 1163 N N . HIS A 1 158 ? -8.559 -19.962 31.253 1.00 81.99 158 HIS A N 1
ATOM 1164 C CA . HIS A 1 158 ? -9.022 -19.780 29.894 1.00 74.93 158 HIS A CA 1
ATOM 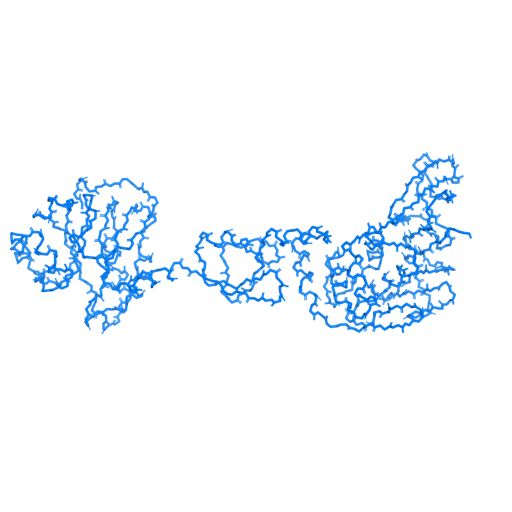1165 C C . HIS A 1 158 ? -8.403 -18.561 29.230 1.00 74.52 158 HIS A C 1
ATOM 1166 O O . HIS A 1 158 ? -8.426 -18.475 27.997 1.00 73.87 158 HIS A O 1
ATOM 1173 N N . LEU A 1 159 ? -7.843 -17.612 29.992 1.00 71.67 159 LEU A N 1
ATOM 1174 C CA . LEU A 1 159 ? -7.163 -16.522 29.297 1.00 75.08 159 LEU A CA 1
ATOM 1175 C C . LEU A 1 159 ? -5.909 -17.026 28.598 1.00 80.00 159 LEU A C 1
ATOM 1176 O O . LEU A 1 159 ? -5.493 -16.451 27.582 1.00 79.36 159 LEU A O 1
ATOM 1181 N N . GLN A 1 160 ? -5.312 -18.103 29.110 1.00 80.89 160 GLN A N 1
ATOM 1182 C CA . GLN A 1 160 ? -4.186 -18.725 28.418 1.00 81.12 160 GLN A CA 1
ATOM 1183 C C . GLN A 1 160 ? -4.651 -19.568 27.236 1.00 77.87 160 GLN A C 1
ATOM 1184 O O . GLN A 1 160 ? -4.117 -19.441 26.123 1.00 78.26 160 GLN A O 1
ATOM 1190 N N . VAL A 1 161 ? -5.623 -20.459 27.469 1.00 71.68 161 VAL A N 1
ATOM 1191 C CA . VAL A 1 161 ? -6.167 -21.276 26.386 1.00 67.45 161 VAL A CA 1
ATOM 1192 C C . VAL A 1 161 ? -6.553 -20.389 25.211 1.00 71.45 161 VAL A C 1
ATOM 1193 O O . VAL A 1 161 ? -6.371 -20.757 24.042 1.00 72.83 161 VAL A O 1
ATOM 1197 N N . TRP A 1 162 ? -7.043 -19.182 25.507 1.00 69.53 162 TRP A N 1
ATOM 1198 C CA . TRP A 1 162 ? -7.375 -18.234 24.450 1.00 69.89 162 TRP A CA 1
ATOM 1199 C C . TRP A 1 162 ? -6.112 -17.714 23.778 1.00 65.42 162 TRP A C 1
ATOM 1200 O O . TRP A 1 162 ? -5.993 -17.748 22.552 1.00 63.86 162 TRP A O 1
ATOM 1211 N N . ASP A 1 163 ? -5.160 -17.235 24.575 1.00 68.24 163 ASP A N 1
ATOM 1212 C CA . ASP A 1 163 ? -3.933 -16.667 24.031 1.00 72.62 163 ASP A CA 1
ATOM 1213 C C . ASP A 1 163 ? -3.174 -17.673 23.163 1.00 74.16 163 ASP A C 1
ATOM 1214 O O . ASP A 1 163 ? -2.631 -17.310 22.114 1.00 69.67 163 ASP A O 1
ATOM 1219 N N . ALA A 1 164 ? -3.138 -18.946 23.573 1.00 72.98 164 ALA A N 1
ATOM 1220 C CA . ALA A 1 164 ? -2.440 -19.962 22.788 1.00 69.86 164 ALA A CA 1
ATOM 1221 C C . ALA A 1 164 ? -3.120 -20.195 21.444 1.00 72.69 164 ALA A C 1
ATOM 1222 O O . ALA A 1 164 ? -2.450 -20.274 20.407 1.00 74.78 164 ALA A O 1
ATOM 1224 N N . LEU A 1 165 ? -4.450 -20.296 21.441 1.00 72.55 165 LEU A N 1
ATOM 1225 C CA . LEU A 1 165 ? -5.202 -20.561 20.222 1.00 70.68 165 LEU A CA 1
ATOM 1226 C C . LEU A 1 165 ? -5.064 -19.456 19.183 1.00 67.22 165 LEU A C 1
ATOM 1227 O O . LEU A 1 165 ? -5.400 -19.686 18.017 1.00 70.66 165 LEU A O 1
ATOM 1232 N N . ASN A 1 166 ? -4.588 -18.273 19.566 1.00 65.46 166 ASN A N 1
ATOM 1233 C CA . ASN A 1 166 ? -4.351 -17.184 18.626 1.00 70.08 166 ASN A CA 1
ATOM 1234 C C . ASN A 1 166 ? -2.863 -16.915 18.427 1.00 72.41 166 ASN A C 1
ATOM 1235 O O . ASN A 1 166 ? -2.475 -15.806 18.042 1.00 69.46 166 ASN A O 1
ATOM 1240 N N . ARG A 1 167 ? -2.026 -17.916 18.681 1.00 68.94 167 ARG A N 1
ATOM 1241 C CA . ARG A 1 167 ? -0.601 -17.816 18.449 1.00 67.73 167 ARG A CA 1
ATOM 1242 C C . ARG A 1 167 ? -0.132 -19.037 17.679 1.00 64.06 167 ARG A C 1
ATOM 1243 O O . ARG A 1 167 ? -0.656 -20.142 17.855 1.00 61.37 167 ARG A O 1
ATOM 1251 N N . THR A 1 168 ? 0.839 -18.814 16.803 1.00 65.86 168 THR A N 1
ATOM 1252 C CA . THR A 1 168 ? 1.429 -19.861 15.985 1.00 63.46 168 THR A CA 1
ATOM 1253 C C . THR A 1 168 ? 2.871 -20.087 16.430 1.00 56.49 168 THR A C 1
ATOM 1254 O O . THR A 1 168 ? 3.595 -19.136 16.750 1.00 57.02 168 THR A O 1
ATOM 1258 N N . ILE A 1 169 ? 3.269 -21.348 16.472 1.00 55.36 169 ILE A N 1
ATOM 1259 C CA . ILE A 1 169 ? 4.580 -21.744 16.978 1.00 56.18 169 ILE A CA 1
ATOM 1260 C C . ILE A 1 169 ? 5.614 -21.644 15.857 1.00 55.58 169 ILE A C 1
ATOM 1261 O O . ILE A 1 169 ? 5.472 -22.279 14.809 1.00 55.76 169 ILE A O 1
ATOM 1266 N N . VAL A 1 170 ? 6.657 -20.848 16.075 1.00 54.23 170 VAL A N 1
ATOM 1267 C CA . VAL A 1 170 ? 7.634 -20.515 15.047 1.00 52.20 170 VAL A CA 1
ATOM 1268 C C . VAL A 1 170 ? 9.037 -20.811 15.563 1.00 53.88 170 VAL A C 1
ATOM 1269 O O . VAL A 1 170 ? 9.390 -20.400 16.674 1.00 54.00 170 VAL A O 1
ATOM 1273 N N . ARG A 1 171 ? 9.841 -21.502 14.753 1.00 51.48 171 ARG A N 1
ATOM 1274 C CA . ARG A 1 171 ? 11.252 -21.733 15.052 1.00 46.20 171 ARG A CA 1
ATOM 1275 C C . ARG A 1 171 ? 12.080 -20.699 14.310 1.00 45.53 171 ARG A C 1
ATOM 1276 O O . ARG A 1 171 ? 11.945 -20.554 13.092 1.00 45.93 171 ARG A O 1
ATOM 1284 N N . THR A 1 172 ? 12.931 -19.985 15.046 1.00 43.84 172 THR A N 1
ATOM 1285 C CA . THR A 1 172 ? 13.663 -18.845 14.524 1.00 43.83 172 THR A CA 1
ATOM 1286 C C . THR A 1 172 ? 15.102 -18.891 15.009 1.00 47.25 172 THR A C 1
ATOM 1287 O O . THR A 1 172 ? 15.412 -19.515 16.030 1.00 40.10 172 THR A O 1
ATOM 1291 N N . THR A 1 173 ? 15.969 -18.167 14.290 1.00 41.05 173 THR A N 1
ATOM 1292 C CA . THR A 1 173 ? 17.365 -18.057 14.677 1.00 38.42 173 THR A CA 1
ATOM 1293 C C . THR A 1 173 ? 17.903 -16.724 14.169 1.00 41.54 173 THR A C 1
ATOM 1294 O O . THR A 1 173 ? 17.394 -16.163 13.193 1.00 43.94 173 THR A O 1
ATOM 1298 N N . THR A 1 174 ? 18.927 -16.208 14.840 1.00 39.30 174 THR A N 1
ATOM 1299 C CA . THR A 1 174 ? 19.712 -15.113 14.278 1.00 46.49 174 THR A CA 1
ATOM 1300 C C . THR A 1 174 ? 21.069 -15.598 13.768 1.00 48.84 174 THR A C 1
ATOM 1301 O O . THR A 1 174 ? 21.845 -14.806 13.224 1.00 47.64 174 THR A O 1
ATOM 1305 N N . ASP A 1 175 ? 21.278 -16.911 13.797 1.00 52.89 175 ASP A N 1
ATOM 1306 C CA . ASP A 1 175 ? 22.536 -17.558 14.134 1.00 50.27 175 ASP A CA 1
ATOM 1307 C C . ASP A 1 175 ? 22.878 -18.739 13.227 1.00 43.94 175 ASP A C 1
ATOM 1308 O O . ASP A 1 175 ? 24.039 -18.970 12.875 1.00 42.44 175 ASP A O 1
ATOM 1313 N N . TYR A 1 176 ? 21.853 -19.519 12.909 1.00 39.55 176 TYR A N 1
ATOM 1314 C CA . TYR A 1 176 ? 21.972 -20.954 12.696 1.00 44.35 176 TYR A CA 1
ATOM 1315 C C . TYR A 1 176 ? 22.939 -21.603 13.697 1.00 45.43 176 TYR A C 1
ATOM 1316 O O . TYR A 1 176 ? 23.640 -22.566 13.385 1.00 47.21 176 TYR A O 1
ATOM 1325 N N . ASP A 1 177 ? 22.959 -21.083 14.918 1.00 48.58 177 ASP A N 1
ATOM 1326 C CA . ASP A 1 177 ? 23.589 -21.722 16.065 1.00 48.05 177 ASP A CA 1
ATOM 1327 C C . ASP A 1 177 ? 22.467 -22.032 17.048 1.00 45.01 177 ASP A C 1
ATOM 1328 O O . ASP A 1 177 ? 21.860 -23.108 16.983 1.00 47.96 177 ASP A O 1
ATOM 1333 N N . GLN A 1 178 ? 22.122 -21.081 17.908 1.00 50.04 178 GLN A N 1
ATOM 1334 C CA . GLN A 1 178 ? 20.970 -21.267 18.784 1.00 47.47 178 GLN A CA 1
ATOM 1335 C C . GLN A 1 178 ? 19.677 -21.096 17.994 1.00 46.86 178 GLN A C 1
ATOM 1336 O O . GLN A 1 178 ? 19.525 -20.134 17.236 1.00 46.43 178 GLN A O 1
ATOM 1342 N N . VAL A 1 179 ? 18.739 -22.020 18.172 1.00 47.66 179 VAL A N 1
ATOM 1343 C CA . VAL A 1 179 ? 17.414 -21.939 17.564 1.00 43.89 179 VAL A CA 1
ATOM 1344 C C . VAL A 1 179 ? 16.381 -21.730 18.671 1.00 51.77 179 VAL A C 1
ATOM 1345 O O . VAL A 1 179 ? 16.378 -22.445 19.685 1.00 50.28 179 VAL A O 1
ATOM 1349 N N . THR A 1 180 ? 15.502 -20.756 18.483 1.00 53.51 180 THR A N 1
ATOM 1350 C CA . THR A 1 180 ? 14.500 -20.434 19.483 1.00 48.38 180 THR A CA 1
ATOM 1351 C C . THR A 1 180 ? 13.114 -20.670 18.917 1.00 50.97 180 THR A C 1
ATOM 1352 O O . THR A 1 180 ? 12.799 -20.190 17.824 1.00 54.29 180 THR A O 1
ATOM 1356 N N . THR A 1 181 ? 12.294 -21.387 19.679 1.00 46.81 181 THR A N 1
ATOM 1357 C CA . THR A 1 181 ? 10.911 -21.672 19.329 1.00 56.39 181 THR A CA 1
ATOM 1358 C C . THR A 1 181 ? 10.002 -20.681 20.046 1.00 53.75 181 THR A C 1
ATOM 1359 O O . THR A 1 181 ? 10.000 -20.624 21.277 1.00 56.36 181 THR A O 1
ATOM 1363 N N . LYS A 1 182 ? 9.231 -19.917 19.280 1.00 54.95 182 LYS A N 1
ATOM 1364 C CA . LYS A 1 182 ? 8.372 -18.867 19.813 1.00 53.97 182 LYS A CA 1
ATOM 1365 C C . LYS A 1 182 ? 6.910 -19.141 19.477 1.00 59.32 182 LYS A C 1
ATOM 1366 O O . LYS A 1 182 ? 6.595 -19.787 18.471 1.00 59.33 182 LYS A O 1
ATOM 1372 N N . ALA A 1 183 ? 6.019 -18.643 20.335 1.00 58.66 183 ALA A N 1
ATOM 1373 C CA . ALA A 1 183 ? 4.589 -18.565 20.048 1.00 60.73 183 ALA A CA 1
ATOM 1374 C C . ALA A 1 183 ? 4.287 -17.119 19.691 1.00 62.00 183 ALA A C 1
ATOM 1375 O O . ALA A 1 183 ? 4.376 -16.238 20.548 1.00 66.82 183 ALA A O 1
ATOM 1377 N N . LEU A 1 184 ? 3.954 -16.856 18.436 1.00 56.63 184 LEU A N 1
ATOM 1378 C CA . LEU A 1 184 ? 3.821 -15.480 17.980 1.00 60.54 184 LEU A CA 1
ATOM 1379 C C . LEU A 1 184 ? 2.379 -15.180 17.606 1.00 68.66 184 LEU A C 1
ATOM 1380 O O . LEU A 1 184 ? 1.669 -16.051 17.090 1.00 70.47 184 LEU A O 1
ATOM 1385 N N . THR A 1 185 ? 1.946 -13.945 17.884 1.00 67.34 185 THR A N 1
ATOM 1386 C CA . THR A 1 185 ? 0.666 -13.474 17.379 1.00 71.21 185 THR A CA 1
ATOM 1387 C C . THR A 1 185 ? 0.835 -13.051 15.926 1.00 72.07 185 THR A C 1
ATOM 1388 O O . THR A 1 185 ? 1.941 -12.718 15.496 1.00 66.63 185 THR A O 1
ATOM 1392 N N . PRO A 1 186 ? -0.249 -13.055 15.138 1.00 76.48 186 PRO A N 1
ATOM 1393 C CA . PRO A 1 186 ? -0.126 -12.614 13.740 1.00 68.14 186 PRO A CA 1
ATOM 1394 C C . PRO A 1 186 ? 0.538 -11.248 13.640 1.00 70.41 186 PRO A C 1
ATOM 1395 O O . PRO A 1 186 ? 1.129 -10.915 12.608 1.00 76.91 186 PRO A O 1
ATOM 1399 N N . GLN A 1 187 ? 0.486 -10.460 14.719 1.00 72.14 187 GLN A N 1
ATOM 1400 C CA . GLN A 1 187 ? 1.254 -9.220 14.754 1.00 71.52 187 GLN A CA 1
ATOM 1401 C C . GLN A 1 187 ? 2.730 -9.492 15.014 1.00 72.58 187 GLN A C 1
ATOM 1402 O O . GLN A 1 187 ? 3.599 -8.946 14.325 1.00 72.28 187 GLN A O 1
ATOM 1408 N N . GLY A 1 188 ? 3.035 -10.321 16.019 1.00 70.66 188 GLY A N 1
ATOM 1409 C CA . GLY A 1 188 ? 4.421 -10.640 16.315 1.00 66.35 188 GLY A CA 1
ATOM 1410 C C . GLY A 1 188 ? 5.150 -11.264 15.140 1.00 67.75 188 GLY A C 1
ATOM 1411 O O . GLY A 1 188 ? 6.354 -11.043 14.965 1.00 62.49 188 GLY A O 1
ATOM 1412 N N . VAL A 1 189 ? 4.428 -12.031 14.312 1.00 65.05 189 VAL A N 1
ATOM 1413 C CA . VAL A 1 189 ? 5.033 -12.678 13.151 1.00 64.86 189 VAL A CA 1
ATOM 1414 C C . VAL A 1 189 ? 5.638 -11.639 12.215 1.00 70.49 189 VAL A C 1
ATOM 1415 O O . VAL A 1 189 ? 6.774 -11.791 11.745 1.00 67.85 189 VAL A O 1
ATOM 1419 N N . LEU A 1 190 ? 4.906 -10.555 11.949 1.00 66.85 190 LEU A N 1
ATOM 1420 C CA . LEU A 1 190 ? 5.447 -9.513 11.088 1.00 67.04 190 LEU A CA 1
ATOM 1421 C C . LEU A 1 190 ? 6.502 -8.682 11.805 1.00 69.29 190 LEU A C 1
ATOM 1422 O O . LEU A 1 190 ? 7.443 -8.187 11.172 1.00 67.80 190 LEU A O 1
ATOM 1427 N N . GLU A 1 191 ? 6.373 -8.511 13.115 1.00 66.25 191 GLU A N 1
ATOM 1428 C CA . GLU A 1 191 ? 7.452 -7.874 13.862 1.00 68.61 191 GLU A CA 1
ATOM 1429 C C . GLU A 1 191 ? 8.718 -8.721 13.874 1.00 65.28 191 GLU A C 1
ATOM 1430 O O . GLU A 1 191 ? 9.814 -8.192 14.094 1.00 62.48 191 GLU A O 1
ATOM 1436 N N . ALA A 1 192 ? 8.587 -10.025 13.637 1.00 65.35 192 ALA A N 1
ATOM 1437 C CA . ALA A 1 192 ? 9.726 -10.922 13.729 1.00 63.81 192 ALA A CA 1
ATOM 1438 C C . ALA A 1 192 ? 10.641 -10.815 12.521 1.00 61.14 192 ALA A C 1
ATOM 1439 O O . ALA A 1 192 ? 11.821 -11.141 12.635 1.00 62.60 192 ALA A O 1
ATOM 1441 N N . ASN A 1 193 ? 10.126 -10.350 11.381 1.00 59.00 193 ASN A N 1
ATOM 1442 C CA . ASN A 1 193 ? 10.882 -10.275 10.143 1.00 56.61 193 ASN A CA 1
ATOM 1443 C C . ASN A 1 193 ? 11.374 -11.660 9.735 1.00 57.27 193 ASN A C 1
ATOM 1444 O O . ASN A 1 193 ? 12.551 -11.868 9.457 1.00 51.85 193 ASN A O 1
ATOM 1449 N N . LEU A 1 194 ? 10.464 -12.622 9.726 1.00 58.15 194 LEU A N 1
ATOM 1450 C CA . LEU A 1 194 ? 10.856 -13.977 9.379 1.00 52.00 194 LEU A CA 1
ATOM 1451 C C . LEU A 1 194 ? 11.339 -14.019 7.944 1.00 54.97 194 LEU A C 1
ATOM 1452 O O . LEU A 1 194 ? 10.661 -13.524 7.040 1.00 55.14 194 LEU A O 1
ATOM 1457 N N . PHE A 1 195 ? 12.523 -14.607 7.748 1.00 52.82 195 PHE A N 1
ATOM 1458 C CA . PHE A 1 195 ? 13.175 -14.698 6.449 1.00 53.51 195 PHE A CA 1
ATOM 1459 C C . PHE A 1 195 ? 13.395 -16.159 6.066 1.00 52.53 195 PHE A C 1
ATOM 1460 O O . PHE A 1 195 ? 13.951 -16.943 6.841 1.00 47.41 195 PHE A O 1
ATOM 1468 N N . ASP A 1 196 ? 12.962 -16.496 4.860 1.00 56.72 196 ASP A N 1
ATOM 1469 C CA . ASP A 1 196 ? 12.912 -17.814 4.246 1.00 55.69 196 ASP A CA 1
ATOM 1470 C C . ASP A 1 196 ? 14.253 -18.293 3.698 1.00 63.95 196 ASP A C 1
ATOM 1471 O O . ASP A 1 196 ? 14.382 -19.471 3.344 1.00 59.63 196 ASP A O 1
ATOM 1476 N N . GLY A 1 197 ? 15.243 -17.415 3.597 1.00 61.54 197 GLY A N 1
ATOM 1477 C CA . GLY A 1 197 ? 16.389 -17.641 2.756 1.00 56.71 197 GLY A CA 1
ATOM 1478 C C . GLY A 1 197 ? 16.285 -16.969 1.401 1.00 62.60 197 GLY A C 1
ATOM 1479 O O . GLY A 1 197 ? 17.318 -16.698 0.776 1.00 62.55 197 GLY A O 1
ATOM 1480 N N . GLU A 1 198 ? 15.064 -16.680 0.945 1.00 65.23 198 GLU A N 1
ATOM 1481 C CA . GLU A 1 198 ? 14.802 -15.941 -0.284 1.00 65.15 198 GLU A CA 1
ATOM 1482 C C . GLU A 1 198 ? 13.990 -14.673 -0.061 1.00 66.43 198 GLU A C 1
ATOM 1483 O O . GLU A 1 198 ? 14.256 -13.651 -0.697 1.00 68.23 198 GLU A O 1
ATOM 1489 N N . ASP A 1 199 ? 13.026 -14.703 0.852 1.00 70.58 199 ASP A N 1
ATOM 1490 C CA . ASP A 1 199 ? 12.060 -13.623 1.002 1.00 69.69 199 ASP A CA 1
ATOM 1491 C C . ASP A 1 199 ? 11.440 -13.714 2.388 1.00 65.15 199 ASP A C 1
ATOM 1492 O O . ASP A 1 199 ? 11.506 -14.756 3.045 1.00 62.64 199 ASP A O 1
ATOM 1497 N N . PHE A 1 200 ? 10.825 -12.616 2.826 1.00 67.57 200 PHE A N 1
ATOM 1498 C CA . PHE A 1 200 ? 10.187 -12.603 4.137 1.00 57.68 200 PHE A CA 1
ATOM 1499 C C . PHE A 1 200 ? 8.886 -13.389 4.099 1.00 61.03 200 PHE A C 1
ATOM 1500 O O . PHE A 1 200 ? 8.264 -13.527 3.044 1.00 64.08 200 PHE A O 1
ATOM 1508 N N . VAL A 1 201 ? 8.495 -13.936 5.258 1.00 59.34 201 VAL A N 1
ATOM 1509 C CA . VAL A 1 201 ? 7.402 -14.906 5.351 1.00 60.84 201 VAL A CA 1
ATOM 1510 C C . VAL A 1 201 ? 6.396 -14.427 6.391 1.00 65.15 201 VAL A C 1
ATOM 1511 O O . VAL A 1 201 ? 6.753 -14.188 7.550 1.00 64.09 201 VAL A O 1
ATOM 1515 N N . GLN A 1 202 ? 5.139 -14.306 6.000 1.00 65.33 202 GLN A N 1
ATOM 1516 C CA . GLN A 1 202 ? 4.168 -13.855 6.975 1.00 69.90 202 GLN A CA 1
ATOM 1517 C C . GLN A 1 202 ? 3.250 -14.956 7.464 1.00 72.39 202 GLN A C 1
ATOM 1518 O O . GLN A 1 202 ? 2.504 -14.721 8.418 1.00 73.66 202 GLN A O 1
ATOM 1524 N N . GLU A 1 203 ? 3.300 -16.150 6.880 1.00 69.97 203 GLU A N 1
ATOM 1525 C CA . GLU A 1 203 ? 2.778 -17.329 7.568 1.00 69.92 203 GLU A CA 1
ATOM 1526 C C . GLU A 1 203 ? 3.803 -18.447 7.516 1.00 63.43 203 GLU A C 1
ATOM 1527 O O . GLU A 1 203 ? 3.889 -19.186 6.516 1.00 63.76 203 GLU A O 1
ATOM 1533 N N . PRO A 1 204 ? 4.581 -18.606 8.578 1.00 63.58 204 PRO A N 1
ATOM 1534 C CA . PRO A 1 204 ? 5.562 -19.694 8.645 1.00 64.46 204 PRO A CA 1
ATOM 1535 C C . PRO A 1 204 ? 4.904 -21.067 8.654 1.00 61.05 204 PRO A C 1
ATOM 1536 O O . PRO A 1 204 ? 3.893 -21.282 9.325 1.00 68.50 204 PRO A O 1
ATOM 1540 N N . LYS A 1 205 ? 5.498 -21.999 7.914 1.00 58.84 205 LYS A N 1
ATOM 1541 C CA . LYS A 1 205 ? 5.110 -23.395 8.023 1.00 60.68 205 LYS A CA 1
ATOM 1542 C C . LYS A 1 205 ? 5.662 -23.987 9.321 1.00 62.67 205 LYS A C 1
ATOM 1543 O O . LYS A 1 205 ? 6.704 -23.551 9.814 1.00 65.37 205 LYS A O 1
ATOM 1549 N N . PRO A 1 206 ? 4.979 -24.971 9.907 1.00 61.60 206 PRO A N 1
ATOM 1550 C CA . PRO A 1 206 ? 5.452 -25.520 11.187 1.00 61.71 206 PRO A CA 1
ATOM 1551 C C . PRO A 1 206 ? 6.731 -26.346 11.037 1.00 66.97 206 PRO A C 1
ATOM 1552 O O . PRO A 1 206 ? 6.985 -26.991 10.013 1.00 58.83 206 PRO A O 1
ATOM 1556 N N . GLY A 1 207 ? 7.553 -26.308 12.090 1.00 64.74 207 GLY A N 1
ATOM 1557 C CA . GLY A 1 207 ? 8.780 -27.067 12.145 1.00 59.02 207 GLY A CA 1
ATOM 1558 C C . GLY A 1 207 ? 9.961 -26.437 11.447 1.00 63.88 207 GLY A C 1
ATOM 1559 O O . GLY A 1 207 ? 11.109 -26.809 11.738 1.00 58.66 207 GLY A O 1
ATOM 1560 N N . GLN A 1 208 ? 9.722 -25.492 10.547 1.00 60.09 208 GLN A N 1
ATOM 1561 C CA . GLN A 1 208 ? 10.761 -24.916 9.722 1.00 50.85 208 GLN A CA 1
ATOM 1562 C C . GLN A 1 208 ? 11.435 -23.763 10.458 1.00 53.35 208 GLN A C 1
ATOM 1563 O O . GLN A 1 208 ? 10.801 -23.024 11.219 1.00 52.69 208 GLN A O 1
ATOM 1569 N N . ILE A 1 209 ? 12.739 -23.625 10.241 1.00 47.10 209 ILE A N 1
ATOM 1570 C CA . ILE A 1 209 ? 13.534 -22.622 10.927 1.00 46.44 209 ILE A CA 1
ATOM 1571 C C . ILE A 1 209 ? 13.663 -21.403 10.032 1.00 48.19 209 ILE A C 1
ATOM 1572 O O . ILE A 1 209 ? 13.979 -21.527 8.844 1.00 51.39 209 ILE A O 1
ATOM 1577 N N . TYR A 1 210 ? 13.420 -20.227 10.597 1.00 43.06 210 TYR A N 1
ATOM 1578 C CA . TYR A 1 210 ? 13.428 -18.981 9.857 1.00 43.65 210 TYR A CA 1
ATOM 1579 C C . TYR A 1 210 ? 14.475 -18.061 10.460 1.00 44.09 210 TYR A C 1
ATOM 1580 O O . TYR A 1 210 ? 14.730 -18.085 11.671 1.00 43.64 210 TYR A O 1
ATOM 1589 N N . LEU A 1 211 ? 15.097 -17.264 9.607 1.00 42.11 211 LEU A N 1
ATOM 1590 C CA . LEU A 1 211 ? 15.993 -16.224 10.091 1.00 47.13 211 LEU A CA 1
ATOM 1591 C C . LEU A 1 211 ? 15.137 -15.074 10.617 1.00 50.99 211 LEU A C 1
ATOM 1592 O O . LEU A 1 211 ? 14.292 -14.535 9.893 1.00 46.03 211 LEU A O 1
ATOM 1597 N N . GLU A 1 212 ? 15.325 -14.730 11.882 1.00 52.28 212 GLU A N 1
ATOM 1598 C CA . GLU A 1 212 ? 14.714 -13.544 12.458 1.00 49.21 212 GLU A CA 1
ATOM 1599 C C . GLU A 1 212 ? 15.614 -12.368 12.139 1.00 45.43 21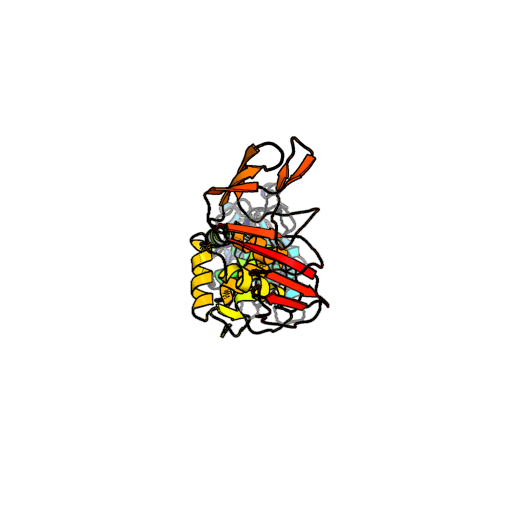2 GLU A C 1
ATOM 1600 O O . GLU A 1 212 ? 16.683 -12.215 12.728 1.00 49.08 212 GLU A O 1
ATOM 1606 N N . VAL A 1 213 ? 15.213 -11.544 11.190 1.00 50.44 213 VAL A N 1
ATOM 1607 C CA . VAL A 1 213 ? 16.112 -10.490 10.743 1.00 49.30 213 VAL A CA 1
ATOM 1608 C C . VAL A 1 213 ? 16.016 -9.305 11.696 1.00 54.02 213 VAL A C 1
ATOM 1609 O O . VAL A 1 213 ? 15.196 -8.401 11.511 1.00 55.69 213 VAL A O 1
ATOM 1613 N N . THR A 1 214 ? 16.831 -9.326 12.747 1.00 51.22 214 THR A N 1
ATOM 1614 C CA . THR A 1 214 ? 16.897 -8.203 13.664 1.00 55.19 214 THR A 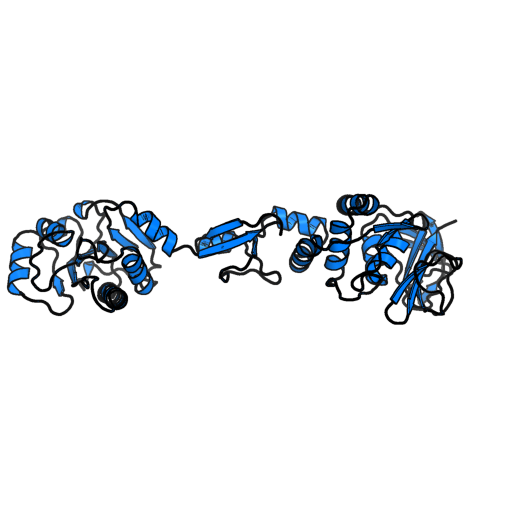CA 1
ATOM 1615 C C . THR A 1 214 ? 17.729 -7.109 13.016 1.00 59.26 214 THR A C 1
ATOM 1616 O O . THR A 1 214 ? 18.120 -7.208 11.851 1.00 66.01 214 THR A O 1
ATOM 1620 N N . GLU A 1 215 ? 18.018 -6.044 13.753 1.00 61.54 215 GLU A N 1
ATOM 1621 C CA . GLU A 1 215 ? 18.902 -5.033 13.188 1.00 70.18 215 GLU A CA 1
ATOM 1622 C C . GLU A 1 215 ? 20.364 -5.413 13.367 1.00 63.02 215 GLU A C 1
ATOM 1623 O O . GLU A 1 215 ? 21.213 -4.945 12.603 1.00 62.71 215 GLU A O 1
ATOM 1629 N N . GLU A 1 216 ? 20.661 -6.271 14.345 1.00 62.71 216 GLU A N 1
ATOM 1630 C CA . GLU A 1 216 ? 21.991 -6.859 14.445 1.00 63.31 216 GLU A CA 1
ATOM 1631 C C . GLU A 1 216 ? 22.289 -7.768 13.250 1.00 62.57 216 GLU A C 1
ATOM 1632 O O . GLU A 1 216 ? 23.424 -7.799 12.750 1.00 56.29 216 GLU A O 1
ATOM 1638 N N . VAL A 1 217 ? 21.283 -8.517 12.780 1.00 55.96 217 VAL A N 1
ATOM 1639 C CA . VAL A 1 217 ? 21.456 -9.299 11.561 1.00 55.57 217 VAL A CA 1
ATOM 1640 C C . VAL A 1 217 ? 21.753 -8.382 10.379 1.00 55.89 217 VAL A C 1
ATOM 1641 O O . VAL A 1 217 ? 22.690 -8.622 9.611 1.00 50.91 217 VAL A O 1
ATOM 1645 N N . GLN A 1 218 ? 20.963 -7.316 10.210 1.00 57.22 218 GLN A N 1
ATOM 1646 C CA . GLN A 1 218 ? 21.204 -6.440 9.074 1.00 55.21 218 GLN A CA 1
ATOM 1647 C C . GLN A 1 218 ? 22.601 -5.860 9.137 1.00 56.79 218 GLN A C 1
ATOM 1648 O O . GLN A 1 218 ? 23.302 -5.818 8.123 1.00 56.53 218 GLN A O 1
ATOM 1654 N N . ASN A 1 219 ? 23.063 -5.483 10.328 1.00 51.95 219 ASN A N 1
ATOM 1655 C CA . ASN A 1 219 ? 24.391 -4.879 10.394 1.00 52.83 219 ASN A CA 1
ATOM 1656 C C . ASN A 1 219 ? 25.485 -5.897 10.090 1.00 52.58 219 ASN A C 1
ATOM 1657 O O . ASN A 1 219 ? 26.503 -5.545 9.477 1.00 54.41 219 ASN A O 1
ATOM 1662 N N . GLN A 1 220 ? 25.286 -7.159 10.494 1.00 51.10 220 GLN A N 1
ATOM 1663 C CA . GLN A 1 220 ? 26.272 -8.206 10.239 1.00 53.64 220 GLN A CA 1
ATOM 1664 C C . GLN A 1 220 ? 26.397 -8.486 8.742 1.00 51.03 220 GLN A C 1
ATOM 1665 O O . GLN A 1 220 ? 27.505 -8.503 8.198 1.00 46.44 220 GLN A O 1
ATOM 1671 N N . ALA A 1 221 ? 25.267 -8.689 8.060 1.00 47.25 221 ALA A N 1
ATOM 1672 C CA . ALA A 1 221 ? 25.271 -8.819 6.609 1.00 46.18 221 ALA A CA 1
ATOM 1673 C C . ALA A 1 221 ? 26.031 -7.678 5.950 1.00 54.77 221 ALA A C 1
ATOM 1674 O O . ALA A 1 221 ? 26.924 -7.908 5.121 1.00 55.01 221 ALA A O 1
ATOM 1676 N N . LYS A 1 222 ? 25.713 -6.432 6.326 1.00 48.63 222 LYS A N 1
ATOM 1677 C CA . LYS A 1 222 ? 26.346 -5.306 5.653 1.00 52.35 222 LYS A CA 1
ATOM 1678 C C . LYS A 1 222 ? 27.830 -5.203 6.000 1.00 50.75 222 LYS A C 1
ATOM 1679 O O . LYS A 1 222 ? 28.628 -4.779 5.157 1.00 53.91 222 LYS A O 1
ATOM 1685 N N . GLU A 1 223 ? 28.233 -5.608 7.205 1.00 47.23 223 GLU A N 1
ATOM 1686 C CA . GLU A 1 223 ? 29.659 -5.618 7.499 1.00 49.00 223 GLU A CA 1
ATOM 1687 C C . GLU A 1 223 ? 30.408 -6.569 6.572 1.00 49.84 223 GLU A C 1
ATOM 1688 O O . GLU A 1 223 ? 31.574 -6.323 6.233 1.00 48.98 223 GLU A O 1
ATOM 1694 N N . LEU A 1 224 ? 29.743 -7.646 6.151 1.00 45.85 224 LEU A N 1
ATOM 1695 C CA . LEU A 1 224 ? 30.292 -8.691 5.297 1.00 51.15 224 LEU A CA 1
ATOM 1696 C C . LEU A 1 224 ? 29.984 -8.478 3.822 1.00 50.51 224 LEU A C 1
ATOM 1697 O O . LEU A 1 224 ? 30.396 -9.302 3.001 1.00 46.94 224 LEU A O 1
ATOM 1702 N N . ASP A 1 225 ? 29.244 -7.415 3.480 1.00 49.61 225 ASP A N 1
ATOM 1703 C CA . ASP A 1 225 ? 28.886 -7.085 2.099 1.00 46.43 225 ASP A CA 1
ATOM 1704 C C . ASP A 1 225 ? 27.954 -8.124 1.490 1.00 49.57 225 ASP A C 1
ATOM 1705 O O . ASP A 1 225 ? 28.078 -8.463 0.312 1.00 51.98 225 ASP A O 1
ATOM 1710 N N . LEU A 1 226 ? 27.029 -8.648 2.275 1.00 50.88 226 LEU A N 1
ATOM 1711 C CA . LEU A 1 226 ? 26.091 -9.628 1.755 1.00 47.81 226 LEU A CA 1
ATOM 1712 C C . LEU A 1 226 ? 24.676 -9.100 1.889 1.00 46.58 226 LEU A C 1
ATOM 1713 O O . LEU A 1 226 ? 24.338 -8.462 2.887 1.00 56.56 226 LEU A O 1
ATOM 1718 N N . ASN A 1 227 ? 23.846 -9.370 0.888 1.00 48.14 227 ASN A N 1
ATOM 1719 C CA . ASN A 1 227 ? 22.412 -9.288 1.119 1.00 49.21 227 ASN A CA 1
ATOM 1720 C C . ASN A 1 227 ? 21.971 -10.492 1.946 1.00 47.67 227 ASN A C 1
ATOM 1721 O O . ASN A 1 227 ? 22.785 -11.319 2.368 1.00 49.54 227 ASN A O 1
ATOM 1726 N N . LEU A 1 228 ? 20.661 -10.614 2.162 1.00 49.51 228 LEU A N 1
ATOM 1727 C CA . LEU A 1 228 ? 20.169 -11.574 3.147 1.00 44.18 228 LEU A CA 1
ATOM 1728 C C . LEU A 1 228 ? 20.179 -12.998 2.616 1.00 48.34 228 LEU A C 1
ATOM 1729 O O . LEU A 1 228 ? 20.416 -13.937 3.385 1.00 48.03 228 LEU A O 1
ATOM 1734 N N . GLN A 1 229 ? 19.856 -13.187 1.332 1.00 45.77 229 GLN A N 1
ATOM 1735 C CA . GLN A 1 229 ? 20.046 -14.490 0.707 1.00 48.69 229 GLN A CA 1
ATOM 1736 C C . GLN A 1 229 ? 21.472 -14.977 0.936 1.00 49.15 229 GLN A C 1
ATOM 1737 O O . GLN A 1 229 ? 21.700 -16.083 1.443 1.00 45.68 229 GLN A O 1
ATOM 1743 N N . GLN A 1 230 ? 22.447 -14.136 0.589 1.00 42.21 230 GLN A N 1
ATOM 1744 C CA . GLN A 1 230 ? 23.835 -14.502 0.787 1.00 44.64 230 GLN A CA 1
ATOM 1745 C C . GLN A 1 230 ? 24.131 -14.732 2.257 1.00 45.86 230 GLN A C 1
ATOM 1746 O O . GLN A 1 230 ? 24.880 -15.648 2.611 1.00 45.06 230 GLN A O 1
ATOM 1752 N N . TYR A 1 231 ? 23.553 -13.917 3.131 1.00 43.20 231 TYR A N 1
ATOM 1753 C CA . TYR A 1 231 ? 23.900 -14.040 4.538 1.00 41.55 231 TYR A CA 1
ATOM 1754 C C . TYR A 1 231 ? 23.434 -15.381 5.089 1.00 43.03 231 TYR A C 1
ATOM 1755 O O . TYR A 1 231 ? 24.137 -16.017 5.877 1.00 42.96 231 TYR A O 1
ATOM 1764 N N . CYS A 1 232 ? 22.253 -15.831 4.668 1.00 41.46 232 CYS A N 1
ATOM 1765 C CA . CYS A 1 232 ? 21.764 -17.143 5.067 1.00 42.75 232 CYS A CA 1
ATOM 1766 C C . CYS A 1 232 ? 22.709 -18.225 4.603 1.00 46.13 232 CYS A C 1
ATOM 1767 O O . CYS A 1 232 ? 23.108 -19.098 5.395 1.00 43.90 232 CYS A O 1
ATOM 1770 N N . VAL A 1 233 ? 23.077 -18.180 3.313 1.00 42.37 233 VAL A N 1
ATOM 1771 C CA . VAL A 1 233 ? 24.045 -19.128 2.796 1.00 40.97 233 VAL A CA 1
ATOM 1772 C C . VAL A 1 233 ? 25.304 -19.097 3.648 1.00 42.65 233 VAL A C 1
ATOM 1773 O O . VAL A 1 233 ? 25.871 -20.142 4.008 1.00 45.11 233 VAL A O 1
ATOM 1777 N N . TYR A 1 234 ? 25.722 -17.897 4.036 1.00 37.29 234 TYR A N 1
ATOM 1778 C CA . TYR A 1 234 ? 26.929 -17.761 4.839 1.00 40.17 234 TYR A CA 1
ATOM 1779 C C . TYR A 1 234 ? 26.780 -18.471 6.175 1.00 42.20 234 TYR A C 1
ATOM 1780 O O . TYR A 1 234 ? 27.653 -19.245 6.582 1.00 46.87 234 TYR A O 1
ATOM 1789 N N . LEU A 1 235 ? 25.674 -18.226 6.871 1.00 41.25 235 LEU A N 1
ATOM 1790 C CA . LEU A 1 235 ? 25.473 -18.822 8.186 1.00 43.42 235 LEU A CA 1
ATOM 1791 C C . LEU A 1 235 ? 25.462 -20.343 8.112 1.00 43.35 235 LEU A C 1
ATOM 1792 O O . LEU A 1 235 ? 26.035 -21.020 8.974 1.00 48.26 235 LEU A O 1
ATOM 1797 N N . LYS A 1 236 ? 24.797 -20.902 7.107 1.00 40.33 236 LYS A N 1
ATOM 1798 C CA . LYS A 1 236 ? 24.732 -22.353 7.011 1.00 44.26 236 LYS A CA 1
ATOM 1799 C C . LYS A 1 236 ? 26.081 -22.956 6.600 1.00 46.29 236 LYS A C 1
ATOM 1800 O O . LYS A 1 236 ? 26.475 -24.004 7.124 1.00 49.60 236 LYS A O 1
ATOM 1806 N N . THR A 1 237 ? 26.822 -22.295 5.701 1.00 41.39 237 THR A N 1
ATOM 1807 C CA . THR A 1 237 ? 28.113 -22.826 5.255 1.00 42.88 237 THR A CA 1
ATOM 1808 C C . THR A 1 237 ? 29.174 -22.774 6.350 1.00 43.53 237 THR A C 1
ATOM 1809 O O . THR A 1 237 ? 30.175 -23.486 6.267 1.00 42.37 237 THR A O 1
ATOM 1813 N N . CYS A 1 238 ? 28.954 -21.988 7.401 1.00 49.15 238 CYS A N 1
ATOM 1814 C CA . CYS A 1 238 ? 29.863 -21.981 8.541 1.00 48.58 238 CYS A CA 1
ATOM 1815 C C . CYS A 1 238 ? 29.931 -23.327 9.251 1.00 47.29 238 CYS A C 1
ATOM 1816 O O . CYS A 1 238 ? 30.854 -23.557 10.044 1.00 48.18 238 CYS A O 1
ATOM 1819 N N . HIS A 1 239 ? 28.989 -24.220 8.975 1.00 43.76 239 HIS A N 1
ATOM 1820 C CA . HIS A 1 239 ? 28.966 -25.531 9.608 1.00 50.77 239 HIS A CA 1
ATOM 1821 C C . HIS A 1 239 ? 29.783 -26.580 8.862 1.00 52.24 239 HIS A C 1
ATOM 1822 O O . HIS A 1 239 ? 30.047 -27.652 9.421 1.00 55.68 239 HIS A O 1
ATOM 1829 N N . HIS A 1 240 ? 30.194 -26.303 7.630 1.00 51.26 240 HIS A N 1
ATOM 1830 C CA . HIS A 1 240 ? 31.025 -27.255 6.903 1.00 53.71 240 HIS A CA 1
ATOM 1831 C C . HIS A 1 240 ? 32.352 -27.453 7.614 1.00 50.82 240 HIS A C 1
ATOM 1832 O O . HIS A 1 240 ? 32.975 -26.494 8.078 1.00 56.14 240 HIS A O 1
ATOM 1839 N N . LYS A 1 241 ? 32.785 -28.702 7.710 1.00 57.43 241 LYS A N 1
ATOM 1840 C CA . LYS A 1 241 ? 34.106 -29.002 8.262 1.00 62.39 241 LYS A CA 1
ATOM 1841 C C . LYS A 1 241 ? 35.130 -29.020 7.131 1.00 53.37 241 LYS A C 1
ATOM 1842 O O . LYS A 1 241 ? 34.911 -29.661 6.099 1.00 56.98 241 LYS A O 1
ATOM 1848 N N . TRP A 1 242 ? 36.222 -28.283 7.305 1.00 56.76 242 TRP A N 1
ATOM 1849 C CA . TRP A 1 242 ? 37.323 -28.277 6.350 1.00 54.43 242 TRP A CA 1
ATOM 1850 C C . TRP A 1 242 ? 38.620 -28.623 7.057 1.00 55.95 242 TRP A C 1
ATOM 1851 O O . TRP A 1 242 ? 38.724 -28.549 8.284 1.00 56.77 242 TRP A O 1
ATOM 1862 N N . VAL A 1 243 ? 39.637 -28.951 6.263 1.00 56.34 243 VAL A N 1
ATOM 1863 C CA . VAL A 1 243 ? 40.992 -29.136 6.768 1.00 53.23 243 VAL A CA 1
ATOM 1864 C C . VAL A 1 243 ? 41.904 -28.117 6.090 1.00 59.56 243 VAL A C 1
ATOM 1865 O O . VAL A 1 243 ? 41.922 -28.010 4.855 1.00 57.62 243 VAL A O 1
ATOM 1869 N N . VAL A 1 244 ? 42.642 -27.354 6.896 1.00 60.62 244 VAL A N 1
ATOM 1870 C CA . VAL A 1 244 ? 43.677 -26.470 6.378 1.00 63.95 244 VAL A CA 1
ATOM 1871 C C . VAL A 1 244 ? 45.026 -26.939 6.910 1.00 64.15 244 VAL A C 1
ATOM 1872 O O . VAL A 1 244 ? 45.114 -27.639 7.922 1.00 65.44 244 VAL A O 1
ATOM 1876 N N . SER A 1 245 ? 46.088 -26.499 6.236 1.00 67.54 245 SER A N 1
ATOM 1877 C CA . SER A 1 245 ? 47.375 -27.190 6.295 1.00 67.53 245 SER A CA 1
ATOM 1878 C C . SER A 1 245 ? 48.475 -26.247 5.828 1.00 65.85 245 SER A C 1
ATOM 1879 O O . SER A 1 245 ? 48.392 -25.736 4.708 1.00 66.48 245 SER A O 1
ATOM 1882 N N . ARG A 1 246 ? 49.496 -26.019 6.669 1.00 66.44 246 ARG A N 1
ATOM 1883 C CA . ARG A 1 246 ? 50.680 -25.274 6.237 1.00 67.97 246 ARG A CA 1
ATOM 1884 C C . ARG A 1 246 ? 51.447 -26.074 5.187 1.00 68.23 246 ARG A C 1
ATOM 1885 O O . ARG A 1 246 ? 51.788 -27.236 5.409 1.00 69.50 246 ARG A O 1
ATOM 1893 N N . THR A 1 247 ? 51.712 -25.457 4.037 1.00 67.52 247 THR A N 1
ATOM 1894 C CA . THR A 1 247 ? 52.359 -26.133 2.915 1.00 68.44 247 THR A CA 1
ATOM 1895 C C . THR A 1 247 ? 52.916 -25.065 1.991 1.00 70.16 247 THR A C 1
ATOM 1896 O O . THR A 1 247 ? 52.214 -24.096 1.686 1.00 66.52 247 THR A O 1
ATOM 1900 N N . ASN A 1 248 ? 54.160 -25.241 1.543 1.00 66.66 248 ASN A N 1
ATOM 1901 C CA . ASN A 1 248 ? 54.807 -24.281 0.642 1.00 62.96 248 ASN A CA 1
ATOM 1902 C C . ASN A 1 248 ? 54.738 -22.854 1.180 1.00 61.83 248 ASN A C 1
ATOM 1903 O O . ASN A 1 248 ? 54.495 -21.900 0.438 1.00 67.19 248 ASN A O 1
ATOM 1908 N N . GLY A 1 249 ? 54.930 -22.700 2.486 1.00 57.96 249 GLY A N 1
ATOM 1909 C CA . GLY A 1 249 ? 54.913 -21.382 3.092 1.00 63.05 249 GLY A CA 1
ATOM 1910 C C . GLY A 1 249 ? 53.549 -20.754 3.297 1.00 68.51 249 GLY A C 1
ATOM 1911 O O . GLY A 1 249 ? 53.475 -19.699 3.937 1.00 74.71 249 GLY A O 1
ATOM 1912 N N . LEU A 1 250 ? 52.466 -21.352 2.789 1.00 60.89 250 LEU A N 1
ATOM 1913 C CA . LEU A 1 250 ? 51.126 -20.800 2.936 1.00 64.57 250 LEU A CA 1
ATOM 1914 C C . LEU A 1 250 ? 50.186 -21.810 3.592 1.00 64.69 250 LEU A C 1
ATOM 1915 O O . LEU A 1 250 ? 50.374 -23.026 3.478 1.00 67.46 250 LEU A O 1
ATOM 1920 N N . MET A 1 251 ? 49.149 -21.302 4.257 1.00 63.89 251 MET A N 1
ATOM 1921 C CA . MET A 1 251 ? 48.098 -22.163 4.809 1.00 64.22 251 MET A CA 1
ATOM 1922 C C . MET A 1 251 ? 47.138 -22.548 3.682 1.00 54.11 251 MET A C 1
ATOM 1923 O O . MET A 1 251 ? 46.469 -21.688 3.106 1.00 59.24 251 MET A O 1
ATOM 1928 N N . HIS A 1 252 ? 47.099 -23.831 3.341 1.00 56.80 252 HIS A N 1
ATOM 1929 C CA . HIS A 1 252 ? 46.375 -24.339 2.185 1.00 53.96 252 HIS A CA 1
ATOM 1930 C C . HIS A 1 252 ? 45.058 -24.968 2.610 1.00 56.32 252 HIS A C 1
ATOM 1931 O O . HIS A 1 252 ? 44.949 -25.567 3.682 1.00 57.05 252 HIS A O 1
ATOM 1938 N N . LEU A 1 253 ? 44.068 -24.874 1.738 1.00 54.86 253 LEU A N 1
ATOM 1939 C CA . LEU A 1 253 ? 42.754 -25.428 2.017 1.00 56.52 253 LEU A CA 1
ATOM 1940 C C . LEU A 1 253 ? 42.660 -26.756 1.286 1.00 55.15 253 LEU A C 1
ATOM 1941 O O . LEU A 1 253 ? 42.507 -26.778 0.061 1.00 53.34 253 LEU A O 1
ATOM 1946 N N . LYS A 1 254 ? 42.727 -27.853 2.054 1.00 60.77 254 LYS A N 1
ATOM 1947 C CA . LYS A 1 254 ? 42.755 -29.209 1.505 1.00 62.25 254 LYS A CA 1
ATOM 1948 C C . LYS A 1 254 ? 41.616 -29.426 0.517 1.00 56.99 254 LYS A C 1
ATOM 1949 O O . LYS A 1 254 ? 40.476 -29.025 0.760 1.00 61.78 254 LYS A O 1
ATOM 1955 N N . GLN A 1 255 ? 41.944 -30.051 -0.613 1.00 57.96 255 GLN A N 1
ATOM 1956 C CA . GLN A 1 255 ? 40.974 -30.248 -1.685 1.00 60.89 255 GLN A CA 1
ATOM 1957 C C . GLN A 1 255 ? 39.787 -31.077 -1.190 1.00 63.66 255 GLN A C 1
ATOM 1958 O O . GLN A 1 255 ? 39.952 -32.080 -0.487 1.00 63.10 255 GLN A O 1
ATOM 1964 N N . LYS A 1 256 ? 38.579 -30.639 -1.549 1.00 62.41 256 LYS A N 1
ATOM 1965 C CA . LYS A 1 256 ? 37.350 -31.249 -1.051 1.00 60.05 256 LYS A CA 1
ATOM 1966 C C . LYS A 1 256 ? 36.126 -30.572 -1.646 1.00 60.99 256 LYS A C 1
ATOM 1967 O O . LYS A 1 256 ? 36.055 -29.339 -1.677 1.00 57.71 256 LYS A O 1
ATOM 1973 N N . ASP A 1 257 ? 35.163 -31.361 -2.123 1.00 59.54 257 ASP A N 1
ATOM 1974 C CA . ASP A 1 257 ? 33.844 -30.845 -2.491 1.00 58.81 257 ASP A CA 1
ATOM 1975 C C . ASP A 1 257 ? 33.930 -29.724 -3.529 1.00 57.96 257 ASP A C 1
ATOM 1976 O O . ASP A 1 257 ? 33.167 -28.749 -3.479 1.00 56.92 257 ASP A O 1
ATOM 1981 N N . ASN A 1 258 ? 34.869 -29.849 -4.468 1.00 51.98 258 ASN A N 1
ATOM 1982 C CA . ASN A 1 258 ? 35.046 -28.891 -5.555 1.00 48.34 258 ASN A CA 1
ATOM 1983 C C . ASN A 1 258 ? 35.499 -27.527 -5.071 1.00 48.18 258 ASN A C 1
ATOM 1984 O O . ASN A 1 258 ? 35.255 -26.523 -5.740 1.00 51.44 258 ASN A O 1
ATOM 1989 N N . ASN A 1 259 ? 36.141 -27.457 -3.920 1.00 48.19 259 ASN A N 1
ATOM 1990 C CA . ASN A 1 259 ? 36.544 -26.172 -3.376 1.00 48.56 259 ASN A CA 1
ATOM 1991 C C . ASN A 1 259 ? 37.871 -25.646 -3.967 1.00 49.03 259 ASN A C 1
ATOM 1992 O O . ASN A 1 259 ? 38.493 -24.780 -3.340 1.00 46.41 259 ASN A O 1
ATOM 1997 N N . CYS A 1 260 ? 38.341 -26.148 -5.117 1.00 49.19 260 CYS A N 1
ATOM 1998 C CA . CYS A 1 260 ? 39.678 -25.747 -5.562 1.00 51.91 260 CYS A CA 1
ATOM 1999 C C . CYS A 1 260 ? 39.693 -24.297 -6.013 1.00 51.34 260 CYS A C 1
ATOM 2000 O O . CYS A 1 260 ? 40.685 -23.591 -5.788 1.00 49.24 260 CYS A O 1
ATOM 2003 N N . PHE A 1 261 ? 38.589 -23.832 -6.604 1.00 53.74 261 PHE A N 1
ATOM 2004 C CA . PHE A 1 261 ? 38.450 -22.414 -6.921 1.00 51.09 261 PHE A CA 1
ATOM 2005 C C . PHE A 1 261 ? 38.635 -21.518 -5.702 1.00 46.69 261 PHE A C 1
ATOM 2006 O O . PHE A 1 261 ? 39.020 -20.354 -5.858 1.00 49.27 261 PHE A O 1
ATOM 2014 N N . VAL A 1 262 ? 38.424 -22.035 -4.497 1.00 43.72 262 VAL A N 1
ATOM 2015 C CA . VAL A 1 262 ? 38.626 -21.220 -3.307 1.00 44.97 262 VAL A CA 1
ATOM 2016 C C . VAL A 1 262 ? 40.083 -21.252 -2.878 1.00 46.33 262 VAL A C 1
ATOM 2017 O O . VAL A 1 262 ? 40.711 -20.203 -2.686 1.00 48.83 262 VAL A O 1
ATOM 2021 N N . SER A 1 263 ? 40.640 -22.456 -2.714 1.00 48.72 263 SER A N 1
ATOM 2022 C CA . SER A 1 263 ? 42.056 -22.589 -2.365 1.00 50.67 263 SER A CA 1
ATOM 2023 C C . SER A 1 263 ? 42.955 -21.868 -3.365 1.00 42.45 263 SER A C 1
ATOM 2024 O O . SER A 1 263 ? 43.924 -21.218 -2.970 1.00 46.77 263 SER A O 1
ATOM 2027 N N . ALA A 1 264 ? 42.664 -21.962 -4.656 1.00 39.68 264 ALA A N 1
ATOM 2028 C CA . ALA A 1 264 ? 43.521 -21.268 -5.616 1.00 46.04 264 ALA A CA 1
ATOM 2029 C C . ALA A 1 264 ? 43.452 -19.748 -5.411 1.00 51.18 264 ALA A C 1
ATOM 2030 O O . ALA A 1 264 ? 44.478 -19.049 -5.452 1.00 47.19 264 ALA A O 1
ATOM 2032 N N . GLY A 1 265 ? 42.255 -19.222 -5.147 1.00 47.36 265 GLY A N 1
ATOM 2033 C CA . GLY A 1 265 ? 42.131 -17.787 -4.937 1.00 43.61 265 GLY A CA 1
ATOM 2034 C C . GLY A 1 265 ? 42.820 -17.324 -3.667 1.00 46.48 265 GLY A C 1
ATOM 2035 O O . GLY A 1 265 ? 43.582 -16.353 -3.682 1.00 44.01 265 GLY A O 1
ATOM 2036 N N . VAL A 1 266 ? 42.562 -18.016 -2.548 1.00 43.71 266 VAL A N 1
ATOM 2037 C CA . VAL A 1 266 ? 43.221 -17.706 -1.278 1.00 39.57 266 VAL A CA 1
ATOM 2038 C C . VAL A 1 266 ? 44.729 -17.900 -1.346 1.00 47.92 266 VAL A C 1
ATOM 2039 O O . VAL A 1 266 ? 45.480 -17.224 -0.627 1.00 49.78 266 VAL A O 1
ATOM 2043 N N . ASN A 1 267 ? 45.205 -18.839 -2.164 1.00 45.41 267 ASN A N 1
ATOM 2044 C CA . ASN A 1 267 ? 46.644 -19.058 -2.194 1.00 51.33 267 ASN A CA 1
ATOM 2045 C C . ASN A 1 267 ? 47.365 -17.988 -3.008 1.00 47.72 267 ASN A C 1
ATOM 2046 O O . ASN A 1 267 ? 48.429 -17.521 -2.598 1.00 48.42 267 ASN A O 1
ATOM 2051 N N . LEU A 1 268 ? 46.808 -17.581 -4.151 1.00 46.51 268 LEU A N 1
ATOM 2052 C CA . LEU A 1 268 ? 47.290 -16.372 -4.816 1.00 47.07 268 LEU A CA 1
ATOM 2053 C C . LEU A 1 268 ? 47.299 -15.190 -3.853 1.00 46.02 268 LEU A C 1
ATOM 2054 O O . LEU A 1 268 ? 48.297 -14.470 -3.740 1.00 45.39 268 LEU A O 1
ATOM 2059 N N . PHE A 1 269 ? 46.190 -14.988 -3.132 1.00 44.99 269 PHE A N 1
ATOM 2060 C CA . PHE A 1 269 ? 46.091 -13.821 -2.264 1.00 45.31 269 PHE A CA 1
ATOM 2061 C C . PHE A 1 269 ? 47.195 -13.836 -1.218 1.00 46.87 269 PHE A C 1
ATOM 2062 O O . PHE A 1 269 ? 47.821 -12.805 -0.949 1.00 47.20 269 PHE A O 1
ATOM 2070 N N . GLN A 1 270 ? 47.456 -15.002 -0.629 1.00 48.07 270 GLN A N 1
ATOM 2071 C CA . GLN A 1 270 ? 48.512 -15.112 0.367 1.00 50.55 270 GLN A CA 1
ATOM 2072 C C . GLN A 1 270 ? 49.875 -14.704 -0.182 1.00 53.34 270 GLN A C 1
ATOM 2073 O O . GLN A 1 270 ? 50.738 -14.291 0.600 1.00 53.33 270 GLN A O 1
ATOM 2079 N N . ASN A 1 271 ? 50.086 -14.791 -1.500 1.00 47.67 271 ASN A N 1
ATOM 2080 C CA . ASN A 1 271 ? 51.346 -14.375 -2.100 1.00 54.64 271 ASN A CA 1
ATOM 2081 C C . ASN A 1 271 ? 51.319 -12.947 -2.614 1.00 52.70 271 ASN A C 1
ATOM 2082 O O . ASN A 1 271 ? 52.169 -12.586 -3.433 1.00 52.41 271 ASN A O 1
ATOM 2087 N N . THR A 1 272 ? 50.363 -12.139 -2.178 1.00 46.67 272 THR A N 1
ATOM 2088 C CA . THR A 1 272 ? 50.417 -10.704 -2.404 1.00 52.12 272 THR A CA 1
ATOM 2089 C C . THR A 1 272 ? 50.707 -9.999 -1.085 1.00 55.31 272 THR A C 1
ATOM 2090 O O . THR A 1 272 ? 50.907 -10.622 -0.042 1.00 55.76 272 THR A O 1
ATOM 2094 N N . ALA A 1 273 ? 50.723 -8.674 -1.135 1.00 53.98 273 ALA A N 1
ATOM 2095 C CA . ALA A 1 273 ? 51.076 -7.880 0.027 1.00 52.93 273 ALA A CA 1
ATOM 2096 C C . ALA A 1 273 ? 49.879 -7.143 0.600 1.00 54.90 273 ALA A C 1
ATOM 2097 O O . ALA A 1 273 ? 50.056 -6.255 1.438 1.00 57.97 273 ALA A O 1
ATOM 2099 N N . TYR A 1 274 ? 48.668 -7.495 0.177 1.00 55.72 274 TYR A N 1
ATOM 2100 C CA . TYR A 1 274 ? 47.471 -6.747 0.528 1.00 50.69 274 TYR A CA 1
ATOM 2101 C C . TYR A 1 274 ? 47.041 -7.060 1.956 1.00 50.85 274 TYR A C 1
ATOM 2102 O O . TYR A 1 274 ? 47.364 -8.114 2.504 1.00 56.86 274 TYR A O 1
ATOM 2111 N N . GLN A 1 275 ? 46.297 -6.128 2.558 1.00 50.31 275 GLN A N 1
ATOM 2112 C CA . GLN A 1 275 ? 45.737 -6.313 3.894 1.00 51.62 275 GLN A CA 1
ATOM 2113 C C . GLN A 1 275 ? 44.227 -6.089 3.866 1.00 47.72 275 GLN A C 1
ATOM 2114 O O . GLN A 1 275 ? 43.764 -5.010 3.490 1.00 48.11 275 GLN A O 1
ATOM 2120 N N . PHE A 1 276 ? 43.470 -7.097 4.284 1.00 48.69 276 PHE A N 1
ATOM 2121 C CA . PHE A 1 276 ? 42.014 -7.015 4.316 1.00 47.25 276 PHE A CA 1
ATOM 2122 C C . PHE A 1 276 ? 41.524 -5.884 5.223 1.00 46.32 276 PHE A C 1
ATOM 2123 O O . PHE A 1 276 ? 42.122 -5.581 6.254 1.00 52.63 276 PHE A O 1
ATOM 2131 N N . ARG A 1 277 ?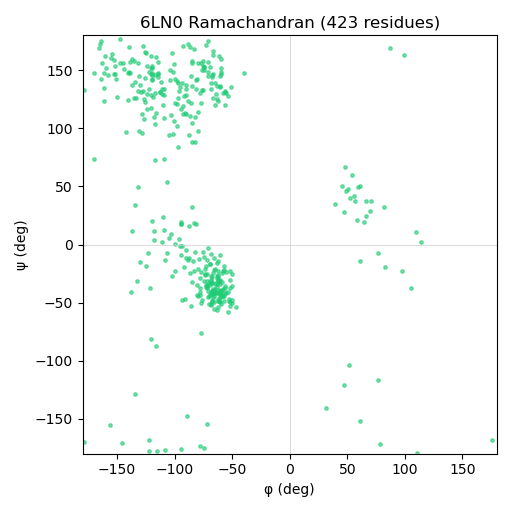 40.388 -5.295 4.861 1.00 41.08 277 ARG A N 1
ATOM 2132 C CA . ARG A 1 277 ? 39.706 -4.374 5.756 1.00 50.10 277 ARG A CA 1
ATOM 2133 C C . ARG A 1 277 ? 39.319 -5.079 7.070 1.00 50.75 277 ARG A C 1
ATOM 2134 O O . ARG A 1 277 ? 39.254 -6.307 7.131 1.00 48.92 277 ARG A O 1
ATOM 2142 N N . PRO A 1 278 ? 39.066 -4.310 8.137 1.00 49.10 278 PRO A N 1
ATOM 2143 C CA . PRO A 1 278 ? 38.953 -4.917 9.481 1.00 52.65 278 PRO A CA 1
ATOM 2144 C C . PRO A 1 278 ? 37.994 -6.100 9.605 1.00 48.08 278 PRO A C 1
ATOM 2145 O O . PRO A 1 278 ? 38.370 -7.141 10.152 1.00 49.81 278 PRO A O 1
ATOM 2149 N N . ALA A 1 279 ? 36.762 -5.972 9.121 1.00 46.05 279 ALA A N 1
ATOM 2150 C CA . ALA A 1 279 ? 35.817 -7.073 9.273 1.00 50.19 279 ALA A CA 1
ATOM 2151 C C . ALA A 1 279 ? 36.342 -8.353 8.633 1.00 54.47 279 ALA A C 1
ATOM 2152 O O . ALA A 1 279 ? 36.162 -9.444 9.182 1.00 49.98 279 ALA A O 1
ATOM 2154 N N . ILE A 1 280 ? 37.006 -8.243 7.482 1.00 48.22 280 ILE A N 1
ATOM 2155 C CA . ILE A 1 280 ? 37.394 -9.443 6.752 1.00 47.62 280 ILE A CA 1
ATOM 2156 C C . ILE A 1 280 ? 38.724 -9.979 7.279 1.00 50.71 280 ILE A C 1
ATOM 2157 O O . ILE A 1 280 ? 38.925 -11.196 7.316 1.00 49.35 280 ILE A O 1
ATOM 2162 N N . ASP A 1 281 ? 39.624 -9.102 7.737 1.00 52.67 281 ASP A N 1
ATOM 2163 C CA . ASP A 1 281 ? 40.883 -9.577 8.307 1.00 52.95 281 ASP A CA 1
ATOM 2164 C C . ASP A 1 281 ? 40.627 -10.428 9.542 1.00 56.55 281 ASP A C 1
ATOM 2165 O O . ASP A 1 281 ? 41.427 -11.319 9.863 1.00 57.83 281 ASP A O 1
ATOM 2170 N N . ALA A 1 282 ? 39.494 -10.192 10.219 1.00 50.36 282 ALA A N 1
ATOM 2171 C CA . ALA A 1 282 ? 39.099 -11.019 11.356 1.00 54.26 282 ALA A CA 1
ATOM 2172 C C . ALA A 1 282 ? 38.768 -12.445 10.931 1.00 55.11 282 ALA A C 1
ATOM 2173 O O . ALA A 1 282 ? 39.110 -13.399 11.639 1.00 56.34 282 ALA A O 1
ATOM 2175 N N . LEU A 1 283 ? 38.060 -12.620 9.810 1.00 53.42 283 LEU A N 1
ATOM 2176 C CA . LEU A 1 283 ? 37.841 -13.980 9.334 1.00 47.88 283 LEU A CA 1
ATOM 2177 C C . LEU A 1 283 ? 39.161 -14.592 8.889 1.00 53.62 283 LEU A C 1
ATOM 2178 O O . LEU A 1 283 ? 39.443 -15.768 9.158 1.00 56.57 283 LEU A O 1
ATOM 2183 N N . TYR A 1 284 ? 40.009 -13.782 8.260 1.00 50.92 284 TYR A N 1
ATOM 2184 C CA . TYR A 1 284 ? 41.208 -14.308 7.620 1.00 53.08 284 TYR A CA 1
ATOM 2185 C C . TYR A 1 284 ? 42.230 -14.757 8.649 1.00 51.34 284 TYR A C 1
ATOM 2186 O O . TYR A 1 284 ? 42.848 -15.812 8.491 1.00 50.21 284 TYR A O 1
ATOM 2195 N N . ARG A 1 285 ? 42.389 -13.998 9.734 1.00 52.75 285 ARG A N 1
ATOM 2196 C CA . ARG A 1 285 ? 43.303 -14.448 10.775 1.00 53.47 285 ARG A CA 1
ATOM 2197 C C . ARG A 1 285 ? 42.790 -15.715 11.466 1.00 59.96 285 ARG A C 1
ATOM 2198 O O . ARG A 1 285 ? 43.595 -16.511 11.959 1.00 67.29 285 ARG A O 1
ATOM 2206 N N . GLU A 1 286 ? 41.478 -15.972 11.458 1.00 56.00 286 GLU A N 1
ATOM 2207 C CA . GLU A 1 286 ? 41.017 -17.294 11.877 1.00 59.41 286 GLU A CA 1
ATOM 2208 C C . GLU A 1 286 ? 41.538 -18.365 10.930 1.00 59.22 286 GLU A C 1
ATOM 2209 O O . GLU A 1 286 ? 42.199 -19.319 11.352 1.00 64.27 286 GLU A O 1
ATOM 2215 N N . TYR A 1 287 ? 41.238 -18.224 9.639 1.00 57.45 287 TYR A N 1
ATOM 2216 C CA . TYR A 1 287 ? 41.704 -19.187 8.647 1.00 58.41 287 TYR A CA 1
ATOM 2217 C C . TYR A 1 287 ? 43.200 -19.447 8.786 1.00 61.37 287 TYR A C 1
ATOM 2218 O O . TYR A 1 287 ? 43.643 -20.602 8.805 1.00 62.91 287 TYR A O 1
ATOM 2227 N N . LEU A 1 288 ? 43.998 -18.381 8.894 1.00 60.10 288 LEU A N 1
ATOM 2228 C CA . LEU A 1 288 ? 45.445 -18.558 8.963 1.00 67.03 288 LEU A CA 1
ATOM 2229 C C . LEU A 1 288 ? 45.888 -19.279 10.229 1.00 71.19 288 LEU A C 1
ATOM 2230 O O . LEU A 1 288 ? 47.054 -19.685 10.313 1.00 70.55 288 LEU A O 1
ATOM 2235 N N . ASN A 1 289 ? 44.993 -19.454 11.201 1.00 66.69 289 ASN A N 1
ATOM 2236 C CA . ASN A 1 289 ? 45.315 -20.137 12.444 1.00 66.60 289 ASN A CA 1
ATOM 2237 C C . ASN A 1 289 ? 44.618 -21.484 12.594 1.00 65.37 289 ASN A C 1
ATOM 2238 O O . ASN A 1 289 ? 44.774 -22.127 13.634 1.00 63.12 289 ASN A O 1
ATOM 2243 N N . GLY A 1 290 ? 43.851 -21.926 11.599 1.00 66.16 290 GLY A N 1
ATOM 2244 C CA . GLY A 1 290 ? 43.228 -23.236 11.636 1.00 64.29 290 GLY A CA 1
ATOM 2245 C C . GLY A 1 290 ? 41.717 -23.250 11.707 1.00 64.42 290 GLY A C 1
ATOM 2246 O O . GLY A 1 290 ? 41.141 -24.343 11.790 1.00 68.86 290 GLY A O 1
ATOM 2247 N N . ASN A 1 291 ? 41.046 -22.078 11.691 1.00 66.53 291 ASN A N 1
ATOM 2248 C CA . ASN A 1 291 ? 39.583 -21.989 11.664 1.00 62.91 291 ASN A CA 1
ATOM 2249 C C . ASN A 1 291 ? 39.107 -21.499 10.308 1.00 61.35 291 ASN A C 1
ATOM 2250 O O . ASN A 1 291 ? 38.644 -20.357 10.189 1.00 61.95 291 ASN A O 1
ATOM 2255 N N . PRO A 1 292 ? 39.156 -22.334 9.274 1.00 59.85 292 PRO A N 1
ATOM 2256 C CA . PRO A 1 292 ? 38.790 -21.859 7.938 1.00 56.41 292 PRO A CA 1
ATOM 2257 C C . PRO A 1 292 ? 37.300 -21.586 7.756 1.00 52.78 292 PRO A C 1
ATOM 2258 O O . PRO A 1 292 ? 36.898 -21.105 6.687 1.00 51.34 292 PRO A O 1
ATOM 2262 N N . ASN A 1 293 ? 36.466 -21.850 8.755 1.00 49.00 293 ASN A N 1
ATOM 2263 C CA . ASN A 1 293 ? 35.042 -21.999 8.488 1.00 52.85 293 ASN A CA 1
ATOM 2264 C C . ASN A 1 293 ? 34.397 -20.681 8.075 1.00 48.58 293 ASN A C 1
ATOM 2265 O O . ASN A 1 293 ? 33.720 -20.612 7.044 1.00 49.94 293 ASN A O 1
ATOM 2270 N N . ARG A 1 294 ? 34.602 -19.623 8.848 1.00 43.65 294 ARG A N 1
ATOM 2271 C CA . ARG A 1 294 ? 33.903 -18.383 8.536 1.00 48.44 294 ARG A CA 1
ATOM 2272 C C . ARG A 1 294 ? 34.408 -17.785 7.226 1.00 46.86 294 ARG A C 1
ATOM 2273 O O . ARG A 1 294 ? 33.613 -17.443 6.336 1.00 44.98 294 ARG A O 1
ATOM 2281 N N . PHE A 1 295 ? 35.734 -17.695 7.077 1.00 49.45 295 PHE A N 1
ATOM 2282 C CA . PHE A 1 295 ? 36.336 -17.084 5.895 1.00 42.69 295 PHE A CA 1
ATOM 2283 C C . PHE A 1 295 ? 35.894 -17.783 4.620 1.00 44.26 295 PHE A C 1
ATOM 2284 O O . PHE A 1 295 ? 35.539 -17.128 3.638 1.00 44.70 295 PHE A O 1
ATOM 2292 N N . VAL A 1 296 ? 35.886 -19.113 4.625 1.00 42.05 296 VAL A N 1
ATOM 2293 C CA . VAL A 1 296 ? 35.481 -19.875 3.448 1.00 41.12 296 VAL A CA 1
ATOM 2294 C C . VAL A 1 296 ? 33.998 -19.703 3.171 1.00 39.45 296 VAL A C 1
ATOM 2295 O O . VAL A 1 296 ? 33.574 -19.601 2.010 1.00 41.56 296 VAL A O 1
ATOM 2299 N N . ALA A 1 297 ? 33.178 -19.721 4.226 1.00 40.56 297 ALA A N 1
ATOM 2300 C CA . ALA A 1 297 ? 31.744 -19.513 4.048 1.00 40.44 297 ALA A CA 1
ATOM 2301 C C . ALA A 1 297 ? 31.470 -18.130 3.467 1.00 38.22 297 ALA A C 1
ATOM 2302 O O . ALA A 1 297 ? 30.641 -17.971 2.561 1.00 37.74 297 ALA A O 1
ATOM 2304 N N . TRP A 1 298 ? 32.177 -17.123 3.958 1.00 35.79 298 TRP A N 1
ATOM 2305 C CA . TRP A 1 298 ? 32.103 -15.811 3.333 1.00 38.60 298 TRP A CA 1
ATOM 2306 C C . TRP A 1 298 ? 32.463 -15.863 1.848 1.00 42.24 298 TRP A C 1
ATOM 2307 O O . TRP A 1 298 ? 31.861 -15.151 1.036 1.00 44.14 298 TRP A O 1
ATOM 2318 N N . ILE A 1 299 ? 33.440 -16.685 1.455 1.00 41.65 299 ILE A N 1
ATOM 2319 C CA . ILE A 1 299 ? 33.795 -16.721 0.036 1.00 41.61 299 ILE A CA 1
ATOM 2320 C C . ILE A 1 299 ? 32.651 -17.302 -0.771 1.00 39.41 299 ILE A C 1
ATOM 2321 O O . ILE A 1 299 ? 32.283 -16.775 -1.828 1.00 44.84 299 ILE A O 1
ATOM 2326 N N . TYR A 1 300 ? 32.084 -18.408 -0.296 1.00 39.36 300 TYR A N 1
ATOM 2327 C CA . TYR A 1 300 ? 31.005 -19.053 -1.035 1.00 41.02 300 TYR A CA 1
ATOM 2328 C C . TYR A 1 300 ? 29.784 -18.154 -1.148 1.00 43.13 300 TYR A C 1
ATOM 2329 O O . TYR A 1 300 ? 29.154 -18.092 -2.212 1.00 47.75 300 TYR A O 1
ATOM 2338 N N . ALA A 1 301 ? 29.419 -17.459 -0.059 1.00 39.43 301 ALA A N 1
ATOM 2339 C CA . ALA A 1 301 ? 28.226 -16.606 -0.096 1.00 44.80 301 ALA A CA 1
ATOM 2340 C C . ALA A 1 301 ? 28.453 -15.356 -0.945 1.00 41.10 301 ALA A C 1
ATOM 2341 O O . ALA A 1 301 ? 27.531 -14.876 -1.612 1.00 40.44 301 ALA A O 1
ATOM 2343 N N . SER A 1 302 ? 29.667 -14.802 -0.918 1.00 38.30 302 SER A N 1
ATOM 2344 C CA . SER A 1 302 ? 29.945 -13.621 -1.732 1.00 46.23 302 SER A CA 1
ATOM 2345 C C . SER A 1 302 ? 29.936 -13.937 -3.229 1.00 48.50 302 SER A C 1
ATOM 2346 O O . SER A 1 302 ? 29.599 -13.060 -4.033 1.00 50.49 302 SER A O 1
ATOM 2349 N N . THR A 1 303 ? 30.311 -15.159 -3.629 1.00 41.88 303 THR A N 1
ATOM 2350 C CA . THR A 1 303 ? 30.350 -15.518 -5.044 1.00 43.46 303 THR A CA 1
ATOM 2351 C C . THR A 1 303 ? 29.165 -16.384 -5.455 1.00 45.80 303 THR A C 1
ATOM 2352 O O . THR A 1 303 ? 29.134 -16.880 -6.582 1.00 43.65 303 THR A O 1
ATOM 2356 N N . ASN A 1 304 ? 28.175 -16.556 -4.574 1.00 46.29 304 ASN A N 1
ATOM 2357 C CA . ASN A 1 304 ? 26.914 -17.208 -4.921 1.00 42.11 304 ASN A CA 1
ATOM 2358 C C . ASN A 1 304 ? 27.145 -18.649 -5.376 1.00 46.47 304 ASN A C 1
ATOM 2359 O O . ASN A 1 304 ? 26.659 -19.090 -6.414 1.00 51.30 304 ASN A O 1
ATOM 2364 N N . ARG A 1 305 ? 27.890 -19.390 -4.576 1.00 43.45 305 ARG A N 1
ATOM 2365 C CA . ARG A 1 305 ? 28.106 -20.802 -4.817 1.00 51.97 305 ARG A CA 1
ATOM 2366 C C . ARG A 1 305 ? 27.597 -21.588 -3.626 1.00 51.12 305 ARG A C 1
ATOM 2367 O O . ARG A 1 305 ? 27.432 -21.051 -2.530 1.00 53.48 305 ARG A O 1
ATOM 2375 N N . ARG A 1 306 ? 27.386 -22.877 -3.841 1.00 54.11 306 ARG A N 1
ATOM 2376 C CA . ARG A 1 306 ? 27.123 -23.797 -2.752 1.00 57.37 306 ARG A CA 1
ATOM 2377 C C . ARG A 1 306 ? 28.235 -24.833 -2.694 1.00 55.11 306 ARG A C 1
ATOM 2378 O O . ARG A 1 306 ? 28.797 -25.227 -3.717 1.00 58.28 306 ARG A O 1
ATOM 2386 N N . VAL A 1 307 ? 28.557 -25.261 -1.477 1.00 54.87 307 VAL A N 1
ATOM 2387 C CA . VAL A 1 307 ? 29.574 -26.284 -1.288 1.00 54.52 307 VAL A CA 1
ATOM 2388 C C . VAL A 1 307 ? 29.214 -27.530 -2.082 1.00 58.57 307 VAL A C 1
ATOM 2389 O O . VAL A 1 307 ? 28.075 -28.013 -2.037 1.00 57.97 307 VAL A O 1
ATOM 2393 N N . GLY A 1 308 ? 30.191 -28.058 -2.817 1.00 56.86 308 GLY A N 1
ATOM 2394 C CA . GLY A 1 308 ? 29.954 -29.137 -3.752 1.00 53.77 308 GLY A CA 1
ATOM 2395 C C . GLY A 1 308 ? 29.973 -28.619 -5.175 1.00 57.25 308 GLY A C 1
ATOM 2396 O O . GLY A 1 308 ? 30.476 -29.273 -6.093 1.00 64.36 308 GLY A O 1
ATOM 2397 N N . GLU A 1 309 ? 29.431 -27.419 -5.352 1.00 59.01 309 GLU A N 1
ATOM 2398 C CA . GLU A 1 309 ? 29.461 -26.722 -6.627 1.00 53.37 309 GLU A CA 1
ATOM 2399 C C . GLU A 1 309 ? 30.857 -26.178 -6.873 1.00 58.67 309 GLU A C 1
ATOM 2400 O O . GLU A 1 309 ? 31.618 -25.904 -5.933 1.00 56.73 309 GLU A O 1
ATOM 2406 N N . MET A 1 310 ? 31.200 -26.041 -8.149 1.00 60.77 310 MET A N 1
ATOM 2407 C CA . MET A 1 310 ? 32.514 -25.573 -8.555 1.00 60.01 310 MET A CA 1
ATOM 2408 C C . MET A 1 310 ? 32.352 -24.176 -9.127 1.00 56.67 310 MET A C 1
ATOM 2409 O O . MET A 1 310 ? 31.422 -23.923 -9.903 1.00 59.20 310 MET A O 1
ATOM 2414 N N . GLY A 1 311 ? 33.231 -23.269 -8.703 1.00 54.47 311 GLY A N 1
ATOM 2415 C CA . GLY A 1 311 ? 33.152 -21.870 -9.099 1.00 61.37 311 GLY A CA 1
ATOM 2416 C C . GLY A 1 311 ? 34.388 -21.321 -9.797 1.00 60.53 311 GLY A C 1
ATOM 2417 O O . GLY A 1 311 ? 35.286 -22.074 -10.192 1.00 57.95 311 GLY A O 1
ATOM 2418 N N . CYS A 1 312 ? 34.429 -19.992 -9.946 1.00 56.96 312 CYS A N 1
ATOM 2419 C CA . CYS A 1 312 ? 35.416 -19.311 -10.771 1.00 54.31 312 CYS A CA 1
ATOM 2420 C C . CYS A 1 312 ? 36.540 -18.760 -9.909 1.00 55.13 312 CYS A C 1
ATOM 2421 O O . CYS A 1 312 ? 36.276 -17.923 -9.033 1.00 52.52 312 CYS A O 1
ATOM 2424 N N . PRO A 1 313 ? 37.802 -19.142 -10.133 1.00 54.44 313 PRO A N 1
ATOM 2425 C CA . PRO A 1 313 ? 38.866 -18.595 -9.283 1.00 45.40 313 PRO A CA 1
ATOM 2426 C C . PRO A 1 313 ? 39.091 -17.105 -9.488 1.00 42.33 313 PRO A C 1
ATOM 2427 O O . PRO A 1 313 ? 39.536 -16.446 -8.546 1.00 42.62 313 PRO A O 1
ATOM 2431 N N . GLN A 1 314 ? 38.806 -16.556 -10.680 1.00 45.41 314 GLN A N 1
ATOM 2432 C CA . GLN A 1 314 ? 38.892 -15.103 -10.873 1.00 45.73 314 GLN A CA 1
ATOM 2433 C C . GLN A 1 314 ? 37.932 -14.374 -9.944 1.00 43.78 314 GLN A C 1
ATOM 2434 O O . GLN A 1 314 ? 38.276 -13.327 -9.382 1.00 40.31 314 GLN A O 1
ATOM 2440 N N . GLN A 1 315 ? 36.710 -14.906 -9.799 1.00 46.80 315 GLN A N 1
ATOM 2441 C CA . GLN A 1 315 ? 35.744 -14.384 -8.834 1.00 47.60 315 GLN A CA 1
ATOM 2442 C C . GLN A 1 315 ? 36.347 -14.295 -7.436 1.00 45.08 315 GLN A C 1
ATOM 2443 O O . GLN A 1 315 ? 36.216 -13.279 -6.749 1.00 42.32 315 GLN A O 1
ATOM 2449 N N . VAL A 1 316 ? 37.025 -15.355 -7.003 1.00 43.81 316 VAL A N 1
ATOM 2450 C CA . VAL A 1 316 ? 37.556 -15.382 -5.646 1.00 41.36 316 VAL A CA 1
ATOM 2451 C C . VAL A 1 316 ? 38.638 -14.323 -5.475 1.00 43.33 316 VAL A C 1
ATOM 2452 O O . VAL A 1 316 ? 38.558 -13.475 -4.580 1.00 43.39 316 VAL A O 1
ATOM 2456 N N . ILE A 1 317 ? 39.671 -14.351 -6.329 1.00 42.36 317 ILE A N 1
ATOM 2457 C CA . ILE A 1 317 ? 40.772 -13.417 -6.125 1.00 42.99 317 ILE A CA 1
ATOM 2458 C C . ILE A 1 317 ? 40.286 -11.978 -6.265 1.00 39.48 317 ILE A C 1
ATOM 2459 O O . ILE A 1 317 ? 40.783 -11.077 -5.579 1.00 39.85 317 ILE A O 1
ATOM 2464 N N . SER A 1 318 ? 39.299 -11.742 -7.124 1.00 38.24 318 SER A N 1
ATOM 2465 C CA . SER A 1 318 ? 38.784 -10.390 -7.271 1.00 37.70 318 SER A CA 1
ATOM 2466 C C . SER A 1 318 ? 37.980 -9.973 -6.045 1.00 41.65 318 SER A C 1
ATOM 2467 O O . SER A 1 318 ? 38.028 -8.808 -5.630 1.00 41.28 318 SER A O 1
ATOM 2470 N N . LEU A 1 319 ? 37.244 -10.913 -5.443 1.00 43.75 319 LEU A N 1
ATOM 2471 C CA . LEU A 1 319 ? 36.552 -10.631 -4.190 1.00 33.30 319 LEU A CA 1
ATOM 2472 C C . LEU A 1 319 ? 37.537 -10.271 -3.086 1.00 39.47 319 LEU A C 1
ATOM 2473 O O . LEU A 1 319 ? 37.367 -9.265 -2.391 1.00 44.99 319 LEU A O 1
ATOM 2478 N N . LEU A 1 320 ? 38.589 -11.071 -2.922 1.00 40.57 320 LEU A N 1
ATOM 2479 C CA . LEU A 1 320 ? 39.547 -10.822 -1.852 1.00 40.14 320 LEU A CA 1
ATOM 2480 C C . LEU A 1 320 ? 40.239 -9.483 -2.030 1.00 42.41 320 LEU A C 1
ATOM 2481 O O . LEU A 1 320 ? 40.341 -8.694 -1.081 1.00 43.00 320 LEU A O 1
ATOM 2486 N N . VAL A 1 321 ? 40.714 -9.204 -3.253 1.00 42.60 321 VAL A N 1
ATOM 2487 C CA . VAL A 1 321 ? 41.511 -7.999 -3.502 1.00 43.04 321 VAL A CA 1
ATOM 2488 C C . VAL A 1 321 ? 40.672 -6.740 -3.287 1.00 38.08 321 VAL A C 1
ATOM 2489 O O . VAL A 1 321 ? 41.131 -5.762 -2.685 1.00 37.25 321 VAL A O 1
ATOM 2493 N N . SER A 1 322 ? 39.432 -6.746 -3.755 1.00 38.02 322 SER A N 1
ATOM 2494 C CA . SER A 1 322 ? 38.592 -5.572 -3.562 1.00 43.42 322 SER A CA 1
ATOM 2495 C C . SER A 1 322 ? 38.191 -5.349 -2.101 1.00 46.36 322 SER A C 1
ATOM 2496 O O . SER A 1 322 ? 37.752 -4.245 -1.767 1.00 53.21 322 SER A O 1
ATOM 2499 N N . ASN A 1 323 ? 38.320 -6.349 -1.221 1.00 45.20 323 ASN A N 1
ATOM 2500 C CA . ASN A 1 323 ? 38.085 -6.151 0.205 1.00 38.51 323 ASN A CA 1
ATOM 2501 C C . ASN A 1 323 ? 39.365 -5.857 0.961 1.00 45.11 323 ASN A C 1
ATOM 2502 O O . ASN A 1 323 ? 39.401 -5.999 2.197 1.00 46.62 323 ASN A O 1
ATOM 2507 N N . SER A 1 324 ? 40.404 -5.436 0.250 1.00 42.99 324 SER A N 1
ATOM 2508 C CA . SER A 1 324 ? 41.697 -5.125 0.822 1.00 44.81 324 SER A CA 1
ATOM 2509 C C . SER A 1 324 ? 42.073 -3.680 0.501 1.00 42.10 324 SER A C 1
ATOM 2510 O O . SER A 1 324 ? 41.314 -2.935 -0.108 1.00 41.64 324 SER A O 1
ATOM 2513 N N . ASP A 1 325 ? 43.264 -3.286 0.924 1.00 42.31 325 ASP A N 1
ATOM 2514 C CA . ASP A 1 325 ? 43.825 -1.985 0.579 1.00 48.85 325 ASP A CA 1
ATOM 2515 C C . ASP A 1 325 ? 44.481 -1.940 -0.818 1.00 48.70 325 ASP A C 1
ATOM 2516 O O . ASP A 1 325 ? 45.247 -1.018 -1.068 1.00 49.16 325 ASP A O 1
ATOM 2521 N N . ALA A 1 326 ? 44.206 -2.876 -1.727 1.00 49.28 326 ALA A N 1
ATOM 2522 C CA . ALA A 1 326 ? 44.898 -2.899 -3.017 1.00 47.89 326 ALA A CA 1
ATOM 2523 C C . ALA A 1 326 ? 44.611 -1.640 -3.812 1.00 42.13 326 ALA A C 1
ATOM 2524 O O . ALA A 1 326 ? 43.453 -1.335 -4.119 1.00 40.69 326 ALA A O 1
ATOM 2526 N N . ALA A 1 327 ? 45.674 -0.939 -4.184 1.00 43.96 327 ALA A N 1
ATOM 2527 C CA . ALA A 1 327 ? 45.561 0.264 -4.993 1.00 40.42 327 ALA A CA 1
ATOM 2528 C C . ALA A 1 327 ? 46.948 0.654 -5.440 1.00 41.42 327 ALA A C 1
ATOM 2529 O O . ALA A 1 327 ? 47.928 0.416 -4.727 1.00 41.78 327 ALA A O 1
ATOM 2531 N N . PHE A 1 328 ? 47.016 1.237 -6.632 1.00 39.69 328 PHE A N 1
ATOM 2532 C CA . PHE A 1 328 ? 48.257 1.757 -7.167 1.00 44.01 328 PHE A CA 1
ATOM 2533 C C . PHE A 1 328 ? 47.933 2.884 -8.131 1.00 42.11 328 PHE A C 1
ATOM 2534 O O . PHE A 1 328 ? 46.801 3.007 -8.613 1.00 44.76 328 PHE A O 1
ATOM 2542 N N . SER A 1 329 ? 48.935 3.730 -8.363 1.00 37.57 329 SER A N 1
ATOM 2543 C CA . SER A 1 329 ? 48.921 4.750 -9.397 1.00 39.95 329 SER A CA 1
ATOM 2544 C C . SER A 1 329 ? 50.069 4.494 -10.376 1.00 42.19 329 SER A C 1
ATOM 2545 O O . SER A 1 329 ? 51.093 3.905 -10.004 1.00 38.91 329 SER A O 1
ATOM 2548 N N . ALA A 1 330 ? 49.899 4.945 -11.627 1.00 37.91 330 ALA A N 1
ATOM 2549 C CA . ALA A 1 330 ? 50.891 4.702 -12.674 1.00 39.59 330 ALA A CA 1
ATOM 2550 C C . ALA A 1 330 ? 50.670 5.639 -13.863 1.00 39.61 330 ALA A C 1
ATOM 2551 O O . ALA A 1 330 ? 49.704 6.400 -13.911 1.00 39.22 330 ALA A O 1
ATOM 2553 N N . THR A 1 331 ? 51.589 5.572 -14.830 1.00 36.19 331 THR A N 1
ATOM 2554 C CA . THR A 1 331 ? 51.466 6.276 -16.100 1.00 37.24 331 THR A CA 1
ATOM 2555 C C . THR A 1 331 ? 51.452 5.270 -17.245 1.00 39.55 331 THR A C 1
ATOM 2556 O O . THR A 1 331 ? 52.125 4.220 -17.196 1.00 36.32 331 THR A O 1
ATOM 2560 N N . THR A 1 332 ? 50.689 5.584 -18.281 1.00 35.09 332 THR A N 1
ATOM 2561 C CA . THR A 1 332 ? 50.615 4.651 -19.395 1.00 39.35 332 THR A CA 1
ATOM 2562 C C . THR A 1 332 ? 51.886 4.720 -20.240 1.00 42.04 332 THR A C 1
ATOM 2563 O O . THR A 1 332 ? 52.594 5.729 -20.266 1.00 45.13 332 THR A O 1
ATOM 2567 N N . ALA A 1 333 ? 52.197 3.615 -20.903 1.00 45.17 333 ALA A N 1
ATOM 2568 C CA . ALA A 1 333 ? 53.298 3.613 -21.857 1.00 38.87 333 ALA A CA 1
ATOM 2569 C C . ALA A 1 333 ? 52.890 4.258 -23.174 1.00 45.90 333 ALA A C 1
ATOM 2570 O O . ALA A 1 333 ? 53.721 4.872 -23.849 1.00 52.24 333 ALA A O 1
ATOM 2572 N N . CYS A 1 334 ? 51.613 4.188 -23.525 1.00 47.82 334 CYS A N 1
ATOM 2573 C CA . CYS A 1 334 ? 51.170 4.730 -24.803 1.00 51.69 334 CYS A CA 1
ATOM 2574 C C . CYS A 1 334 ? 51.197 6.259 -24.813 1.00 49.79 334 CYS A C 1
ATOM 2575 O O . CYS A 1 334 ? 51.681 6.864 -25.775 1.00 62.18 334 CYS A O 1
ATOM 2578 N N . CYS A 1 335 ? 50.697 6.922 -23.763 1.00 47.64 335 CYS A N 1
ATOM 2579 C CA . CYS A 1 335 ? 50.657 8.379 -23.805 1.00 45.06 335 CYS A CA 1
ATOM 2580 C C . CYS A 1 335 ? 51.087 9.062 -22.511 1.00 45.20 335 CYS A C 1
ATOM 2581 O O . CYS A 1 335 ? 50.895 10.275 -22.389 1.00 47.29 335 CYS A O 1
ATOM 2584 N N . ASN A 1 336 ? 51.681 8.346 -21.556 1.00 45.72 336 ASN A N 1
ATOM 2585 C CA . ASN A 1 336 ? 52.090 8.927 -20.264 1.00 45.88 336 ASN A CA 1
ATOM 2586 C C . ASN A 1 336 ? 50.959 9.711 -19.586 1.00 45.07 336 ASN A C 1
ATOM 2587 O O . ASN A 1 336 ? 51.125 10.850 -19.122 1.00 45.72 336 ASN A O 1
ATOM 2592 N N . THR A 1 337 ? 49.787 9.087 -19.539 1.00 39.86 337 THR A N 1
ATOM 2593 C CA . THR A 1 337 ? 48.693 9.590 -18.720 1.00 43.21 337 THR A CA 1
ATOM 2594 C C . THR A 1 337 ? 48.785 8.977 -17.325 1.00 37.96 337 THR A C 1
ATOM 2595 O O . THR A 1 337 ? 49.066 7.787 -17.181 1.00 38.61 337 THR A O 1
ATOM 2599 N N . TYR A 1 338 ? 48.641 9.812 -16.306 1.00 41.74 338 TYR A N 1
ATOM 2600 C CA . TYR A 1 338 ? 48.584 9.334 -14.925 1.00 43.83 338 TYR A CA 1
ATOM 2601 C C . TYR A 1 338 ? 47.193 8.820 -14.597 1.00 38.59 338 TYR A C 1
ATOM 2602 O O . TYR A 1 338 ? 46.192 9.402 -15.027 1.00 38.44 338 TYR A O 1
ATOM 2611 N N . PHE A 1 339 ? 47.131 7.736 -13.819 1.00 37.92 339 PHE A N 1
ATOM 2612 C CA . PHE A 1 339 ? 45.848 7.177 -13.389 1.00 39.53 339 PHE A CA 1
ATOM 2613 C C . PHE A 1 339 ? 46.022 6.415 -12.087 1.00 37.80 339 PHE A C 1
ATOM 2614 O O . PHE A 1 339 ? 47.129 6.051 -11.698 1.00 37.87 339 PHE A O 1
ATOM 2622 N N . ASN A 1 340 ? 44.895 6.145 -11.433 1.00 44.26 340 ASN A N 1
ATOM 2623 C CA . ASN A 1 340 ? 44.859 5.385 -10.195 1.00 37.91 340 ASN A CA 1
ATOM 2624 C C . ASN A 1 340 ? 43.994 4.157 -10.433 1.00 41.27 340 ASN A C 1
ATOM 2625 O O . ASN A 1 340 ? 43.091 4.170 -11.275 1.00 43.33 340 ASN A O 1
ATOM 2630 N N . HIS A 1 341 ? 44.266 3.082 -9.708 1.00 39.07 341 HIS A N 1
ATOM 2631 C CA . HIS A 1 341 ? 43.483 1.874 -9.929 1.00 34.30 341 HIS A CA 1
ATOM 2632 C C . HIS A 1 341 ? 43.386 1.087 -8.635 1.00 35.16 341 HIS A C 1
ATOM 2633 O O . HIS A 1 341 ? 44.402 0.774 -8.011 1.00 43.92 341 HIS A O 1
ATOM 2640 N N . THR A 1 342 ? 42.177 0.754 -8.237 1.00 35.06 342 THR A N 1
ATOM 2641 C CA . THR A 1 342 ? 41.988 -0.079 -7.067 1.00 37.34 342 THR A CA 1
ATOM 2642 C C . THR A 1 342 ? 41.376 -1.390 -7.524 1.00 31.17 342 THR A C 1
ATOM 2643 O O . THR A 1 342 ? 40.748 -1.456 -8.581 1.00 29.20 342 THR A O 1
ATOM 2647 N N . GLY A 1 343 ? 41.559 -2.434 -6.722 1.00 31.42 343 GLY A N 1
ATOM 2648 C CA . GLY A 1 343 ? 41.070 -3.746 -7.102 1.00 30.03 343 GLY A CA 1
ATOM 2649 C C . GLY A 1 343 ? 41.984 -4.410 -8.121 1.00 42.11 343 GLY A C 1
ATOM 2650 O O . GLY A 1 343 ? 43.089 -3.931 -8.441 1.00 37.74 343 GLY A O 1
ATOM 2651 N N . VAL A 1 344 ? 41.501 -5.534 -8.648 1.00 37.18 344 VAL A N 1
ATOM 2652 C CA . VAL A 1 344 ? 42.235 -6.257 -9.670 1.00 36.88 344 VAL A CA 1
ATOM 2653 C C . VAL A 1 344 ? 42.109 -5.530 -11.005 1.00 39.73 344 VAL A C 1
ATOM 2654 O O . VAL A 1 344 ? 41.177 -4.766 -11.236 1.00 39.16 344 VAL A O 1
ATOM 2658 N N . ILE A 1 345 ? 43.065 -5.783 -11.906 1.00 39.60 345 ILE A N 1
ATOM 2659 C CA . ILE A 1 345 ? 42.945 -5.339 -13.286 1.00 36.82 345 ILE A CA 1
ATOM 2660 C C . ILE A 1 345 ? 42.293 -6.438 -14.097 1.00 37.46 345 ILE A C 1
ATOM 2661 O O . ILE A 1 345 ? 42.766 -7.577 -14.124 1.00 43.47 345 ILE A O 1
ATOM 2666 N N . SER A 1 346 ? 41.252 -6.093 -14.800 1.00 42.36 346 SER A N 1
ATOM 2667 C CA . SER A 1 346 ? 40.524 -7.045 -15.617 1.00 44.57 346 SER A CA 1
ATOM 2668 C C . SER A 1 346 ? 40.997 -6.801 -17.049 1.00 40.40 346 SER A C 1
ATOM 2669 O O . SER A 1 346 ? 40.509 -5.898 -17.728 1.00 41.97 346 SER A O 1
ATOM 2672 N N . VAL A 1 347 ? 41.989 -7.570 -17.492 1.00 40.96 347 VAL A N 1
ATOM 2673 C CA . VAL A 1 347 ? 42.612 -7.339 -18.798 1.00 43.73 347 VAL A CA 1
ATOM 2674 C C . VAL A 1 347 ? 41.770 -8.130 -19.791 1.00 47.08 347 VAL A C 1
ATOM 2675 O O . VAL A 1 347 ? 41.963 -9.331 -19.993 1.00 46.70 347 VAL A O 1
ATOM 2679 N N . ALA A 1 348 ? 40.801 -7.451 -20.395 1.00 46.74 348 ALA A N 1
ATOM 2680 C CA . ALA A 1 348 ? 39.810 -8.149 -21.202 1.00 50.67 348 ALA A CA 1
ATOM 2681 C C . ALA A 1 348 ? 40.385 -8.619 -22.536 1.00 48.12 348 ALA A C 1
ATOM 2682 O O . ALA A 1 348 ? 39.847 -9.543 -23.152 1.00 49.27 348 ALA A O 1
ATOM 2684 N N . ARG A 1 349 ? 41.478 -8.020 -22.983 1.00 47.32 349 ARG A N 1
ATOM 2685 C CA . ARG A 1 349 ? 42.085 -8.363 -24.255 1.00 47.23 349 ARG A CA 1
ATOM 2686 C C . ARG A 1 349 ? 43.571 -8.079 -24.156 1.00 49.65 349 ARG A C 1
ATOM 2687 O O . ARG A 1 349 ? 43.989 -7.139 -23.474 1.00 47.31 349 ARG A O 1
ATOM 2695 N N . GLU A 1 350 ? 44.359 -8.894 -24.854 1.00 45.65 350 GLU A N 1
ATOM 2696 C CA . GLU A 1 350 ? 45.812 -8.799 -24.841 1.00 45.70 350 GLU A CA 1
ATOM 2697 C C . GLU A 1 350 ? 46.390 -9.209 -23.502 1.00 45.87 350 GLU A C 1
ATOM 2698 O O . GLU A 1 350 ? 47.431 -8.696 -23.092 1.00 46.72 350 GLU A O 1
ATOM 2704 N N . TYR A 1 351 ? 45.700 -10.105 -22.800 1.00 49.03 351 TYR A N 1
ATOM 2705 C CA . TYR A 1 351 ? 46.171 -10.537 -21.497 1.00 43.52 351 TYR A CA 1
ATOM 2706 C C . TYR A 1 351 ? 47.507 -11.237 -21.649 1.00 47.08 351 TYR A C 1
ATOM 2707 O O . TYR A 1 351 ? 47.624 -12.218 -22.387 1.00 48.21 351 TYR A O 1
ATOM 2716 N N . ASP A 1 352 ? 48.498 -10.755 -20.912 1.00 50.89 352 ASP A N 1
ATOM 2717 C CA . ASP A 1 352 ? 49.863 -11.264 -20.986 1.00 49.56 352 ASP A CA 1
ATOM 2718 C C . ASP A 1 352 ? 50.321 -11.627 -19.583 1.00 47.16 352 ASP A C 1
ATOM 2719 O O . ASP A 1 352 ? 50.583 -10.719 -18.773 1.00 51.11 352 ASP A O 1
ATOM 2724 N N . PRO A 1 353 ? 50.451 -12.911 -19.250 1.00 49.92 353 PRO A N 1
ATOM 2725 C CA . PRO A 1 353 ? 50.786 -13.278 -17.866 1.00 48.26 353 PRO A CA 1
ATOM 2726 C C . PRO A 1 353 ? 52.111 -12.730 -17.347 1.00 49.36 353 PRO A C 1
ATOM 2727 O O . PRO A 1 353 ? 52.367 -12.875 -16.148 1.00 53.64 353 PRO A O 1
ATOM 2731 N N . ILE A 1 354 ? 52.970 -12.128 -18.172 1.00 53.21 354 ILE A N 1
ATOM 2732 C CA . ILE A 1 354 ? 54.190 -11.531 -17.652 1.00 55.13 354 ILE A CA 1
ATOM 2733 C C . ILE A 1 354 ? 54.277 -10.037 -17.882 1.00 53.27 354 ILE A C 1
ATOM 2734 O O . ILE A 1 354 ? 55.258 -9.393 -17.539 1.00 56.47 354 ILE A O 1
ATOM 2739 N N . GLN A 1 355 ? 53.204 -9.425 -18.456 1.00 57.55 355 GLN A N 1
ATOM 2740 C CA . GLN A 1 355 ? 53.183 -7.996 -18.688 1.00 55.87 355 GLN A CA 1
ATOM 2741 C C . GLN A 1 355 ? 51.773 -7.466 -18.415 1.00 47.37 355 GLN A C 1
ATOM 2742 O O . GLN A 1 355 ? 50.893 -7.531 -19.286 1.00 48.80 355 GLN A O 1
ATOM 2748 N N . PRO A 1 356 ? 51.527 -6.931 -17.227 1.00 47.93 356 PRO A N 1
ATOM 2749 C CA . PRO A 1 356 ? 50.187 -6.425 -16.908 1.00 42.00 356 PRO A CA 1
ATOM 2750 C C . PRO A 1 356 ? 49.856 -5.155 -17.671 1.00 42.84 356 PRO A C 1
ATOM 2751 O O . PRO A 1 356 ? 50.713 -4.302 -17.913 1.00 47.58 356 PRO A O 1
ATOM 2755 N N . LYS A 1 357 ? 48.583 -5.015 -18.033 1.00 42.73 357 LYS A N 1
ATOM 2756 C CA . LYS A 1 357 ? 48.172 -3.902 -18.880 1.00 42.67 357 LYS A CA 1
ATOM 2757 C C . LYS A 1 357 ? 46.889 -3.268 -18.362 1.00 40.50 357 LYS A C 1
ATOM 2758 O O . LYS A 1 357 ? 46.102 -3.890 -17.647 1.00 38.69 357 LYS A O 1
ATOM 2764 N N . VAL A 1 358 ? 46.669 -2.018 -18.750 1.00 36.82 358 VAL A N 1
ATOM 2765 C CA . VAL A 1 358 ? 45.379 -1.379 -18.557 1.00 37.13 358 VAL A CA 1
ATOM 2766 C C . VAL A 1 358 ? 44.902 -0.851 -19.894 1.00 39.41 358 VAL A C 1
ATOM 2767 O O . VAL A 1 358 ? 45.663 -0.732 -20.860 1.00 44.98 358 VAL A O 1
ATOM 2771 N N . TYR A 1 359 ? 43.627 -0.515 -19.931 1.00 40.11 359 TYR A N 1
ATOM 2772 C CA . TYR A 1 359 ? 43.012 0.050 -21.115 1.00 43.77 359 TYR A CA 1
ATOM 2773 C C . TYR A 1 359 ? 43.162 1.564 -21.087 1.00 46.72 359 TYR A C 1
ATOM 2774 O O . TYR A 1 359 ? 42.717 2.222 -20.143 1.00 46.16 359 TYR A O 1
ATOM 2783 N N . CYS A 1 360 ? 43.763 2.114 -22.131 1.00 46.27 360 CYS A N 1
ATOM 2784 C CA . CYS A 1 360 ? 43.830 3.558 -22.285 1.00 48.36 360 CYS A CA 1
ATOM 2785 C C . CYS A 1 360 ? 42.662 4.015 -23.150 1.00 49.83 360 CYS A C 1
ATOM 2786 O O . CYS A 1 360 ? 42.577 3.652 -24.328 1.00 53.55 360 CYS A O 1
ATOM 2789 N N . MET A 1 361 ? 41.775 4.821 -22.573 1.00 55.13 361 MET A N 1
ATOM 2790 C CA . MET A 1 361 ? 40.641 5.328 -23.339 1.00 55.72 361 MET A CA 1
ATOM 2791 C C . MET A 1 361 ? 41.084 6.310 -24.405 1.00 61.28 361 MET A C 1
ATOM 2792 O O . MET A 1 361 ? 40.494 6.347 -25.492 1.00 66.43 361 MET A O 1
ATOM 2797 N N . LYS A 1 362 ? 42.142 7.076 -24.135 1.00 63.46 362 LYS A N 1
ATOM 2798 C CA . LYS A 1 362 ? 42.594 8.081 -25.094 1.00 58.36 362 LYS A CA 1
ATOM 2799 C C . LYS A 1 362 ? 43.032 7.446 -26.411 1.00 60.02 362 LYS A C 1
ATOM 2800 O O . LYS A 1 362 ? 42.547 7.826 -27.483 1.00 65.50 362 LYS A O 1
ATOM 2806 N N . CYS A 1 363 ? 43.946 6.473 -26.349 1.00 54.81 363 CYS A N 1
ATOM 2807 C CA . CYS A 1 363 ? 44.552 5.845 -27.518 1.00 47.98 363 CYS A CA 1
ATOM 2808 C C . CYS A 1 363 ? 43.851 4.564 -27.956 1.00 60.83 363 CYS A C 1
ATOM 2809 O O . CYS A 1 363 ? 44.225 3.992 -28.989 1.00 56.17 363 CYS A O 1
ATOM 2812 N N . ASP A 1 364 ? 42.909 4.062 -27.163 1.00 59.81 364 ASP A N 1
ATOM 2813 C CA . ASP A 1 364 ? 42.182 2.837 -27.466 1.00 58.21 364 ASP A CA 1
ATOM 2814 C C . ASP A 1 364 ? 43.130 1.670 -27.727 1.00 52.52 364 ASP A C 1
ATOM 2815 O O . ASP A 1 364 ? 43.124 1.065 -28.794 1.00 53.47 364 ASP A O 1
ATOM 2820 N N . VAL A 1 365 ? 43.943 1.359 -26.713 1.00 50.14 365 VAL A N 1
ATOM 2821 C CA . VAL A 1 365 ? 44.838 0.209 -26.731 1.00 45.92 365 VAL A CA 1
ATOM 2822 C C . VAL A 1 365 ? 44.975 -0.321 -25.313 1.00 47.33 365 VAL A C 1
ATOM 2823 O O . VAL A 1 365 ? 44.793 0.406 -24.333 1.00 47.88 365 VAL A O 1
ATOM 2827 N N . TRP A 1 366 ? 45.330 -1.600 -25.213 1.00 48.27 366 TRP A N 1
ATOM 2828 C CA . TRP A 1 366 ? 45.763 -2.216 -23.966 1.00 48.06 366 TRP A CA 1
ATOM 2829 C C . TRP A 1 366 ? 47.265 -1.987 -23.832 1.00 49.59 366 TRP A C 1
ATOM 2830 O O . TRP A 1 366 ? 48.056 -2.555 -24.591 1.00 50.86 366 TRP A O 1
ATOM 2841 N N . THR A 1 367 ? 47.657 -1.145 -22.861 1.00 49.38 367 THR A N 1
ATOM 2842 C CA . THR A 1 367 ? 49.007 -0.626 -22.731 1.00 39.38 367 THR A CA 1
ATOM 2843 C C . THR A 1 367 ? 49.684 -1.120 -21.462 1.00 43.82 367 THR A C 1
ATOM 2844 O O . THR A 1 367 ? 49.021 -1.307 -20.439 1.00 46.78 367 THR A O 1
ATOM 2848 N N . PRO A 1 368 ? 50.997 -1.331 -21.490 1.00 47.61 368 PRO A N 1
ATOM 2849 C CA . PRO A 1 368 ? 51.740 -1.466 -20.230 1.00 41.28 368 PRO A CA 1
ATOM 2850 C C . PRO A 1 368 ? 51.843 -0.129 -19.508 1.00 41.39 368 PRO A C 1
ATOM 2851 O O . PRO A 1 368 ? 51.431 0.913 -20.042 1.00 38.95 368 PRO A O 1
ATOM 2855 N N . PHE A 1 369 ? 52.414 -0.131 -18.308 1.00 38.34 369 PHE A N 1
ATOM 2856 C CA . PHE A 1 369 ? 52.353 1.071 -17.489 1.00 42.39 369 PHE A CA 1
ATOM 2857 C C . PHE A 1 369 ? 53.518 1.094 -16.507 1.00 41.88 369 PHE A C 1
ATOM 2858 O O . PHE A 1 369 ? 54.119 0.064 -16.196 1.00 39.73 369 PHE A O 1
ATOM 2866 N N . THR A 1 370 ? 53.808 2.277 -15.992 1.00 39.59 370 THR A N 1
ATOM 2867 C CA . THR A 1 370 ? 54.937 2.416 -15.076 1.00 40.52 370 THR A CA 1
ATOM 2868 C C . THR A 1 370 ? 54.415 2.831 -13.714 1.00 42.25 370 THR A C 1
ATOM 2869 O O . THR A 1 370 ? 53.870 3.942 -13.574 1.00 40.43 370 THR A O 1
ATOM 2873 N N . PRO A 1 371 ? 54.525 1.970 -12.703 1.00 44.10 371 PRO A N 1
ATOM 2874 C CA . PRO A 1 371 ? 53.912 2.264 -11.395 1.00 42.79 371 PRO A CA 1
ATOM 2875 C C . PRO A 1 371 ? 54.596 3.419 -10.688 1.00 45.17 371 PRO A C 1
ATOM 2876 O O . PRO A 1 371 ? 55.822 3.504 -10.665 1.00 50.68 371 PRO A O 1
ATOM 2880 N N . GLN A 1 372 ? 53.795 4.290 -10.065 1.00 48.02 372 GLN A N 1
ATOM 2881 C CA . GLN A 1 372 ? 54.331 5.352 -9.219 1.00 46.55 372 GLN A CA 1
ATOM 2882 C C . GLN A 1 372 ? 54.092 5.135 -7.736 1.00 50.41 372 GLN A C 1
ATOM 2883 O O . GLN A 1 372 ? 54.691 5.859 -6.932 1.00 56.15 372 GLN A O 1
ATOM 2889 N N . SER A 1 373 ? 53.223 4.197 -7.354 1.00 48.89 373 SER A N 1
ATOM 2890 C CA . SER A 1 373 ? 52.895 3.932 -5.953 1.00 48.33 373 SER A CA 1
ATOM 2891 C C . SER A 1 373 ? 52.165 2.595 -5.876 1.00 50.76 373 SER A C 1
ATOM 2892 O O . SER A 1 373 ? 51.763 2.034 -6.897 1.00 54.47 373 SER A O 1
ATOM 2895 N N . GLY A 1 374 ? 51.985 2.089 -4.650 1.00 56.74 374 GLY A N 1
ATOM 2896 C CA . GLY A 1 374 ? 51.437 0.762 -4.441 1.00 39.67 374 GLY A CA 1
ATOM 2897 C C . GLY A 1 374 ? 52.511 -0.319 -4.461 1.00 51.57 374 GLY A C 1
ATOM 2898 O O . GLY A 1 374 ? 53.664 -0.105 -4.850 1.00 56.01 374 GLY A O 1
ATOM 2899 N N . LYS A 1 375 ? 52.116 -1.521 -4.046 1.00 51.71 375 LYS A N 1
ATOM 2900 C CA . LYS A 1 375 ? 53.059 -2.627 -3.909 1.00 54.20 375 LYS A CA 1
ATOM 2901 C C . LYS A 1 375 ? 52.988 -3.634 -5.048 1.00 55.68 375 LYS A C 1
ATOM 2902 O O . LYS A 1 375 ? 53.994 -4.277 -5.358 1.00 62.64 375 LYS A O 1
ATOM 2908 N N . GLY A 1 376 ? 51.840 -3.770 -5.695 1.00 53.89 376 GLY A N 1
ATOM 2909 C CA . GLY A 1 376 ? 51.734 -4.632 -6.851 1.00 49.14 376 GLY A CA 1
ATOM 2910 C C . GLY A 1 376 ? 50.329 -4.583 -7.404 1.00 48.21 376 GLY A C 1
ATOM 2911 O O . GLY A 1 376 ? 49.508 -3.762 -6.995 1.00 45.76 376 GLY A O 1
ATOM 2912 N N . ALA A 1 377 ? 50.049 -5.485 -8.338 1.00 46.78 377 ALA A N 1
ATOM 2913 C CA . ALA A 1 377 ? 48.723 -5.538 -8.929 1.00 43.44 377 ALA A CA 1
ATOM 2914 C C . ALA A 1 377 ? 48.418 -6.964 -9.357 1.00 46.66 377 ALA A C 1
ATOM 2915 O O . ALA A 1 377 ? 49.313 -7.679 -9.815 1.00 44.74 377 ALA A O 1
ATOM 2917 N N . VAL A 1 378 ? 47.158 -7.377 -9.179 1.00 42.35 378 VAL A N 1
ATOM 2918 C CA . VAL A 1 378 ? 46.648 -8.640 -9.697 1.00 38.91 378 VAL A CA 1
ATOM 2919 C C . VAL A 1 378 ? 45.968 -8.365 -11.021 1.00 40.34 378 VAL A C 1
ATOM 2920 O O . VAL A 1 378 ? 45.189 -7.417 -11.135 1.00 43.13 378 VAL A O 1
ATOM 2924 N N . ALA A 1 379 ? 46.235 -9.202 -12.018 1.00 39.75 379 ALA A N 1
ATOM 2925 C CA . ALA A 1 379 ? 45.597 -9.090 -13.320 1.00 40.66 379 ALA A CA 1
ATOM 2926 C C . ALA A 1 379 ? 44.828 -10.367 -13.590 1.00 39.77 379 ALA A C 1
ATOM 2927 O O . ALA A 1 379 ? 45.278 -11.453 -13.218 1.00 44.51 379 ALA A O 1
ATOM 2929 N N . ILE A 1 380 ? 43.663 -10.242 -14.212 1.00 41.54 380 ILE A N 1
ATOM 2930 C CA . ILE A 1 380 ? 42.860 -11.404 -14.556 1.00 41.92 380 ILE A CA 1
ATOM 2931 C C . ILE A 1 380 ? 42.557 -11.351 -16.038 1.00 42.07 380 ILE A C 1
ATOM 2932 O O . ILE A 1 380 ? 42.344 -10.279 -16.613 1.00 47.09 380 ILE A O 1
ATOM 2937 N N . GLY A 1 381 ? 42.553 -12.527 -16.644 1.00 45.30 381 GLY A N 1
ATOM 2938 C CA . GLY A 1 381 ? 42.284 -12.709 -18.055 1.00 44.00 381 GLY A CA 1
ATOM 2939 C C . GLY A 1 381 ? 42.483 -14.177 -18.341 1.00 42.23 381 GLY A C 1
ATOM 2940 O O . GLY A 1 381 ? 42.635 -14.973 -17.416 1.00 43.22 381 GLY A O 1
ATOM 2941 N N . THR A 1 382 ? 42.521 -14.550 -19.615 1.00 46.14 382 THR A N 1
ATOM 2942 C CA . THR A 1 382 ? 42.919 -15.915 -19.949 1.00 51.39 382 THR A CA 1
ATOM 2943 C C . THR A 1 382 ? 43.928 -15.924 -21.084 1.00 48.62 382 THR A C 1
ATOM 2944 O O . THR A 1 382 ? 43.660 -15.366 -22.149 1.00 48.76 382 THR A O 1
ATOM 2948 N N . SER A 1 383 ? 45.069 -16.571 -20.860 1.00 54.19 383 SER A N 1
ATOM 2949 C CA . SER A 1 383 ? 46.016 -16.876 -21.929 1.00 52.66 383 SER A CA 1
ATOM 2950 C C . SER A 1 383 ? 46.679 -18.223 -21.686 1.00 53.14 383 SER A C 1
ATOM 2951 O O . SER A 1 383 ? 46.798 -18.685 -20.548 1.00 49.86 383 SER A O 1
ATOM 2954 N N . ALA A 1 384 ? 47.152 -18.817 -22.782 1.00 62.43 384 ALA A N 1
ATOM 2955 C CA . ALA A 1 384 ? 47.863 -20.084 -22.753 1.00 60.00 384 ALA A CA 1
ATOM 2956 C C . ALA A 1 384 ? 49.338 -19.939 -22.407 1.00 57.17 384 ALA A C 1
ATOM 2957 O O . ALA A 1 384 ? 50.011 -20.957 -22.231 1.00 60.89 384 ALA A O 1
ATOM 2959 N N . ASP A 1 385 ? 49.858 -18.719 -22.295 1.00 60.67 385 ASP A N 1
ATOM 2960 C CA . ASP A 1 385 ? 51.285 -18.543 -22.060 1.00 59.06 385 ASP A CA 1
ATOM 2961 C C . ASP A 1 385 ? 51.643 -18.926 -20.630 1.00 63.98 385 ASP A C 1
ATOM 2962 O O . ASP A 1 385 ? 50.778 -19.163 -19.784 1.00 69.98 385 ASP A O 1
ATOM 2967 N N . GLU A 1 386 ? 52.935 -18.963 -20.355 1.00 61.60 386 GLU A N 1
ATOM 2968 C CA . GLU A 1 386 ? 53.262 -19.428 -19.022 1.00 67.49 386 GLU A CA 1
ATOM 2969 C C . GLU A 1 386 ? 53.662 -18.266 -18.126 1.00 67.89 386 GLU A C 1
ATOM 2970 O O . GLU A 1 386 ? 54.350 -17.337 -18.568 1.00 63.83 386 GLU A O 1
ATOM 2976 N N . PRO A 1 387 ? 53.247 -18.298 -16.871 1.00 59.62 387 PRO A N 1
ATOM 2977 C CA . PRO A 1 387 ? 53.594 -17.224 -15.948 1.00 61.66 387 PRO A CA 1
ATOM 2978 C C . PRO A 1 387 ? 54.959 -17.453 -15.323 1.00 61.94 387 PRO A C 1
ATOM 2979 O O . PRO A 1 387 ? 55.445 -18.578 -15.229 1.00 68.41 387 PRO A O 1
ATOM 2983 N N . THR A 1 388 ? 55.558 -16.356 -14.857 1.00 64.02 388 THR A N 1
ATOM 2984 C CA . THR A 1 388 ? 56.843 -16.389 -14.167 1.00 62.45 388 THR A CA 1
ATOM 2985 C C . THR A 1 388 ? 56.751 -15.884 -12.732 1.00 67.48 388 THR A C 1
ATOM 2986 O O . THR A 1 388 ? 57.790 -15.632 -12.106 1.00 67.65 388 THR A O 1
ATOM 2990 N N . GLY A 1 389 ? 55.542 -15.716 -12.202 1.00 63.98 389 GLY A N 1
ATOM 2991 C CA . GLY A 1 389 ? 55.340 -15.366 -10.815 1.00 59.90 389 GLY A CA 1
ATOM 2992 C C . GLY A 1 389 ? 54.077 -16.026 -10.301 1.00 57.82 389 GLY A C 1
ATOM 2993 O O . GLY A 1 389 ? 53.479 -16.854 -10.995 1.00 58.99 389 GLY A O 1
ATOM 2994 N N . PRO A 1 390 ? 53.633 -15.666 -9.096 1.00 57.03 390 PRO A N 1
ATOM 2995 C CA . PRO A 1 390 ? 52.407 -16.273 -8.536 1.00 57.62 390 PRO A CA 1
ATOM 2996 C C . PRO A 1 390 ? 51.226 -16.139 -9.485 1.00 51.99 390 PRO A C 1
ATOM 2997 O O . PRO A 1 390 ? 50.912 -15.049 -9.963 1.00 51.15 390 PRO A O 1
ATOM 3001 N N . ALA A 1 391 ? 50.576 -17.261 -9.774 1.00 51.53 391 ALA A N 1
ATOM 3002 C CA . ALA A 1 391 ? 49.514 -17.279 -10.768 1.00 47.24 391 ALA A CA 1
ATOM 3003 C C . ALA A 1 391 ? 48.463 -18.314 -10.384 1.00 50.00 391 ALA A C 1
ATOM 3004 O O . ALA A 1 391 ? 48.588 -19.033 -9.385 1.00 47.71 391 ALA A O 1
ATOM 3006 N N . ILE A 1 392 ? 47.410 -18.374 -11.190 1.00 46.26 392 ILE A N 1
ATOM 3007 C CA . ILE A 1 392 ? 46.388 -19.399 -11.068 1.00 46.58 392 ILE A CA 1
ATOM 3008 C C . ILE A 1 392 ? 46.195 -20.017 -12.443 1.00 42.57 392 ILE A C 1
ATOM 3009 O O . ILE A 1 392 ? 46.081 -19.304 -13.445 1.00 42.53 392 ILE A O 1
ATOM 3014 N N . LYS A 1 393 ? 46.199 -21.336 -12.498 1.00 47.27 393 LYS A N 1
ATOM 3015 C CA . LYS A 1 393 ? 45.938 -22.048 -13.736 1.00 53.92 393 LYS A CA 1
ATOM 3016 C C . LYS A 1 393 ? 44.633 -22.826 -13.608 1.00 58.08 393 LYS A C 1
ATOM 3017 O O . LYS A 1 393 ? 44.266 -23.302 -12.523 1.00 52.53 393 LYS A O 1
ATOM 3023 N N . PHE A 1 394 ? 43.942 -22.938 -14.741 1.00 56.84 394 PHE A N 1
ATOM 3024 C CA . PHE A 1 394 ? 42.627 -23.555 -14.832 1.00 60.04 394 PHE A CA 1
ATOM 3025 C C . PHE A 1 394 ? 42.632 -24.470 -16.047 1.00 65.78 394 PHE A C 1
ATOM 3026 O O . PHE A 1 394 ? 42.967 -24.030 -17.152 1.00 59.54 394 PHE A O 1
ATOM 3034 N N . ALA A 1 395 ? 42.277 -25.737 -15.845 1.00 63.25 395 ALA A N 1
ATOM 3035 C CA . ALA A 1 395 ? 42.122 -26.664 -16.956 1.00 62.46 395 ALA A CA 1
ATOM 3036 C C . ALA A 1 395 ? 41.355 -27.875 -16.463 1.00 65.80 395 ALA A C 1
ATOM 3037 O O . ALA A 1 395 ? 41.546 -28.312 -15.326 1.00 70.71 395 ALA A O 1
ATOM 3039 N N . ALA A 1 396 ? 40.488 -28.410 -17.321 1.00 66.17 396 ALA A N 1
ATOM 3040 C CA . ALA A 1 396 ? 39.744 -29.629 -17.006 1.00 68.97 396 ALA A CA 1
ATOM 3041 C C . ALA A 1 396 ? 38.956 -29.491 -15.700 1.00 72.85 396 ALA A C 1
ATOM 3042 O O . ALA A 1 396 ? 38.925 -30.410 -14.874 1.00 71.91 396 ALA A O 1
ATOM 3044 N N . ALA A 1 397 ? 38.327 -28.325 -15.502 1.00 72.61 397 ALA A N 1
ATOM 3045 C CA . ALA A 1 397 ? 37.494 -28.030 -14.332 1.00 65.52 397 ALA A CA 1
ATOM 3046 C C . ALA A 1 397 ? 38.249 -28.162 -13.017 1.00 67.50 397 ALA A C 1
ATOM 3047 O O . ALA A 1 397 ? 37.637 -28.356 -11.965 1.00 70.94 397 ALA A O 1
ATOM 3049 N N . HIS A 1 398 ? 39.574 -28.082 -13.059 1.00 68.25 398 HIS A N 1
ATOM 3050 C CA . HIS A 1 398 ? 40.398 -27.990 -11.866 1.00 68.87 398 HIS A CA 1
ATOM 3051 C C . HIS A 1 398 ? 41.221 -26.716 -11.988 1.00 64.23 398 HIS A C 1
ATOM 3052 O O . HIS A 1 398 ? 41.547 -26.283 -13.096 1.00 65.93 398 HIS A O 1
ATOM 3059 N N . CYS A 1 399 ? 41.523 -26.095 -10.853 1.00 61.67 399 CYS A N 1
ATOM 3060 C CA . CYS A 1 399 ? 42.303 -24.867 -10.840 1.00 60.69 399 CYS A CA 1
ATOM 3061 C C . CYS A 1 399 ? 43.201 -24.892 -9.622 1.00 56.44 399 CYS A C 1
ATOM 3062 O O . CYS A 1 399 ? 42.864 -25.510 -8.605 1.00 60.88 399 CYS A O 1
ATOM 3065 N N . TRP A 1 400 ? 44.349 -24.228 -9.726 1.00 51.44 400 TRP A N 1
ATOM 3066 C CA . TRP A 1 400 ? 45.342 -24.434 -8.688 1.00 50.32 400 TRP A CA 1
ATOM 3067 C C . TRP A 1 400 ? 46.303 -23.267 -8.704 1.00 53.05 400 TRP A C 1
ATOM 3068 O O . TRP A 1 400 ? 46.533 -22.649 -9.750 1.00 52.17 400 TRP A O 1
ATOM 3079 N N . TYR A 1 401 ? 46.869 -22.982 -7.538 1.00 53.86 401 TYR A N 1
ATOM 3080 C CA . TYR A 1 401 ? 47.886 -21.951 -7.439 1.00 55.28 401 TYR A CA 1
ATOM 3081 C C . TYR A 1 401 ? 49.239 -22.508 -7.864 1.00 63.27 401 TYR A C 1
ATOM 3082 O O . TYR A 1 401 ? 49.581 -23.657 -7.571 1.00 66.63 401 TYR A O 1
ATOM 3091 N N . THR A 1 402 ? 50.006 -21.689 -8.563 1.00 62.63 402 THR A N 1
ATOM 3092 C CA . THR A 1 402 ? 51.378 -22.023 -8.890 1.00 66.09 402 THR A CA 1
ATOM 3093 C C . THR A 1 402 ? 52.212 -20.763 -8.749 1.00 66.05 402 THR A C 1
ATOM 3094 O O . THR A 1 402 ? 51.879 -19.729 -9.332 1.00 65.18 402 THR A O 1
ATOM 3098 N N . ASN A 1 403 ? 53.255 -20.833 -7.931 1.00 72.20 403 ASN A N 1
ATOM 3099 C CA . ASN A 1 403 ? 54.296 -19.828 -7.999 1.00 71.12 403 ASN A CA 1
ATOM 3100 C C . ASN A 1 403 ? 55.014 -19.971 -9.337 1.00 73.82 403 ASN A C 1
ATOM 3101 O O . ASN A 1 403 ? 54.902 -20.984 -10.021 1.00 81.21 403 ASN A O 1
ATOM 3106 N N . GLY A 1 404 ? 55.750 -18.946 -9.722 1.00 69.48 404 GLY A N 1
ATOM 3107 C CA . GLY A 1 404 ? 56.179 -18.849 -11.116 1.00 76.49 404 GLY A CA 1
ATOM 3108 C C . GLY A 1 404 ? 56.974 -20.039 -11.650 1.00 83.19 404 GLY A C 1
ATOM 3109 O O . GLY A 1 404 ? 57.044 -20.249 -12.866 1.00 85.26 404 GLY A O 1
ATOM 3110 N N . LYS A 1 405 ? 57.598 -20.821 -10.770 1.00 86.51 405 LYS A N 1
ATOM 3111 C CA . LYS A 1 405 ? 58.729 -21.670 -11.130 1.00 89.75 405 LYS A CA 1
ATOM 3112 C C . LYS A 1 405 ? 58.389 -23.141 -10.938 1.00 95.45 405 LYS A C 1
ATOM 3113 O O . LYS A 1 405 ? 58.969 -23.781 -10.069 1.00 101.42 405 LYS A O 1
ATOM 3119 N N . LYS A 1 406 ? 57.553 -23.698 -11.817 1.00 95.66 406 LYS A N 1
ATOM 3120 C CA . LYS A 1 406 ? 56.791 -24.891 -11.460 1.00 95.10 406 LYS A CA 1
ATOM 3121 C C . LYS A 1 406 ? 56.093 -24.582 -10.128 1.00 93.94 406 LYS A C 1
ATOM 3122 O O . LYS A 1 406 ? 55.111 -23.838 -10.142 1.00 95.55 406 LYS A O 1
ATOM 3128 N N . THR A 1 407 ? 56.573 -25.099 -8.984 1.00 88.96 407 THR A N 1
ATOM 3129 C CA . THR A 1 407 ? 56.103 -24.717 -7.627 1.00 90.57 407 THR A CA 1
ATOM 3130 C C . THR A 1 407 ? 54.575 -24.712 -7.505 1.00 86.53 407 THR A C 1
ATOM 3131 O O . THR A 1 407 ? 53.954 -23.697 -7.207 1.00 80.40 407 THR A O 1
ATOM 3135 N N . VAL A 1 408 ? 53.989 -25.899 -7.615 1.00 87.92 408 VAL A N 1
ATOM 3136 C CA . VAL A 1 408 ? 52.561 -26.039 -7.877 1.00 80.82 408 VAL A CA 1
ATOM 3137 C C . VAL A 1 408 ? 51.874 -26.800 -6.741 1.00 80.91 408 VAL A C 1
ATOM 3138 O O . VAL A 1 408 ? 52.462 -27.693 -6.122 1.00 87.76 408 VAL A O 1
ATOM 3142 N N . ASN A 1 409 ? 50.605 -26.447 -6.475 1.00 84.71 409 ASN A N 1
ATOM 3143 C CA . ASN A 1 409 ? 49.730 -27.165 -5.535 1.00 81.64 409 ASN A CA 1
ATOM 3144 C C . ASN A 1 409 ? 48.740 -28.117 -6.218 1.00 82.53 409 ASN A C 1
ATOM 3145 O O . ASN A 1 409 ? 47.931 -28.764 -5.531 1.00 78.35 409 ASN A O 1
ATOM 3150 N N . GLY A 1 410 ? 48.786 -28.206 -7.551 1.00 79.84 410 GLY A N 1
ATOM 3151 C CA . GLY A 1 410 ? 47.982 -29.113 -8.351 1.00 74.79 410 GLY A CA 1
ATOM 3152 C C . GLY A 1 410 ? 48.811 -29.828 -9.412 1.00 83.32 410 GLY A C 1
ATOM 3153 O O . GLY A 1 410 ? 49.866 -30.397 -9.100 1.00 78.68 410 GLY A O 1
ATOM 3154 N N . TYR A 1 411 ? 48.366 -29.794 -10.671 1.00 81.34 411 TYR A N 1
ATOM 3155 C CA . TYR A 1 411 ? 49.021 -30.512 -11.761 1.00 82.58 411 TYR A CA 1
ATOM 3156 C C . TYR A 1 411 ? 50.119 -29.655 -12.411 1.00 88.28 411 TYR A C 1
ATOM 3157 O O . TYR A 1 411 ? 50.287 -28.470 -12.112 1.00 89.13 411 TYR A O 1
ATOM 3166 N N . ASP A 1 412 ? 50.879 -30.268 -13.317 1.00 86.61 412 ASP A N 1
ATOM 3167 C CA . ASP A 1 412 ? 51.860 -29.545 -14.119 1.00 88.27 412 ASP A CA 1
ATOM 3168 C C . ASP A 1 412 ? 51.706 -29.934 -15.580 1.00 88.36 412 ASP A C 1
ATOM 3169 O O . ASP A 1 412 ? 52.653 -30.319 -16.272 1.00 88.28 412 ASP A O 1
ATOM 3174 N N . THR A 1 413 ? 50.471 -29.871 -16.054 1.00 85.43 413 THR A N 1
ATOM 3175 C CA . THR A 1 413 ? 50.211 -29.989 -17.472 1.00 85.56 413 THR A CA 1
ATOM 3176 C C . THR A 1 413 ? 50.130 -28.588 -18.072 1.00 84.33 413 THR A C 1
ATOM 3177 O O . THR A 1 413 ? 50.361 -27.577 -17.396 1.00 78.23 413 THR A O 1
ATOM 3181 N N . LYS A 1 414 ? 49.818 -28.527 -19.365 1.00 87.60 414 LYS A N 1
ATOM 3182 C CA . LYS A 1 414 ? 49.549 -27.252 -20.009 1.00 84.10 414 LYS A CA 1
ATOM 3183 C C . LYS A 1 414 ? 48.143 -26.808 -19.638 1.00 83.22 414 LYS A C 1
ATOM 3184 O O . LYS A 1 414 ? 47.185 -27.588 -19.715 1.00 84.91 414 LYS A O 1
ATOM 3190 N N . ALA A 1 415 ? 48.031 -25.564 -19.198 1.00 76.40 415 ALA A N 1
ATOM 3191 C CA . ALA A 1 415 ? 46.762 -25.038 -18.738 1.00 68.56 415 ALA A CA 1
ATOM 3192 C C . ALA A 1 415 ? 46.781 -23.540 -18.950 1.00 59.38 415 ALA A C 1
ATOM 3193 O O . ALA A 1 415 ? 47.829 -22.899 -18.856 1.00 62.34 415 ALA A O 1
ATOM 3195 N N . ASN A 1 416 ? 45.618 -22.989 -19.261 1.00 60.38 416 ASN A N 1
ATOM 3196 C CA . ASN A 1 416 ? 45.501 -21.543 -19.279 1.00 56.40 416 ASN A CA 1
ATOM 3197 C C . ASN A 1 416 ? 45.834 -20.976 -17.904 1.00 50.65 416 ASN A C 1
ATOM 3198 O O . ASN A 1 416 ? 45.633 -21.621 -16.870 1.00 52.45 416 ASN A O 1
ATOM 3203 N N . VAL A 1 417 ? 46.416 -19.795 -17.893 1.00 46.58 417 VAL A N 1
ATOM 3204 C CA . VAL A 1 417 ? 46.549 -19.024 -16.661 1.00 54.26 417 VAL A CA 1
ATOM 3205 C C . VAL A 1 417 ? 45.396 -18.024 -16.635 1.00 46.32 417 VAL A C 1
ATOM 3206 O O . VAL A 1 417 ? 45.001 -17.498 -17.690 1.00 42.39 417 VAL A O 1
ATOM 3210 N N . VAL A 1 418 ? 44.786 -17.839 -15.462 1.00 49.35 418 VAL A N 1
ATOM 3211 C CA . VAL A 1 418 ? 43.609 -16.979 -15.334 1.00 44.37 418 VAL A CA 1
ATOM 3212 C C . VAL A 1 418 ? 43.776 -15.857 -14.322 1.00 45.62 418 VAL A C 1
ATOM 3213 O O . VAL A 1 418 ? 42.917 -14.962 -14.265 1.00 43.35 418 VAL A O 1
ATOM 3217 N N . ALA A 1 419 ? 44.857 -15.836 -13.559 1.00 45.02 419 ALA A N 1
ATOM 3218 C CA . ALA A 1 419 ? 45.161 -14.676 -12.738 1.00 43.40 419 ALA A CA 1
ATOM 3219 C C . ALA A 1 419 ? 46.650 -14.711 -12.437 1.00 44.08 419 ALA A C 1
ATOM 3220 O O . ALA A 1 419 ? 47.217 -15.792 -12.274 1.00 44.83 419 ALA A O 1
ATOM 3222 N N . THR A 1 420 ? 47.266 -13.532 -12.356 1.00 43.65 420 THR A N 1
ATOM 3223 C CA . THR A 1 420 ? 48.677 -13.385 -12.023 1.00 43.08 420 THR A CA 1
ATOM 3224 C C . THR A 1 420 ? 48.836 -12.211 -11.074 1.00 43.49 420 THR A C 1
ATOM 3225 O O . THR A 1 420 ? 48.088 -11.229 -11.145 1.00 45.21 420 THR A O 1
ATOM 3229 N N . TYR A 1 421 ? 49.812 -12.315 -10.178 1.00 42.55 421 TYR A N 1
ATOM 3230 C CA . TYR A 1 421 ? 50.184 -11.213 -9.299 1.00 45.22 421 TYR A CA 1
ATOM 3231 C C . TYR A 1 421 ? 51.543 -10.663 -9.713 1.00 46.44 421 TYR A C 1
ATOM 3232 O O . TYR A 1 421 ? 52.508 -11.418 -9.849 1.00 52.68 421 TYR A O 1
ATOM 3241 N N . HIS A 1 422 ? 51.617 -9.351 -9.894 1.00 46.02 422 HIS A N 1
ATOM 3242 C CA . HIS A 1 422 ? 52.815 -8.660 -10.354 1.00 44.35 422 HIS A CA 1
ATOM 3243 C C . HIS A 1 422 ? 53.275 -7.714 -9.250 1.00 49.12 422 HIS A C 1
ATOM 3244 O O . HIS A 1 422 ? 52.683 -6.651 -9.052 1.00 51.58 422 HIS A O 1
ATOM 3251 N N . ARG A 1 423 ? 54.319 -8.084 -8.518 1.00 57.42 423 ARG A N 1
ATOM 3252 C CA . ARG A 1 423 ? 54.905 -7.140 -7.580 1.00 57.70 423 ARG A CA 1
ATOM 3253 C C . ARG A 1 423 ? 55.637 -6.038 -8.340 1.00 62.24 423 ARG A C 1
ATOM 3254 O O . ARG A 1 423 ? 56.055 -6.214 -9.485 1.00 63.19 423 ARG A O 1
ATOM 3262 N N . PHE A 1 424 ? 55.798 -4.897 -7.685 1.00 64.02 424 PHE A N 1
ATOM 3263 C CA . PHE A 1 424 ? 56.416 -3.715 -8.284 1.00 66.08 424 PHE A CA 1
ATOM 3264 C C . PHE A 1 424 ? 57.833 -3.558 -7.728 1.00 73.51 424 PHE A C 1
ATOM 3265 O O . PHE A 1 424 ? 58.031 -2.945 -6.677 1.00 74.88 424 PHE A O 1
ATOM 3273 N N . ASP A 1 425 ? 58.818 -4.100 -8.453 1.00 81.84 425 ASP A N 1
ATOM 3274 C CA . ASP A 1 425 ? 60.238 -4.015 -8.077 1.00 81.74 425 ASP A CA 1
ATOM 3275 C C . ASP A 1 425 ? 61.140 -4.347 -9.269 1.00 85.81 425 ASP A C 1
ATOM 3276 O O . ASP A 1 425 ? 61.699 -5.446 -9.359 1.00 84.79 425 ASP A O 1
#

Solvent-accessible surface area: 21300 Å² total; per-residue (Å²): 158,32,110,85,4,97,73,158,86,54,104,32,152,45,56,19,43,88,26,58,0,64,76,14,140,22,60,60,0,10,0,0,0,26,9,59,35,106,0,78,7,50,39,70,22,7,136,24,0,12,140,37,0,14,98,138,0,43,86,93,0,85,82,52,38,91,20,124,36,77,32,62,6,76,0,68,58,0,90,173,79,20,2,3,2,0,20,0,6,69,32,17,116,25,92,63,128,82,21,78,87,73,0,62,84,10,0,112,38,1,7,87,77,42,11,4,5,0,0,8,17,1,11,92,62,173,126,16,20,76,43,54,56,0,0,31,4,0,99,140,14,27,49,96,71,10,17,71,0,0,0,6,24,107,74,155,94,23,91,118,38,36,60,67,44,43,86,78,108,2,94,3,4,59,59,34,114,129,41,64,75,67,45,25,44,109,109,14,5,98,123,7,63,1,8,66,22,116,78,93,25,109,150,23,145,125,58,64,56,3,0,29,3,47,128,129,4,54,86,79,0,120,100,13,100,3,76,22,71,25,7,10,30,10,16,105,8,30,118,48,171,21,81,28,42,145,62,99,70,8,18,35,0,115,94,85,66,64,0,6,0,0,7,1,0,0,1,0,6,36,53,22,56,28,115,4,75,119,24,0,21,50,4,25,158,51,0,54,127,38,82,6,43,90,0,0,0,0,0,0,1,23,6,103,56,123,49,36,75,47,4,41,2,43,69,0,0,35,30,0,1,75,10,22,97,8,43,5,3,0,29,6,62,53,48,114,33,141,41,97,47,92,15,23,5,68,3,88,168,90,20,43,6,103,75,19,31,12,96,7,157,148,56,99,68,55,4,43,23,81,51,101,58,42,143,1,1,0,0,25,11,83,23,79,82,108,7,90,21,24,0,0,6,60,27,102,70,35,2,7,8,4,53,12,130,156,68,38,48,32,122,106,71,186,12,65,0,12,0,3,18,24,167,37,172